Protein AF-A0A937N9H8-F1 (afdb_monomer)

Foldseek 3Di:
DDPPDDCCCVPLVQDPVCPPDDLCSLLPHDQLDDDLVSLVVSLVVLLVSLVVVCDPPCVVVSVVSNVVSVVSNVQCNDVVSVVVSSVVVVVVVVVVDDDDPPPPPDDDDDDDDDDDDDDDDDDDDDDDDDDDDDDDDDPPDDDDDVPVVVVVVVVVVVVVVCVVPPDDDDDDDDDDDDDDDDDDDDDDDDDDDDDDDDDDDDDDDDDDDDDDDDDDDDDDDDDDDDDDDDDDDDDDDDDDDDDDDDDDDDDDDDDDDDDDDDDDPPDDPPPPPAAEQDDPVLLVVLLCVLCVVVVVQLVVQLALVSLQVSLVVLLVVLPDPVDPRSSSLNSLLSSLLSCLLSLVVVSNVVSQVVNVSRYDDPHRDHDPNSLVSNLVNLLVQLVVDDALVSLQVSLVSLQSSLVNCVVNVNLVSSLSSLVSSCVSNVVSVPPVSVVSSVVSNVVSD

Radius of gyration: 41.15 Å; Cα contacts (8 Å, |Δi|>4): 322; chains: 1; bounding box: 124×107×96 Å

pLDDT: mean 73.56, std 25.79, range [28.73, 98.31]

Mean predicted aligned error: 23.15 Å

Secondary structure (DSSP, 8-state):
------HHHHHH---GGGPSPPHHHHHTS-TT---HHHHHHHHHHHHHHHHHT-SSTTHHHHHHHHHHHHHHHHHHTSHHHHHHHHHHHHHHHHHHSPPPP------PPP------------------PPPP-----------S-HHHHHHHHHHHHHHHHHHHS------------------------------------------------PPPP-------------------------------------------------------PPBPPPPHHHHHHHHHHHHTTTHHHHHH--SHHHHHHHHHHHHHHHT-TTS-HHHHHHHHHHHHHHHHTTT-HHHHHHHHHHHHHHB--S-PPPPHHHHHHHHHHHHHHHHH-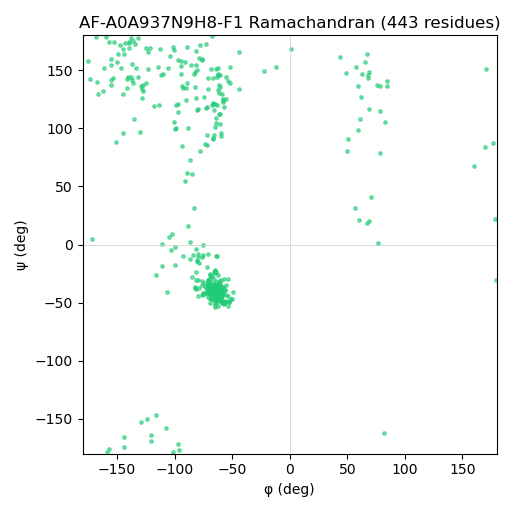-SHHHHHHHHHHHHHHHHHHHHTT-HHHHHHHHHHHHHHHHHHT-HHHHHHHHHHHHTT-

Sequence (445 aa):
MSDQFDPYHKWLGIAPKDQPPHHYRLLGIDAFEDDRDVIDSAANRVMTYLKELATGDDAAHSQRIMNEVMQARICLLNPKRKTAYDAELRERLSAKQPPPPRVSRSSTTPQAPKAASPPSPVAIVATSPMPERHRGMNWLMLAVGSGVAVLAVLILIVVMFAMRDGQPDQMAVADGQSDAGAPAVAGSASDEEPKQIVPTDPLLSVKPFEKAPSPKEPKPDPSADSPPEDKTGEAGTDTSPTAEPGDPSKAESATDESTETEQTPVALPVVHSPEPVPSAEAQERARRSALESYRGEILGSTTSVKRGVLARRIWKAAADNSVEAPAKFVLLTEAYNLAIAAADVTLANEIMEAAKQDFTIDRLPASESALDAAATALEQLSGAAKTPADSAAVAEIGLALAGLAAADGRMETAKKMVSTALSAARKAEDDELIAKATLRLVELQ

Solvent-accessible surface area (backbone atoms only — not comparable to full-atom values): 28386 Å² total; per-residue (Å²): 131,84,82,73,89,49,62,52,42,75,74,67,66,45,49,76,92,62,55,85,66,54,55,40,59,71,44,71,52,64,82,84,71,79,58,61,66,58,52,49,51,33,32,53,52,52,50,52,54,35,56,74,48,47,61,71,92,51,24,73,57,26,53,50,53,45,54,52,46,51,50,32,45,60,35,60,73,32,70,71,48,27,55,56,51,53,53,54,49,50,51,56,53,55,73,72,46,80,82,74,82,82,77,79,80,72,89,74,82,91,81,84,85,82,86,85,83,87,82,86,88,85,87,85,88,85,88,82,87,82,84,84,84,86,82,83,82,82,81,91,82,76,76,96,65,63,67,63,56,55,51,51,50,51,51,50,53,52,51,53,52,58,64,70,77,62,76,81,89,72,92,81,82,85,90,82,82,87,84,89,87,84,85,89,81,91,82,83,87,79,91,87,84,91,83,92,87,86,90,80,88,87,83,91,87,87,82,89,86,86,85,83,89,86,85,83,86,83,86,85,86,84,84,91,86,85,86,85,88,88,84,87,79,91,81,90,81,89,90,84,83,91,84,87,88,86,85,89,88,89,77,88,85,81,89,86,87,84,80,89,78,96,74,84,78,79,78,68,81,81,77,71,71,39,39,75,73,61,52,71,73,46,28,58,59,25,39,59,70,67,37,56,91,43,48,68,56,61,72,66,35,83,45,34,71,51,19,40,53,50,15,55,54,37,37,59,58,38,71,39,88,88,52,52,67,33,33,24,53,41,30,41,40,51,16,31,26,25,10,38,26,26,51,35,60,68,57,25,51,54,45,47,56,52,48,45,57,56,23,63,59,96,69,76,78,77,44,70,71,20,53,56,37,17,44,55,36,49,52,52,48,52,71,68,39,86,48,38,67,49,15,38,54,40,17,54,49,20,47,55,51,20,51,52,31,42,75,74,68,36,49,71,62,14,50,54,20,24,54,53,13,30,54,19,8,60,63,30,73,35,67,66,51,34,49,52,27,52,52,57,46,61,79,66,111

Structure (mmCIF, N/CA/C/O backbone):
data_AF-A0A937N9H8-F1
#
_entry.id   AF-A0A937N9H8-F1
#
loop_
_atom_site.group_PDB
_atom_site.id
_atom_site.type_symbol
_atom_site.label_atom_id
_atom_site.label_alt_id
_atom_site.label_comp_id
_atom_site.label_asym_id
_atom_site.label_entity_id
_atom_site.label_seq_id
_atom_site.pdbx_PDB_ins_code
_atom_site.Cartn_x
_atom_site.Cartn_y
_atom_site.Cartn_z
_atom_site.occupancy
_atom_site.B_iso_or_equiv
_atom_site.auth_seq_id
_atom_site.auth_comp_id
_atom_site.auth_asym_id
_atom_site.auth_atom_id
_atom_site.pdbx_PDB_model_num
ATOM 1 N N . MET A 1 1 ? -41.213 15.785 -24.244 1.00 37.88 1 MET A N 1
ATOM 2 C CA . MET A 1 1 ? -40.772 15.225 -22.948 1.00 37.88 1 MET A CA 1
ATOM 3 C C . MET A 1 1 ? -39.304 14.894 -23.108 1.00 37.88 1 MET A C 1
ATOM 5 O O . MET A 1 1 ? -38.954 14.414 -24.179 1.00 37.88 1 MET A O 1
ATOM 9 N N . SER A 1 2 ? -38.457 15.232 -22.140 1.00 42.88 2 SER A N 1
ATOM 10 C CA . SER A 1 2 ? -37.010 15.029 -22.265 1.00 42.88 2 SER A CA 1
ATOM 11 C C . SER A 1 2 ? -36.683 13.540 -22.152 1.00 42.88 2 SER A C 1
ATOM 13 O O . SER A 1 2 ? -36.966 12.942 -21.117 1.00 42.88 2 SER A O 1
ATOM 15 N N . ASP A 1 3 ? -36.118 12.950 -23.207 1.00 58.56 3 ASP A N 1
ATOM 16 C CA . ASP A 1 3 ? -35.582 11.583 -23.175 1.00 58.56 3 ASP A CA 1
ATOM 17 C C . ASP A 1 3 ? -34.297 11.624 -22.332 1.00 58.56 3 ASP A C 1
ATOM 19 O O . ASP A 1 3 ? -33.245 12.052 -22.809 1.00 58.56 3 ASP A O 1
ATOM 23 N N . GLN A 1 4 ? -34.417 11.322 -21.035 1.00 77.50 4 GLN A N 1
ATOM 24 C CA . GLN A 1 4 ? -33.306 11.368 -20.081 1.00 77.50 4 GLN A CA 1
ATOM 25 C C . GLN A 1 4 ? -32.193 10.438 -20.581 1.00 77.50 4 GLN A C 1
ATOM 27 O O . GLN A 1 4 ? -32.441 9.257 -20.821 1.00 77.50 4 GLN A O 1
ATOM 32 N N . PHE A 1 5 ? -30.975 10.960 -20.744 1.00 83.88 5 PHE A N 1
ATOM 33 C CA . PHE A 1 5 ? -29.861 10.156 -21.237 1.00 83.88 5 PHE A CA 1
ATOM 34 C C . PHE A 1 5 ? -29.529 9.027 -20.250 1.00 83.88 5 PHE A C 1
ATOM 36 O O . PHE A 1 5 ? -29.028 9.268 -19.154 1.00 83.88 5 PHE A O 1
ATOM 43 N N . ASP A 1 6 ? -29.848 7.797 -20.652 1.00 88.50 6 ASP A N 1
ATOM 44 C CA . ASP A 1 6 ? -29.532 6.562 -19.938 1.00 88.50 6 ASP A CA 1
ATOM 45 C C . ASP A 1 6 ? -28.271 5.928 -20.556 1.00 88.50 6 ASP A C 1
ATOM 47 O O . ASP A 1 6 ? -28.370 5.270 -21.600 1.00 88.50 6 ASP A O 1
ATOM 51 N N . PRO A 1 7 ? -27.085 6.102 -19.947 1.00 90.31 7 PRO A N 1
ATOM 52 C CA . PRO A 1 7 ? -25.845 5.553 -20.485 1.00 90.31 7 PRO A CA 1
ATOM 53 C C . PRO A 1 7 ? -25.794 4.017 -20.423 1.00 90.31 7 PRO A C 1
ATOM 55 O O . PRO A 1 7 ? -25.174 3.395 -21.284 1.00 90.31 7 PRO A O 1
ATOM 58 N N . TYR A 1 8 ? -26.481 3.369 -19.474 1.00 91.81 8 TYR A N 1
ATOM 59 C CA . TYR A 1 8 ? -26.514 1.904 -19.390 1.00 91.81 8 TYR A CA 1
ATOM 60 C C . TYR A 1 8 ? -27.301 1.304 -20.557 1.00 91.81 8 TYR A C 1
ATOM 62 O O . TYR A 1 8 ? -26.875 0.309 -21.147 1.00 91.81 8 TYR A O 1
ATOM 70 N N . HIS A 1 9 ? -28.416 1.927 -20.942 1.00 91.81 9 HIS A N 1
ATOM 71 C CA . HIS A 1 9 ? -29.181 1.506 -22.111 1.00 91.81 9 HIS A CA 1
ATOM 72 C C . HIS A 1 9 ? -28.513 1.923 -23.432 1.00 91.81 9 HIS A C 1
ATOM 74 O O . HIS A 1 9 ? -28.447 1.108 -24.351 1.00 91.81 9 HIS A O 1
ATOM 80 N N . LYS A 1 10 ? -27.987 3.155 -23.537 1.00 89.69 10 LYS A N 1
ATOM 81 C CA . LYS A 1 10 ? -27.406 3.691 -24.786 1.00 89.69 10 LYS A CA 1
ATOM 82 C C . LYS A 1 10 ? -26.032 3.101 -25.132 1.00 89.69 10 LYS A C 1
ATOM 84 O O . LYS A 1 10 ? -25.752 2.955 -26.318 1.00 89.69 10 LYS A O 1
ATOM 89 N N . TRP A 1 11 ? -25.195 2.765 -24.145 1.00 91.88 11 TRP A N 1
ATOM 90 C CA . TRP A 1 11 ? -23.839 2.240 -24.375 1.00 91.88 11 TRP A CA 1
ATOM 91 C C . TRP A 1 11 ? -23.704 0.742 -24.081 1.00 91.88 11 TRP A C 1
ATOM 93 O O . TRP A 1 11 ? -23.061 0.030 -24.846 1.00 91.88 11 TRP A O 1
ATOM 103 N N . LEU A 1 12 ? -24.313 0.236 -23.001 1.00 91.69 12 LEU A N 1
ATOM 104 C CA . LEU A 1 12 ? -24.185 -1.178 -22.602 1.00 91.69 12 LEU A CA 1
ATOM 105 C C . LEU A 1 12 ? -25.386 -2.055 -23.013 1.00 91.69 12 LEU A C 1
ATOM 107 O O . LEU A 1 12 ? -25.382 -3.259 -22.762 1.00 91.69 12 LEU A O 1
ATOM 111 N N . GLY A 1 13 ? -26.427 -1.482 -23.630 1.00 90.94 13 GLY A N 1
ATOM 112 C CA . GLY A 1 13 ? -27.632 -2.215 -24.045 1.00 90.94 13 GLY A CA 1
ATOM 113 C C . GLY A 1 13 ? -28.487 -2.744 -22.882 1.00 90.94 13 GLY A C 1
ATOM 114 O O . GLY A 1 13 ? -29.300 -3.653 -23.064 1.00 90.94 13 GLY A O 1
ATOM 115 N N . ILE A 1 14 ? -28.306 -2.210 -21.670 1.00 91.75 14 ILE A N 1
ATOM 116 C CA . ILE A 1 14 ? -28.980 -2.674 -20.453 1.00 91.75 14 ILE A CA 1
ATOM 117 C C . ILE A 1 14 ? -30.311 -1.929 -20.306 1.00 91.75 14 ILE A C 1
ATOM 119 O O . ILE A 1 14 ? -30.353 -0.782 -19.867 1.00 91.75 14 ILE A O 1
ATOM 123 N N . ALA A 1 15 ? -31.410 -2.584 -20.685 1.00 88.75 15 ALA A N 1
ATOM 124 C CA . ALA A 1 15 ? -32.751 -2.004 -20.627 1.00 88.75 15 ALA A CA 1
ATOM 125 C C . ALA A 1 15 ? -33.158 -1.607 -19.186 1.00 88.75 15 ALA A C 1
ATOM 127 O O . ALA A 1 15 ? -32.849 -2.355 -18.257 1.00 88.75 15 ALA A O 1
ATOM 128 N N . PRO A 1 16 ? -33.936 -0.523 -18.974 1.00 86.56 16 PRO A N 1
ATOM 129 C CA . PRO A 1 16 ? -34.292 -0.026 -17.634 1.00 86.56 16 PRO A CA 1
ATOM 130 C C . PRO A 1 16 ? -34.932 -1.045 -16.673 1.00 86.56 16 PRO A C 1
ATOM 132 O O . PRO A 1 16 ? -34.736 -0.970 -15.466 1.00 86.56 16 PRO A O 1
ATOM 135 N N . LYS A 1 17 ? -35.656 -2.047 -17.190 1.00 84.75 17 LYS A N 1
ATOM 136 C CA . LYS A 1 17 ? -36.224 -3.168 -16.403 1.00 84.75 17 LYS A CA 1
ATOM 137 C C . LYS A 1 17 ? -35.169 -4.087 -15.748 1.00 84.75 17 LYS A C 1
ATOM 139 O O . LYS A 1 17 ? -35.466 -4.780 -14.769 1.00 84.75 17 LYS A O 1
ATOM 144 N N . ASP A 1 18 ? -33.959 -4.090 -16.303 1.00 83.25 18 ASP A N 1
ATOM 145 C CA . ASP A 1 18 ? -32.815 -4.917 -15.914 1.00 83.25 18 ASP A CA 1
ATOM 146 C C . ASP A 1 18 ? -31.760 -4.090 -15.142 1.00 83.25 18 ASP A C 1
ATOM 148 O O . ASP A 1 18 ? -30.680 -4.593 -14.835 1.00 83.25 18 ASP A O 1
ATOM 152 N N . GLN A 1 19 ? -32.075 -2.828 -14.818 1.00 84.94 19 GLN A N 1
ATOM 153 C CA . GLN A 1 19 ? -31.270 -1.943 -13.975 1.00 84.94 19 GLN A CA 1
ATOM 154 C C . GLN A 1 19 ? -31.735 -2.008 -12.497 1.00 84.94 19 GLN A C 1
ATOM 156 O O . GLN A 1 19 ? -32.908 -2.298 -12.236 1.00 84.94 19 GLN A O 1
ATOM 161 N N . PRO A 1 20 ? -30.854 -1.731 -11.513 1.00 84.12 20 PRO A N 1
ATOM 162 C CA . PRO A 1 20 ? -29.407 -1.570 -11.662 1.00 84.12 20 PRO A CA 1
ATOM 163 C C . PRO A 1 20 ? -28.730 -2.901 -12.054 1.00 84.12 20 PRO A C 1
ATOM 165 O O . PRO A 1 20 ? -29.156 -3.963 -11.591 1.00 84.12 20 PRO A O 1
ATOM 168 N N . PRO A 1 21 ? -27.691 -2.875 -12.908 1.00 91.19 21 PRO A N 1
ATOM 169 C CA . PRO A 1 21 ? -27.051 -4.092 -13.395 1.00 91.19 21 PRO A CA 1
ATOM 170 C C . PRO A 1 21 ? -26.231 -4.808 -12.314 1.00 91.19 21 PRO A C 1
ATOM 172 O O . PRO A 1 21 ? -25.536 -4.188 -11.512 1.00 91.19 21 PRO A O 1
ATOM 175 N N . HIS A 1 22 ? -26.246 -6.142 -12.342 1.00 94.62 22 HIS A N 1
ATOM 176 C CA . HIS A 1 22 ? -25.269 -6.961 -11.618 1.00 94.62 22 HIS A CA 1
ATOM 177 C C . HIS A 1 22 ? -23.931 -7.017 -12.379 1.00 94.62 22 HIS A C 1
ATOM 179 O O . HIS A 1 22 ? -23.892 -6.781 -13.586 1.00 94.62 22 HIS A O 1
ATOM 185 N N . HIS A 1 23 ? -22.833 -7.363 -11.698 1.00 95.50 23 HIS A N 1
ATOM 186 C CA . HIS A 1 23 ? -21.467 -7.274 -12.236 1.00 95.50 23 HIS A CA 1
ATOM 187 C C . HIS A 1 23 ? -21.300 -7.989 -13.591 1.00 95.50 23 HIS A C 1
ATOM 189 O O . HIS A 1 23 ? -20.861 -7.367 -14.552 1.00 95.50 23 HIS A O 1
ATOM 195 N N . TYR A 1 24 ? -21.746 -9.245 -13.713 1.00 96.25 24 TYR A N 1
ATOM 196 C CA . TYR A 1 24 ? -21.722 -9.985 -14.987 1.00 96.25 24 TYR A CA 1
ATOM 197 C C . TYR A 1 24 ? -22.461 -9.252 -16.129 1.00 96.25 24 TYR A C 1
ATOM 199 O O . TYR A 1 24 ? -21.968 -9.187 -17.254 1.00 96.25 24 TYR A O 1
ATOM 207 N N . ARG A 1 25 ? -23.609 -8.615 -15.836 1.00 95.38 25 ARG A N 1
ATOM 208 C CA . ARG A 1 25 ? -24.386 -7.854 -16.828 1.00 95.38 25 ARG A CA 1
ATOM 209 C C . ARG A 1 25 ? -23.684 -6.565 -17.251 1.00 95.38 25 ARG A C 1
ATOM 211 O O . ARG A 1 25 ? -23.777 -6.200 -18.416 1.00 95.38 25 ARG A O 1
ATOM 218 N N . LEU A 1 26 ? -22.970 -5.920 -16.328 1.00 94.94 26 LEU A N 1
ATOM 219 C CA . LEU A 1 26 ? -22.170 -4.722 -16.587 1.00 94.94 26 LEU A CA 1
ATOM 220 C C . LEU A 1 26 ? -20.962 -5.012 -17.501 1.00 94.94 26 LEU A C 1
ATOM 222 O O . LEU A 1 26 ? -20.620 -4.185 -18.339 1.00 94.94 26 LEU A O 1
ATOM 226 N N . LEU A 1 27 ? -20.347 -6.196 -17.377 1.00 95.75 27 LEU A N 1
ATOM 227 C CA . LEU A 1 27 ? -19.262 -6.651 -18.264 1.00 95.75 27 LEU A CA 1
ATOM 228 C C . LEU A 1 27 ? -19.767 -7.212 -19.614 1.00 95.75 27 LEU A C 1
ATOM 230 O O . LEU A 1 27 ? -18.988 -7.381 -20.557 1.00 95.75 27 LEU A O 1
ATOM 234 N N . GLY A 1 28 ? -21.068 -7.502 -19.719 1.00 94.81 28 GLY A N 1
ATOM 235 C CA . GLY A 1 28 ? -21.674 -8.112 -20.903 1.00 94.81 28 GLY A CA 1
ATOM 236 C C . GLY A 1 28 ? -21.282 -9.582 -21.095 1.00 94.81 28 GLY A C 1
ATOM 237 O O . GLY A 1 28 ? -20.996 -9.981 -22.225 1.00 94.81 28 GLY A O 1
ATOM 238 N N . ILE A 1 29 ? -21.242 -10.349 -19.999 1.00 96.38 29 ILE A N 1
ATOM 239 C CA . ILE A 1 29 ? -20.969 -11.798 -19.954 1.00 96.38 29 ILE A CA 1
ATOM 240 C C . ILE A 1 29 ? -22.103 -12.547 -19.237 1.00 96.38 29 ILE A C 1
ATOM 242 O O . ILE A 1 29 ? -22.973 -11.928 -18.613 1.00 96.38 29 ILE A O 1
ATOM 246 N N . ASP A 1 30 ? -22.097 -13.877 -19.325 1.00 95.06 30 ASP A N 1
ATOM 247 C CA . ASP A 1 30 ? -23.091 -14.717 -18.659 1.00 95.06 30 ASP A CA 1
ATOM 248 C C . ASP A 1 30 ? -22.955 -14.687 -17.127 1.00 95.06 30 ASP A C 1
ATOM 250 O O . ASP A 1 30 ? -21.891 -14.441 -16.553 1.00 95.06 30 ASP A O 1
ATOM 254 N N . ALA A 1 31 ? -24.081 -14.888 -16.440 1.00 93.69 31 ALA A N 1
ATOM 255 C CA . ALA A 1 31 ? -24.121 -14.868 -14.984 1.00 93.69 31 ALA A CA 1
ATOM 256 C C . ALA A 1 31 ? -23.417 -16.101 -14.402 1.00 93.69 31 ALA A C 1
ATOM 258 O O . ALA A 1 31 ? -23.704 -17.224 -14.809 1.00 93.69 31 ALA A O 1
ATOM 259 N N . PHE A 1 32 ? -22.569 -15.875 -13.395 1.00 95.38 32 PHE A N 1
ATOM 260 C CA . PHE A 1 32 ? -21.751 -16.903 -12.739 1.00 95.38 32 PHE A CA 1
ATOM 261 C C . PHE A 1 32 ? -20.629 -17.498 -13.605 1.00 95.38 32 PHE A C 1
ATOM 263 O O . PHE A 1 32 ? -20.116 -18.551 -13.242 1.00 95.38 32 PHE A O 1
ATOM 270 N N . GLU A 1 33 ? -20.207 -16.812 -14.678 1.00 97.19 33 GLU A N 1
ATOM 271 C CA . GLU A 1 33 ? -18.974 -17.135 -15.417 1.00 97.19 33 GLU A CA 1
ATOM 272 C C . GLU A 1 33 ? -17.809 -17.418 -14.452 1.00 97.19 33 GLU A C 1
ATOM 274 O O . GLU A 1 33 ? -17.613 -16.671 -13.492 1.00 97.19 33 GLU A O 1
ATOM 279 N N . ASP A 1 34 ? -17.064 -18.496 -14.692 1.00 93.69 34 ASP A N 1
ATOM 280 C CA . ASP A 1 34 ? -15.953 -18.973 -13.859 1.00 93.69 34 ASP A CA 1
ATOM 281 C C . ASP A 1 34 ? -14.586 -18.801 -14.548 1.00 93.69 34 ASP A C 1
ATOM 283 O O . ASP A 1 34 ? -13.557 -18.789 -13.863 1.00 93.69 34 ASP A O 1
ATOM 287 N N . ASP A 1 35 ? -14.548 -18.620 -15.875 1.00 96.50 35 ASP A N 1
ATOM 288 C CA . ASP A 1 35 ? -13.307 -18.360 -16.605 1.00 96.50 35 ASP A CA 1
ATOM 289 C C . ASP A 1 35 ? -12.779 -16.939 -16.317 1.00 96.50 35 ASP A C 1
ATOM 291 O O . ASP A 1 35 ? -13.402 -15.910 -16.602 1.00 96.50 35 ASP A O 1
ATOM 295 N N . ARG A 1 36 ? -11.579 -16.891 -15.731 1.00 96.50 36 ARG A N 1
ATOM 296 C CA . ARG A 1 36 ? -10.900 -15.658 -15.314 1.00 96.50 36 ARG A CA 1
ATOM 297 C C . ARG A 1 36 ? -10.498 -14.786 -16.500 1.00 96.50 36 ARG A C 1
ATOM 299 O O . ARG A 1 36 ? -10.561 -13.562 -16.388 1.00 96.50 36 ARG A O 1
ATOM 306 N N . ASP A 1 37 ? -10.111 -15.396 -17.613 1.00 93.88 37 ASP A N 1
ATOM 307 C CA . ASP A 1 37 ? -9.613 -14.690 -18.790 1.00 93.88 37 ASP A CA 1
ATOM 308 C C . ASP A 1 37 ? -10.791 -14.130 -19.602 1.00 93.88 37 ASP A C 1
ATOM 310 O O . ASP A 1 37 ? -10.699 -13.031 -20.158 1.00 93.88 37 ASP A O 1
ATOM 314 N N . VAL A 1 38 ? -11.949 -14.803 -19.577 1.00 96.56 38 VAL A N 1
ATOM 315 C CA . VAL A 1 38 ? -13.228 -14.254 -20.071 1.00 96.56 38 VAL A CA 1
ATOM 316 C C . VAL A 1 38 ? -13.655 -13.034 -19.247 1.00 96.56 38 VAL A C 1
ATOM 318 O O . VAL A 1 38 ? -13.971 -11.992 -19.823 1.00 96.56 38 VAL A O 1
ATOM 321 N N . ILE A 1 39 ? -13.609 -13.113 -17.911 1.00 95.25 39 ILE A N 1
ATOM 322 C CA . ILE A 1 39 ? -13.945 -11.983 -17.024 1.00 95.25 39 ILE A CA 1
ATOM 323 C C . ILE A 1 39 ? -13.005 -10.787 -17.263 1.00 95.25 39 ILE A C 1
ATOM 325 O O . ILE A 1 39 ? -13.476 -9.651 -17.380 1.00 95.25 39 ILE A O 1
ATOM 329 N N . ASP A 1 40 ? -11.690 -11.017 -17.351 1.00 95.75 40 ASP A N 1
ATOM 330 C CA . ASP A 1 40 ? -10.711 -9.939 -17.527 1.00 95.75 40 ASP A CA 1
ATOM 331 C C . ASP A 1 40 ? -10.802 -9.293 -18.916 1.00 95.75 40 ASP A C 1
ATOM 333 O O . ASP A 1 40 ? -10.890 -8.069 -19.031 1.00 95.75 40 ASP A O 1
ATOM 337 N N . SER A 1 41 ? -10.865 -10.102 -19.979 1.00 95.44 41 SER A N 1
ATOM 338 C CA . SER A 1 41 ? -10.980 -9.604 -21.356 1.00 95.44 41 SER A CA 1
ATOM 339 C C . SER A 1 41 ? -12.296 -8.857 -21.604 1.00 95.44 41 SER A C 1
ATOM 341 O O . SER A 1 41 ? -12.286 -7.808 -22.256 1.00 95.44 41 SER A O 1
ATOM 343 N N . ALA A 1 42 ? -13.413 -9.314 -21.026 1.00 96.44 42 ALA A N 1
ATOM 344 C CA . ALA A 1 42 ? -14.686 -8.602 -21.084 1.00 96.44 42 ALA A CA 1
ATOM 345 C C . ALA A 1 42 ? -14.624 -7.245 -20.368 1.00 96.44 42 ALA A C 1
ATOM 347 O O . ALA A 1 42 ? -15.066 -6.239 -20.931 1.00 96.44 42 ALA A O 1
ATOM 348 N N . ALA A 1 43 ? -14.023 -7.188 -19.174 1.00 95.38 43 ALA A N 1
ATOM 349 C CA . ALA A 1 43 ? -13.811 -5.930 -18.465 1.00 95.38 43 ALA A CA 1
ATOM 350 C C . ALA A 1 43 ? -12.914 -4.975 -19.263 1.00 95.38 43 ALA A C 1
ATOM 352 O O . ALA A 1 43 ? -13.296 -3.827 -19.480 1.00 95.38 43 ALA A O 1
ATOM 353 N N . ASN A 1 44 ? -11.778 -5.445 -19.783 1.00 94.88 44 ASN A N 1
ATOM 354 C CA . ASN A 1 44 ? -10.871 -4.626 -20.590 1.00 94.88 44 ASN A CA 1
ATOM 355 C C . ASN A 1 44 ? -11.554 -4.086 -21.863 1.00 94.88 44 ASN A C 1
ATOM 357 O O . ASN A 1 44 ? -11.379 -2.913 -22.194 1.00 94.88 44 ASN A O 1
ATOM 361 N N . ARG A 1 45 ? -12.397 -4.886 -22.535 1.00 97.06 45 ARG A N 1
ATOM 362 C CA . ARG A 1 45 ? -13.211 -4.447 -23.686 1.00 97.06 45 ARG A CA 1
ATOM 363 C C . ARG A 1 45 ? -14.144 -3.288 -23.321 1.00 97.06 45 ARG A C 1
ATOM 365 O O . ARG A 1 45 ? -14.166 -2.282 -24.028 1.00 97.06 45 ARG A O 1
ATOM 372 N N . VAL A 1 46 ? -14.901 -3.414 -22.227 1.00 95.06 46 VAL A N 1
ATOM 373 C CA . VAL A 1 46 ? -15.835 -2.364 -21.779 1.00 95.06 46 VAL A CA 1
ATOM 374 C C . VAL A 1 46 ? -15.075 -1.112 -21.321 1.00 95.06 46 VAL A C 1
ATOM 376 O O . VAL A 1 46 ? -15.466 0.000 -21.668 1.00 95.06 46 VAL A O 1
ATOM 379 N N . MET A 1 47 ? -13.944 -1.274 -20.626 1.00 93.94 47 MET A N 1
ATOM 380 C CA . MET A 1 47 ? -13.069 -0.168 -20.214 1.00 93.94 47 MET A CA 1
ATOM 381 C C . MET A 1 47 ? -12.521 0.633 -21.404 1.00 93.94 47 MET A C 1
ATOM 383 O O . MET A 1 47 ? -12.459 1.857 -21.324 1.00 93.94 47 MET A O 1
ATOM 387 N N . THR A 1 48 ? -12.126 -0.020 -22.501 1.00 94.69 48 THR A N 1
ATOM 388 C CA . THR A 1 48 ? -11.654 0.672 -23.715 1.00 94.69 48 THR A CA 1
ATOM 389 C C . THR A 1 48 ? -12.778 1.469 -24.373 1.00 94.69 48 THR A C 1
ATOM 391 O O . THR A 1 48 ? -12.610 2.660 -24.621 1.00 94.69 48 THR A O 1
ATOM 394 N N . TYR A 1 49 ? -13.953 0.862 -24.557 1.00 93.75 49 TYR A N 1
ATOM 395 C CA . TYR A 1 49 ? -15.111 1.538 -25.150 1.00 93.75 49 TYR A CA 1
ATOM 396 C C . TYR A 1 49 ? -15.572 2.759 -24.328 1.00 93.75 49 TYR A C 1
ATOM 398 O O . TYR A 1 49 ? -15.840 3.825 -24.878 1.00 93.75 49 TYR A O 1
ATOM 406 N N . LEU A 1 50 ? -15.582 2.660 -22.993 1.00 92.50 50 LEU A N 1
ATOM 407 C CA . LEU A 1 50 ? -15.921 3.794 -22.122 1.00 92.50 50 LEU A CA 1
ATOM 408 C C . LEU A 1 50 ? -14.876 4.923 -22.158 1.00 92.50 50 LEU A C 1
ATOM 410 O O . LEU A 1 50 ? -15.242 6.079 -21.953 1.00 92.50 50 LEU A O 1
ATOM 414 N N . LYS A 1 51 ? -13.601 4.623 -22.452 1.00 90.25 51 LYS A N 1
ATOM 415 C CA . LYS A 1 51 ? -12.556 5.642 -22.663 1.00 90.25 51 LYS A CA 1
ATOM 416 C C . LYS A 1 51 ? -12.730 6.384 -23.987 1.00 90.25 51 LYS A C 1
ATOM 418 O O . LYS A 1 51 ? -12.546 7.596 -24.014 1.00 90.25 51 LYS A O 1
ATOM 423 N N . GLU A 1 52 ? -13.125 5.697 -25.058 1.00 89.25 52 GLU A N 1
ATOM 424 C CA . GLU A 1 52 ? -13.474 6.336 -26.341 1.00 89.25 52 GLU A CA 1
ATOM 425 C C . GLU A 1 52 ? -14.656 7.311 -26.177 1.00 89.25 52 GLU A C 1
ATOM 427 O O . GLU A 1 52 ? -14.676 8.386 -26.774 1.00 89.25 52 GLU A O 1
ATOM 432 N N . LEU A 1 53 ? -15.598 6.973 -25.291 1.00 85.56 53 LEU A N 1
ATOM 433 C CA . LEU A 1 53 ? -16.747 7.802 -24.912 1.00 85.56 53 LEU A CA 1
ATOM 434 C C . LEU A 1 53 ? -16.437 8.890 -23.862 1.00 85.56 53 LEU A C 1
ATOM 436 O O . LEU A 1 53 ? -17.317 9.679 -23.531 1.00 85.56 53 LEU A O 1
ATOM 440 N N . ALA A 1 54 ? -15.218 8.970 -23.318 1.00 77.06 54 ALA A N 1
ATOM 441 C CA . ALA A 1 54 ? -14.860 9.905 -22.243 1.00 77.06 54 ALA A CA 1
ATOM 442 C C . ALA A 1 54 ? -14.501 11.325 -22.728 1.00 77.06 54 ALA A C 1
ATOM 444 O O . ALA A 1 54 ? -13.681 12.008 -22.116 1.00 77.06 54 ALA A O 1
ATOM 445 N N . THR A 1 55 ? -15.109 11.780 -23.827 1.00 74.56 55 THR A N 1
ATOM 446 C CA . THR A 1 55 ? -14.868 13.105 -24.417 1.00 74.56 55 THR A CA 1
ATOM 447 C C . THR A 1 55 ? -16.178 13.867 -24.623 1.00 74.56 55 THR A C 1
ATOM 449 O O . THR A 1 55 ? -17.175 13.303 -25.067 1.00 74.56 55 THR A O 1
ATOM 452 N N . GLY A 1 56 ? -16.184 15.163 -24.295 1.00 74.94 56 GLY A N 1
ATOM 453 C CA . GLY A 1 56 ? -17.390 16.000 -24.328 1.00 74.94 56 GLY A CA 1
ATOM 454 C C . GLY A 1 56 ? -18.276 15.866 -23.083 1.00 74.94 56 GLY A C 1
ATOM 455 O O . GLY A 1 56 ? -17.829 15.409 -22.030 1.00 74.94 56 GLY A O 1
ATOM 456 N N . ASP A 1 57 ? -19.533 16.297 -23.207 1.00 77.56 57 ASP A N 1
ATOM 457 C CA . ASP A 1 57 ? -20.450 16.521 -22.077 1.00 77.56 57 ASP A CA 1
ATOM 458 C C . ASP A 1 57 ? -20.778 15.246 -21.269 1.00 77.56 57 ASP A C 1
ATOM 460 O O . ASP A 1 57 ? -21.048 15.315 -20.069 1.00 77.56 57 ASP A O 1
ATOM 464 N N . ASP A 1 58 ? -20.693 14.069 -21.896 1.00 79.62 58 ASP A N 1
ATOM 465 C CA . ASP A 1 58 ? -20.995 12.771 -21.278 1.00 79.62 58 ASP A CA 1
ATOM 466 C C . ASP A 1 58 ? -19.813 12.110 -20.540 1.00 79.62 58 ASP A C 1
ATOM 468 O O . ASP A 1 58 ? -19.971 11.030 -19.962 1.00 79.62 58 ASP A O 1
ATOM 472 N N . ALA A 1 59 ? -18.643 12.757 -20.463 1.00 84.88 59 ALA A N 1
ATOM 473 C CA . ALA A 1 59 ? -17.474 12.215 -19.757 1.00 84.88 59 ALA A CA 1
ATOM 474 C C . ALA A 1 59 ? -17.753 11.887 -18.269 1.00 84.88 59 ALA A C 1
ATOM 476 O O . ALA A 1 59 ? -17.199 10.939 -17.709 1.00 84.88 59 ALA A O 1
ATOM 477 N N . ALA A 1 60 ? -18.672 12.617 -17.624 1.00 85.81 60 ALA A N 1
ATOM 478 C CA . ALA A 1 60 ? -19.113 12.331 -16.255 1.00 85.81 60 ALA A CA 1
ATOM 479 C C . ALA A 1 60 ? -19.940 11.031 -16.134 1.00 85.81 60 ALA A C 1
ATOM 481 O O . ALA A 1 60 ? -19.959 10.404 -15.070 1.00 85.81 60 ALA A O 1
ATOM 482 N N . HIS A 1 61 ? -20.617 10.611 -17.208 1.00 89.44 61 HIS A N 1
ATOM 483 C CA . HIS A 1 61 ? -21.327 9.335 -17.276 1.00 89.44 61 HIS A CA 1
ATOM 484 C C . HIS A 1 61 ? -20.361 8.178 -17.546 1.00 89.44 61 HIS A C 1
ATOM 486 O O . HIS A 1 61 ? -20.439 7.157 -16.859 1.00 89.44 61 HIS A O 1
ATOM 492 N N . SER A 1 62 ? -19.417 8.337 -18.482 1.00 89.56 62 SER A N 1
ATOM 493 C CA . SER A 1 62 ? -18.464 7.268 -18.805 1.00 89.56 62 SER A CA 1
ATOM 494 C C . SER A 1 62 ? -17.529 6.963 -17.633 1.00 89.56 62 SER A C 1
ATOM 496 O O . SER A 1 62 ? -17.365 5.794 -17.288 1.00 89.56 62 SER A O 1
ATOM 498 N N . GLN A 1 63 ? -17.018 7.983 -16.931 1.00 91.06 63 GLN A N 1
ATOM 499 C CA . GLN A 1 63 ? -16.161 7.797 -15.754 1.00 91.06 63 GLN A CA 1
ATOM 500 C C . GLN A 1 63 ? -16.875 7.061 -14.606 1.00 91.06 63 GLN A C 1
ATOM 502 O O . GLN A 1 63 ? -16.250 6.266 -13.902 1.00 91.06 63 GLN A O 1
ATOM 507 N N . ARG A 1 64 ? -18.186 7.282 -14.420 1.00 93.44 64 ARG A N 1
ATOM 508 C CA . ARG A 1 64 ? -18.978 6.570 -13.402 1.00 93.44 64 ARG A CA 1
ATOM 509 C C . ARG A 1 64 ? -19.055 5.077 -13.713 1.00 93.44 64 ARG A C 1
ATOM 511 O O . ARG A 1 64 ? -18.684 4.258 -12.876 1.00 93.44 64 ARG A O 1
ATOM 518 N N . ILE A 1 65 ? -19.455 4.732 -14.937 1.00 94.38 65 ILE A N 1
ATOM 519 C CA . ILE A 1 65 ? -19.565 3.335 -15.373 1.00 94.38 65 ILE A CA 1
ATOM 520 C C . ILE A 1 65 ? -18.179 2.672 -15.408 1.00 94.38 65 ILE A C 1
ATOM 522 O O . ILE A 1 65 ? -18.042 1.520 -15.013 1.00 94.38 65 ILE A O 1
ATOM 526 N N . MET A 1 66 ? -17.124 3.401 -15.781 1.00 92.75 66 MET A N 1
ATOM 527 C CA . MET A 1 66 ? -15.740 2.917 -15.746 1.00 92.75 66 MET A CA 1
ATOM 528 C C . MET A 1 66 ? -15.299 2.535 -14.318 1.00 92.75 66 MET A C 1
ATOM 530 O O . MET A 1 66 ? -14.638 1.512 -14.130 1.00 92.75 66 MET A O 1
ATOM 534 N N . ASN A 1 67 ? -15.724 3.287 -13.296 1.00 92.19 67 ASN A N 1
ATOM 535 C CA . ASN A 1 67 ? -15.487 2.930 -11.893 1.00 92.19 67 ASN A CA 1
ATOM 536 C C . ASN A 1 67 ? -16.271 1.667 -11.480 1.00 92.19 67 ASN A C 1
ATOM 538 O O . ASN A 1 67 ? -15.715 0.786 -10.824 1.00 92.19 67 ASN A O 1
ATOM 542 N N . GLU A 1 68 ? -17.535 1.543 -11.893 1.00 95.12 68 GLU A N 1
ATOM 543 C CA . GLU A 1 68 ? -18.378 0.363 -11.625 1.00 95.12 68 GLU A CA 1
ATOM 544 C C . GLU A 1 68 ? -17.832 -0.906 -12.314 1.00 95.12 68 GLU A C 1
ATOM 546 O O . GLU A 1 68 ? -17.813 -1.984 -11.719 1.00 95.12 68 GLU A O 1
ATOM 551 N N . VAL A 1 69 ? -17.307 -0.783 -13.539 1.00 96.25 69 VAL A N 1
ATOM 552 C CA . VAL A 1 69 ? -16.649 -1.871 -14.288 1.00 96.25 69 VAL A CA 1
ATOM 553 C C . VAL A 1 69 ? -15.360 -2.315 -13.594 1.00 96.25 69 VAL A C 1
ATOM 555 O O . VAL A 1 69 ? -15.108 -3.517 -13.481 1.00 96.25 69 VAL A O 1
ATOM 558 N N . MET A 1 70 ? -14.575 -1.382 -13.046 1.00 92.38 70 MET A N 1
ATOM 559 C CA . MET A 1 70 ? -13.409 -1.719 -12.221 1.00 92.38 70 MET A CA 1
ATOM 560 C C . MET A 1 70 ? -13.801 -2.426 -10.916 1.00 92.38 70 MET A C 1
ATOM 562 O O . MET A 1 70 ? -13.166 -3.417 -10.552 1.00 92.38 70 MET A O 1
ATOM 566 N N . GLN A 1 71 ? -14.868 -1.988 -10.238 1.00 93.50 71 GLN A N 1
ATOM 567 C CA . GLN A 1 71 ? -15.400 -2.685 -9.059 1.00 93.50 71 GLN A CA 1
ATOM 568 C C . GLN A 1 71 ? -15.852 -4.113 -9.403 1.00 93.50 71 GLN A C 1
ATOM 570 O O . GLN A 1 71 ? -15.488 -5.051 -8.690 1.00 93.50 71 GLN A O 1
ATOM 575 N N . ALA A 1 72 ? -16.569 -4.294 -10.517 1.00 94.81 72 ALA A N 1
ATOM 576 C CA . ALA A 1 72 ? -16.982 -5.602 -11.021 1.00 94.81 72 ALA A CA 1
ATOM 577 C C . ALA A 1 72 ? -15.773 -6.512 -11.304 1.00 94.81 72 ALA A C 1
ATOM 579 O O . ALA A 1 72 ? -15.721 -7.630 -10.791 1.00 94.81 72 ALA A O 1
ATOM 580 N N . ARG A 1 73 ? -14.763 -6.019 -12.037 1.00 95.00 73 ARG A N 1
ATOM 581 C CA . ARG A 1 73 ? -13.516 -6.748 -12.337 1.00 95.00 73 ARG A CA 1
ATOM 582 C C . ARG A 1 73 ? -12.797 -7.205 -11.062 1.00 95.00 73 ARG A C 1
ATOM 584 O O . ARG A 1 73 ? -12.473 -8.383 -10.932 1.00 95.00 73 ARG A O 1
ATOM 591 N N . ILE A 1 74 ? -12.593 -6.305 -10.095 1.00 93.44 74 ILE A N 1
ATOM 592 C CA . ILE A 1 74 ? -11.912 -6.617 -8.823 1.00 93.44 74 ILE A CA 1
ATOM 593 C C . ILE A 1 74 ? -12.722 -7.622 -7.984 1.00 93.44 74 ILE A C 1
ATOM 595 O O . ILE A 1 74 ? -12.144 -8.472 -7.304 1.00 93.44 74 ILE A O 1
ATOM 599 N N . CYS A 1 75 ? -14.055 -7.544 -8.022 1.00 94.00 75 CYS A N 1
ATOM 600 C CA . CYS A 1 75 ? -14.927 -8.462 -7.297 1.00 94.00 75 CYS A CA 1
ATOM 601 C C . CYS A 1 75 ? -14.883 -9.880 -7.890 1.00 94.00 75 CYS A C 1
ATOM 603 O O . CYS A 1 75 ? -14.644 -10.841 -7.159 1.00 94.00 75 CYS A O 1
ATOM 605 N N . LEU A 1 76 ? -15.054 -10.005 -9.210 1.00 95.50 76 LEU A N 1
ATOM 606 C CA . LEU A 1 76 ? -15.171 -11.294 -9.896 1.00 95.50 76 LEU A CA 1
ATOM 607 C C . LEU A 1 76 ? -13.825 -12.024 -10.061 1.00 95.50 76 LEU A C 1
ATOM 609 O O . LEU A 1 76 ? -13.785 -13.249 -9.988 1.00 95.50 76 LEU A O 1
ATOM 613 N N . LEU A 1 77 ? -12.703 -11.307 -10.206 1.00 92.69 77 LEU A N 1
ATOM 614 C CA . LEU A 1 77 ? -11.373 -11.931 -10.309 1.00 92.69 77 LEU A CA 1
ATOM 615 C C . LEU A 1 77 ? -10.772 -12.357 -8.959 1.00 92.69 77 LEU A C 1
ATOM 617 O O . LEU A 1 77 ? -9.749 -13.052 -8.942 1.00 92.69 77 LEU A O 1
ATOM 621 N N . ASN A 1 78 ? -11.382 -11.989 -7.829 1.00 92.88 78 ASN A N 1
ATOM 622 C CA . ASN A 1 78 ? -10.977 -12.440 -6.498 1.00 92.88 78 ASN A CA 1
ATOM 623 C C . ASN A 1 78 ? -11.855 -13.635 -6.062 1.00 92.88 78 ASN A C 1
ATOM 625 O O . ASN A 1 78 ? -13.045 -13.436 -5.821 1.00 92.88 78 ASN A O 1
ATOM 629 N N . PRO A 1 79 ? -11.309 -14.859 -5.893 1.00 90.94 79 PRO A N 1
ATOM 630 C CA . PRO A 1 79 ? -12.126 -16.052 -5.643 1.00 90.94 79 PRO A CA 1
ATOM 631 C C . PRO A 1 79 ? -13.017 -15.978 -4.395 1.00 90.94 79 PRO A C 1
ATOM 633 O O . PRO A 1 79 ? -14.151 -16.455 -4.423 1.00 90.94 79 PRO A O 1
ATOM 636 N N . LYS A 1 80 ? -12.544 -15.350 -3.305 1.00 90.88 80 LYS A N 1
ATOM 637 C CA . LYS A 1 80 ? -13.342 -15.183 -2.077 1.00 90.88 80 LYS A CA 1
ATOM 638 C C . LYS A 1 80 ? -14.514 -14.227 -2.313 1.00 90.88 80 LYS A C 1
ATOM 640 O O . LYS A 1 80 ? -15.642 -14.540 -1.940 1.00 90.88 80 LYS A O 1
ATOM 645 N N . ARG A 1 81 ? -14.252 -13.087 -2.967 1.00 90.56 81 ARG A N 1
ATOM 646 C CA . ARG A 1 81 ? -15.274 -12.072 -3.273 1.00 90.56 81 ARG A CA 1
ATOM 647 C C . ARG A 1 81 ? -16.297 -12.588 -4.283 1.00 90.56 81 ARG A C 1
ATOM 649 O O . ARG A 1 81 ? -17.484 -12.475 -4.003 1.00 90.56 81 ARG A O 1
ATOM 656 N N . LYS A 1 82 ? -15.856 -13.234 -5.372 1.00 95.50 82 LYS A N 1
ATOM 657 C CA . LYS A 1 82 ? -16.731 -13.919 -6.337 1.00 95.50 82 LYS A CA 1
ATOM 658 C C . LYS A 1 82 ? -17.659 -14.910 -5.637 1.00 95.50 82 LYS A C 1
ATOM 660 O O . LYS A 1 82 ? -18.862 -14.841 -5.829 1.00 95.50 82 LYS A O 1
ATOM 665 N N . THR A 1 83 ? -17.128 -15.774 -4.768 1.00 94.69 83 THR A N 1
ATOM 666 C CA . THR A 1 83 ? -17.935 -16.794 -4.071 1.00 94.69 83 THR A CA 1
ATOM 667 C C . THR A 1 83 ? -19.047 -16.175 -3.215 1.00 94.69 83 THR A C 1
ATOM 669 O O . THR A 1 83 ? -20.191 -16.626 -3.284 1.00 94.69 83 THR A O 1
ATOM 672 N N . ALA A 1 84 ? -18.738 -15.127 -2.442 1.00 94.12 84 ALA A N 1
ATOM 673 C CA . ALA A 1 84 ? -19.727 -14.423 -1.621 1.00 94.12 84 ALA A CA 1
ATOM 674 C C . ALA A 1 84 ? -20.753 -13.654 -2.476 1.00 94.12 84 ALA A C 1
ATOM 676 O O . ALA A 1 84 ? -21.958 -13.767 -2.254 1.00 94.12 84 ALA A O 1
ATOM 677 N N . TYR A 1 85 ? -20.281 -12.931 -3.496 1.00 94.69 85 TYR A N 1
ATOM 678 C CA . TYR A 1 85 ? -21.121 -12.189 -4.436 1.00 94.69 85 TYR A CA 1
ATOM 679 C C . TYR A 1 85 ? -22.070 -13.105 -5.221 1.00 94.69 85 TYR A C 1
ATOM 681 O O . TYR A 1 85 ? -23.246 -12.796 -5.394 1.00 94.69 85 TYR A O 1
ATOM 689 N N . ASP A 1 86 ? -21.585 -14.267 -5.654 1.00 96.50 86 ASP A N 1
ATOM 690 C CA . ASP A 1 86 ? -22.374 -15.253 -6.383 1.00 96.50 86 ASP A CA 1
ATOM 691 C C . ASP A 1 86 ? -23.437 -15.910 -5.491 1.00 96.50 86 ASP A C 1
ATOM 693 O O . ASP A 1 86 ? -24.494 -16.299 -5.986 1.00 96.50 86 ASP A O 1
ATOM 697 N N . ALA A 1 87 ? -23.192 -16.062 -4.185 1.00 94.56 87 ALA A N 1
ATOM 698 C CA . ALA A 1 87 ? -24.218 -16.521 -3.246 1.00 94.56 87 ALA A CA 1
ATOM 699 C C . ALA A 1 87 ? -25.358 -15.493 -3.151 1.00 94.56 87 ALA A C 1
ATOM 701 O O . ALA A 1 87 ? -26.506 -15.819 -3.456 1.00 94.56 87 ALA A O 1
ATOM 702 N N . GLU A 1 88 ? -25.021 -14.233 -2.863 1.00 93.94 88 GLU A N 1
ATOM 703 C CA . GLU A 1 88 ? -25.988 -13.134 -2.780 1.00 93.94 88 GLU A CA 1
ATOM 704 C C . GLU A 1 88 ? -26.758 -12.933 -4.100 1.00 93.94 88 GLU A C 1
ATOM 706 O O . GLU A 1 88 ? -27.978 -12.750 -4.108 1.00 93.94 88 GLU A O 1
ATOM 711 N N . LEU A 1 89 ? -26.074 -13.001 -5.246 1.00 94.12 89 LEU A N 1
ATOM 712 C CA . LEU A 1 89 ? -26.702 -12.823 -6.554 1.00 94.12 89 LEU A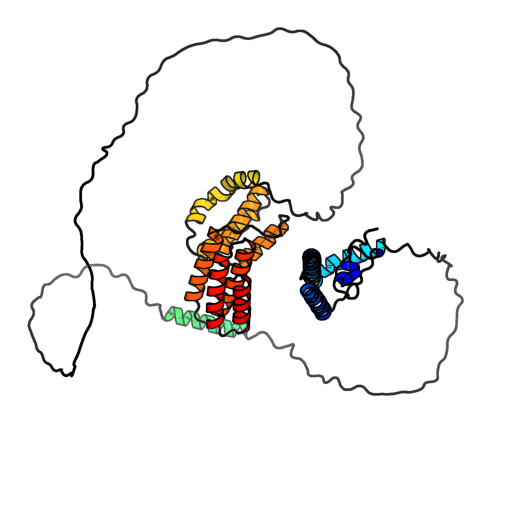 CA 1
ATOM 713 C C . LEU A 1 89 ? -27.686 -13.959 -6.882 1.00 94.12 89 LEU A C 1
ATOM 715 O O . LEU A 1 89 ? -28.738 -13.686 -7.463 1.00 94.12 89 LEU A O 1
ATOM 719 N N . ARG A 1 90 ? -27.410 -15.211 -6.480 1.00 93.38 90 ARG A N 1
ATOM 720 C CA . ARG A 1 90 ? -28.372 -16.324 -6.627 1.00 93.38 90 ARG A CA 1
ATOM 721 C C . ARG A 1 90 ? -29.634 -16.086 -5.803 1.00 93.38 90 ARG A C 1
ATOM 723 O O . ARG A 1 90 ? -30.728 -16.316 -6.318 1.00 93.38 90 ARG A O 1
ATOM 730 N N . GLU A 1 91 ? -29.509 -15.593 -4.573 1.00 92.25 91 GLU A N 1
ATOM 731 C CA . GLU A 1 91 ? -30.659 -15.254 -3.723 1.00 92.25 91 GLU A CA 1
ATOM 732 C C . GLU A 1 91 ? -31.479 -14.102 -4.319 1.00 92.25 91 GLU A C 1
ATOM 734 O O . GLU A 1 91 ? -32.685 -14.246 -4.527 1.00 92.25 91 GLU A O 1
ATOM 739 N N . ARG A 1 92 ? -30.820 -12.996 -4.696 1.00 88.69 92 ARG A N 1
ATOM 740 C CA . ARG A 1 92 ? -31.453 -11.823 -5.327 1.00 88.69 92 ARG A CA 1
ATOM 741 C C . ARG A 1 92 ? -32.194 -12.179 -6.624 1.00 88.69 92 ARG A C 1
ATOM 743 O O . ARG A 1 92 ? -33.303 -11.692 -6.843 1.00 88.69 92 ARG A O 1
ATOM 750 N N . LEU A 1 93 ? -31.614 -13.027 -7.478 1.00 86.62 93 LEU A N 1
ATOM 751 C CA . LEU A 1 93 ? -32.262 -13.485 -8.715 1.00 86.62 93 LEU A CA 1
ATOM 752 C C . LEU A 1 93 ? -33.427 -14.445 -8.433 1.00 86.62 93 LEU A C 1
ATOM 754 O O . LEU A 1 93 ? -34.493 -14.287 -9.027 1.00 86.62 93 LEU A O 1
ATOM 758 N N . SER A 1 94 ? -33.266 -15.376 -7.487 1.00 86.06 94 SER A N 1
ATOM 759 C CA . SER A 1 94 ? -34.329 -16.314 -7.089 1.00 86.06 94 SER A CA 1
ATOM 760 C C . SER A 1 94 ? -35.539 -15.589 -6.492 1.00 86.06 94 SER A C 1
ATOM 762 O O . SER A 1 94 ? -36.675 -15.923 -6.815 1.00 86.06 94 SER A O 1
ATOM 764 N N . ALA A 1 95 ? -35.313 -14.553 -5.678 1.00 80.56 95 ALA A N 1
ATOM 765 C CA . ALA A 1 95 ? -36.371 -13.729 -5.093 1.00 80.56 95 ALA A CA 1
ATOM 766 C C . ALA A 1 95 ? -37.116 -12.857 -6.126 1.00 80.56 95 ALA A C 1
ATOM 768 O O . ALA A 1 95 ? -38.277 -12.510 -5.913 1.00 80.56 95 ALA A O 1
ATOM 769 N N . LYS A 1 96 ? -36.475 -12.514 -7.256 1.00 71.94 96 LYS A N 1
ATOM 770 C CA . LYS A 1 96 ? -37.095 -11.760 -8.364 1.00 71.94 96 LYS A CA 1
ATOM 771 C C . LYS A 1 96 ? -37.872 -12.667 -9.339 1.00 71.94 96 LYS A C 1
ATOM 773 O O . LYS A 1 96 ? -38.594 -12.156 -10.195 1.00 71.94 96 LYS A O 1
ATOM 778 N N . GLN A 1 97 ? -37.762 -13.993 -9.217 1.00 64.38 97 GLN A N 1
ATOM 779 C CA . GLN A 1 97 ? -38.503 -14.954 -10.035 1.00 64.38 97 GLN A CA 1
ATOM 780 C C . GLN A 1 97 ? -39.852 -15.312 -9.373 1.00 64.38 97 GLN A C 1
ATOM 782 O O . GLN A 1 97 ? -39.869 -15.769 -8.230 1.00 64.38 97 GLN A O 1
ATOM 787 N N . PRO A 1 98 ? -41.004 -15.150 -10.060 1.00 58.41 98 PRO A N 1
ATOM 788 C CA . PRO A 1 98 ? -42.295 -15.540 -9.498 1.00 58.41 98 PRO A CA 1
ATOM 789 C C . PRO A 1 98 ? -42.348 -17.061 -9.260 1.00 58.41 98 PRO A C 1
ATOM 791 O O . PRO A 1 98 ? -41.805 -17.826 -10.065 1.00 58.41 98 PRO A O 1
ATOM 794 N N . PRO A 1 99 ? -43.005 -17.526 -8.180 1.00 60.62 99 PRO A N 1
ATOM 795 C CA . PRO A 1 99 ? -42.992 -18.934 -7.809 1.00 60.62 99 PRO A CA 1
ATOM 796 C C . PRO A 1 99 ? -43.636 -19.797 -8.906 1.00 60.62 99 PRO A C 1
ATOM 798 O O . PRO A 1 99 ? -44.733 -19.471 -9.372 1.00 60.62 99 PRO A O 1
ATOM 801 N N . PRO A 1 100 ? -43.008 -20.918 -9.313 1.00 65.56 100 PRO A N 1
ATOM 802 C CA . PRO A 1 100 ? -43.605 -21.816 -10.291 1.00 65.56 100 PRO A CA 1
ATOM 803 C C . PRO A 1 100 ? -44.915 -22.404 -9.740 1.00 65.56 100 PRO A C 1
ATOM 805 O O . PRO A 1 100 ? -45.012 -22.666 -8.533 1.00 65.56 100 PRO A O 1
ATOM 808 N N . PRO A 1 101 ? -45.926 -22.653 -10.594 1.00 58.66 101 PRO A N 1
ATOM 809 C CA . PRO A 1 101 ? -47.184 -23.240 -10.154 1.00 58.66 101 PRO A CA 1
ATOM 810 C C . PRO A 1 101 ? -46.918 -24.594 -9.489 1.00 58.66 101 PRO A C 1
ATOM 812 O O . PRO A 1 101 ? -46.335 -25.497 -10.094 1.00 58.66 101 PRO A O 1
ATOM 815 N N . ARG A 1 102 ? -47.342 -24.738 -8.226 1.00 51.56 102 ARG A N 1
ATOM 816 C CA . ARG A 1 102 ? -47.176 -25.979 -7.460 1.00 51.56 102 ARG A CA 1
ATOM 817 C C . ARG A 1 102 ? -48.025 -27.092 -8.074 1.00 51.56 102 ARG A C 1
ATOM 819 O O . ARG A 1 102 ? -49.177 -27.286 -7.698 1.00 51.56 102 ARG A O 1
ATOM 826 N N . VAL A 1 103 ? -47.430 -27.860 -8.984 1.00 54.09 103 VAL A N 1
ATOM 827 C CA . VAL A 1 103 ? -47.957 -29.163 -9.401 1.00 54.09 103 VAL A CA 1
ATOM 828 C C . VAL A 1 103 ? -47.899 -30.121 -8.213 1.00 54.09 103 VAL A C 1
ATOM 830 O O . VAL A 1 103 ? -46.872 -30.741 -7.928 1.00 54.09 103 VAL A O 1
ATOM 833 N N . SER A 1 104 ? -49.015 -30.206 -7.489 1.00 50.88 104 SER A N 1
ATOM 834 C CA . SER A 1 104 ? -49.218 -31.124 -6.371 1.00 50.88 104 SER A CA 1
ATOM 835 C C . SER A 1 104 ? -49.060 -32.571 -6.834 1.00 50.88 104 SER A C 1
ATOM 837 O O . SER A 1 104 ? -50.013 -33.197 -7.293 1.00 50.88 104 SER A O 1
ATOM 839 N N . ARG A 1 105 ? -47.848 -33.119 -6.697 1.00 46.47 105 ARG A N 1
ATOM 840 C CA . ARG A 1 105 ? -47.589 -34.555 -6.843 1.00 46.47 105 ARG A CA 1
ATOM 841 C C . ARG A 1 105 ? -48.175 -35.279 -5.634 1.00 46.47 105 ARG A C 1
ATOM 843 O O . ARG A 1 105 ? -47.493 -35.495 -4.636 1.00 46.47 105 ARG A O 1
ATOM 850 N N . SER A 1 106 ? -49.461 -35.603 -5.726 1.00 52.78 106 SER A N 1
ATOM 851 C CA . SER A 1 106 ? -50.177 -36.421 -4.753 1.00 52.78 106 SER A CA 1
ATOM 852 C C . SER A 1 106 ? -49.504 -37.788 -4.611 1.00 52.78 106 SER A C 1
ATOM 854 O O . SER A 1 106 ? -49.294 -38.518 -5.581 1.00 52.78 106 SER A O 1
ATOM 856 N N . SER A 1 107 ? -49.155 -38.133 -3.374 1.00 46.25 107 SER A N 1
ATOM 857 C CA . SER A 1 107 ? -48.542 -39.407 -3.016 1.00 46.25 107 SER A CA 1
ATOM 858 C C . SER A 1 107 ? -49.505 -40.566 -3.290 1.00 46.25 107 SER A C 1
ATOM 860 O O . SER A 1 107 ? -50.441 -40.789 -2.524 1.00 46.25 107 SER A O 1
ATOM 862 N N . THR A 1 108 ? -49.267 -41.314 -4.369 1.00 40.41 108 THR A N 1
ATOM 863 C CA . THR A 1 108 ? -49.963 -42.580 -4.639 1.00 40.41 108 THR A CA 1
ATOM 864 C C . THR A 1 108 ? -49.084 -43.733 -4.167 1.00 40.41 108 THR A C 1
ATOM 866 O O . THR A 1 108 ? -47.941 -43.867 -4.601 1.00 40.41 108 THR A O 1
ATOM 869 N N . THR A 1 109 ? -49.609 -44.540 -3.246 1.00 45.38 109 THR A N 1
ATOM 870 C CA . THR A 1 109 ? -48.897 -45.653 -2.603 1.00 45.38 109 THR A CA 1
ATOM 871 C C . THR A 1 109 ? -48.432 -46.704 -3.621 1.00 45.38 109 THR A C 1
ATOM 873 O O . THR A 1 109 ? -49.239 -47.121 -4.455 1.00 45.38 109 THR A O 1
ATOM 876 N N . PRO A 1 110 ? -47.185 -47.211 -3.542 1.00 54.19 110 PRO A N 1
ATOM 877 C CA . PRO A 1 110 ? -46.752 -48.336 -4.365 1.00 54.19 110 PRO A CA 1
ATOM 878 C C . PRO A 1 110 ? -47.503 -49.621 -3.987 1.00 54.19 110 PRO A C 1
ATOM 880 O O . PRO A 1 110 ? -47.409 -50.087 -2.852 1.00 54.19 110 PRO A O 1
ATOM 883 N N . GLN A 1 111 ? -48.199 -50.232 -4.947 1.00 38.41 111 GLN A N 1
ATOM 884 C CA . GLN A 1 111 ? -48.731 -51.590 -4.821 1.00 38.41 111 GLN A CA 1
ATOM 885 C C . GLN A 1 111 ? -48.086 -52.483 -5.884 1.00 38.41 111 GLN A C 1
ATOM 887 O O . GLN A 1 111 ? -48.213 -52.235 -7.080 1.00 38.41 111 GLN A O 1
ATOM 892 N N . ALA A 1 112 ? -47.377 -53.519 -5.438 1.00 54.69 112 ALA A N 1
ATOM 893 C CA . ALA A 1 112 ? -46.702 -54.472 -6.311 1.00 54.69 112 ALA A CA 1
ATOM 894 C C . ALA A 1 112 ? -47.569 -55.711 -6.585 1.00 54.69 112 ALA A C 1
ATOM 896 O O . ALA A 1 112 ? -48.235 -56.213 -5.676 1.00 54.69 112 ALA A O 1
ATOM 897 N N . PRO A 1 113 ? -47.450 -56.290 -7.787 1.00 52.41 113 PRO A N 1
ATOM 898 C CA . PRO A 1 113 ? -47.443 -57.740 -7.955 1.00 52.41 113 PRO A CA 1
ATOM 899 C C . PRO A 1 113 ? -46.071 -58.260 -8.441 1.00 52.41 113 PRO A C 1
ATOM 901 O O . PRO A 1 113 ? -45.175 -57.497 -8.795 1.00 52.41 113 PRO A O 1
ATOM 904 N N . LYS A 1 114 ? -45.885 -59.586 -8.392 1.00 46.06 114 LYS A N 1
ATOM 905 C CA . LYS A 1 114 ? -44.609 -60.284 -8.653 1.00 46.06 114 LYS A CA 1
ATOM 906 C C . LYS A 1 114 ? -44.418 -60.696 -10.122 1.00 46.06 114 LYS A C 1
ATOM 908 O O . LYS A 1 114 ? -45.390 -61.063 -10.769 1.00 46.06 114 LYS A O 1
ATOM 913 N N . ALA A 1 115 ? -43.139 -60.872 -10.488 1.00 44.66 115 ALA A N 1
ATOM 914 C CA . ALA A 1 115 ? -42.608 -61.684 -11.601 1.00 44.66 115 ALA A CA 1
ATOM 915 C C . ALA A 1 115 ? -42.916 -61.175 -13.037 1.00 44.66 115 ALA A C 1
ATOM 917 O O . ALA A 1 115 ? -43.942 -60.558 -13.273 1.00 44.66 115 ALA A O 1
ATOM 918 N N . ALA A 1 116 ? -42.057 -61.379 -14.046 1.00 39.53 116 ALA A N 1
ATOM 919 C CA . ALA A 1 116 ? -40.922 -62.306 -14.154 1.00 39.53 116 ALA A CA 1
ATOM 920 C C . ALA A 1 116 ? -39.757 -61.761 -15.021 1.00 39.53 116 ALA A C 1
ATOM 922 O O . ALA A 1 116 ? -39.900 -60.770 -15.729 1.00 39.53 116 ALA A O 1
ATOM 923 N N . SER A 1 117 ? -38.641 -62.494 -15.010 1.00 45.50 117 SER A N 1
ATOM 924 C CA . SER A 1 117 ? -37.562 -62.497 -16.021 1.00 45.50 117 SER A CA 1
ATOM 925 C C . SER A 1 117 ? -37.443 -63.937 -16.567 1.00 45.50 117 SER A C 1
ATOM 927 O O . SER A 1 117 ? -37.989 -64.827 -15.904 1.00 45.50 117 SER A O 1
ATOM 929 N N . PRO A 1 118 ? -36.703 -64.256 -17.657 1.00 66.00 118 PRO A N 1
ATOM 930 C CA . PRO A 1 118 ? -35.860 -63.439 -18.558 1.00 66.00 118 PRO A CA 1
ATOM 931 C C . PRO A 1 118 ? -36.356 -63.611 -20.042 1.00 66.00 118 PRO A C 1
ATOM 933 O O . PRO A 1 118 ? -37.547 -63.890 -20.187 1.00 66.00 118 PRO A O 1
ATOM 936 N N . PRO A 1 119 ? -35.565 -63.527 -21.150 1.00 55.25 119 PRO A N 1
ATOM 937 C CA . PRO A 1 119 ? -34.171 -63.090 -21.333 1.00 55.25 119 PRO A CA 1
ATOM 938 C C . PRO A 1 119 ? -33.888 -62.133 -22.527 1.00 55.25 119 PRO A C 1
ATOM 940 O O . PRO A 1 119 ? -34.706 -61.913 -23.416 1.00 55.25 119 PRO A O 1
ATOM 943 N N . SER A 1 120 ? -32.647 -61.636 -22.570 1.00 48.84 120 SER A N 1
ATOM 944 C CA . SER A 1 120 ? -31.916 -61.153 -23.765 1.00 48.84 120 SER A CA 1
ATOM 945 C C . SER A 1 120 ? -31.586 -62.330 -24.735 1.00 48.84 120 SER A C 1
ATOM 947 O O . SER A 1 120 ? -31.853 -63.469 -24.348 1.00 48.84 120 SER A O 1
ATOM 949 N N . PRO A 1 121 ? -30.931 -62.164 -25.918 1.00 57.72 121 PRO A N 1
ATOM 950 C CA . PRO A 1 121 ? -30.305 -60.954 -26.484 1.00 57.72 121 PRO A CA 1
ATOM 951 C C . PRO A 1 121 ? -30.493 -60.721 -28.008 1.00 57.72 121 PRO A C 1
ATOM 953 O O . PRO A 1 121 ? -30.864 -61.620 -28.751 1.00 57.72 121 PRO A O 1
ATOM 956 N N . VAL A 1 122 ? -30.041 -59.555 -28.493 1.00 48.25 122 VAL A N 1
ATOM 957 C CA . VAL A 1 122 ? -29.259 -59.426 -29.746 1.00 48.25 122 VAL A CA 1
ATOM 958 C C . VAL A 1 122 ? -28.178 -58.362 -29.512 1.00 48.25 122 VAL A C 1
ATOM 960 O O . VAL A 1 122 ? -28.436 -57.372 -28.831 1.00 48.25 122 VAL A O 1
ATOM 963 N N . ALA A 1 123 ? -26.973 -58.556 -30.053 1.00 44.69 123 ALA A N 1
ATOM 964 C CA . ALA A 1 123 ? -25.895 -57.565 -30.033 1.00 44.69 123 ALA A CA 1
ATOM 965 C C . ALA A 1 123 ? -25.644 -57.003 -31.441 1.00 44.69 123 ALA A C 1
ATOM 967 O O . ALA A 1 123 ? -25.724 -57.745 -32.418 1.00 44.69 123 ALA A O 1
ATOM 968 N N . ILE A 1 124 ? -25.267 -55.725 -31.538 1.00 49.16 124 ILE A N 1
ATOM 969 C CA . ILE A 1 124 ? -24.616 -55.157 -32.727 1.00 49.16 124 ILE A CA 1
ATOM 970 C C . ILE A 1 124 ? -23.348 -54.430 -32.273 1.00 49.16 124 ILE A C 1
ATOM 972 O O . ILE A 1 124 ? -23.354 -53.697 -31.286 1.00 49.16 124 ILE A O 1
ATOM 976 N N . VAL A 1 125 ? -22.253 -54.682 -32.988 1.00 45.41 125 VAL A N 1
ATOM 977 C CA . VAL A 1 125 ? -20.916 -54.142 -32.724 1.00 45.41 125 VAL A CA 1
ATOM 978 C C . VAL A 1 125 ? -20.694 -52.875 -33.548 1.00 45.41 125 VAL A C 1
ATOM 980 O O . VAL A 1 125 ? -20.965 -52.870 -34.746 1.00 45.41 125 VAL A O 1
ATOM 983 N N . ALA A 1 126 ? -20.120 -51.840 -32.932 1.00 44.72 126 ALA A N 1
ATOM 984 C CA . ALA A 1 126 ? -19.493 -50.721 -33.634 1.00 44.72 126 ALA A CA 1
ATOM 985 C C . ALA A 1 126 ? -18.272 -50.231 -32.835 1.00 44.72 126 ALA A C 1
ATOM 987 O O . ALA A 1 126 ? -18.396 -49.480 -31.871 1.00 44.72 126 ALA A O 1
ATOM 988 N N . THR A 1 127 ? -17.084 -50.709 -33.206 1.00 40.47 127 THR A N 1
ATOM 989 C CA . THR A 1 127 ? -15.801 -50.336 -32.591 1.00 40.47 127 THR A CA 1
ATOM 990 C C . THR A 1 127 ? -15.175 -49.125 -33.276 1.00 40.47 127 THR A C 1
ATOM 992 O O . THR A 1 127 ? -15.095 -49.116 -34.501 1.00 40.47 127 THR A O 1
ATOM 995 N N . SER A 1 128 ? -14.598 -48.204 -32.499 1.00 48.06 128 SER A N 1
ATOM 996 C CA . SER A 1 128 ? -13.498 -47.327 -32.937 1.00 48.06 128 SER A CA 1
ATOM 997 C C . SER A 1 128 ? -12.548 -47.034 -31.760 1.00 48.06 128 SER A C 1
ATOM 999 O O . SER A 1 128 ? -12.983 -47.140 -30.611 1.00 48.06 128 SER A O 1
ATOM 1001 N N . PRO A 1 129 ? -11.247 -46.772 -32.007 1.00 50.91 129 PRO A N 1
ATOM 1002 C CA . PRO A 1 129 ? -10.205 -47.084 -31.027 1.00 50.91 129 PRO A CA 1
ATOM 1003 C C . PRO A 1 129 ? -9.757 -45.923 -30.125 1.00 50.91 129 PRO A C 1
ATOM 1005 O O . PRO A 1 129 ? -9.861 -44.745 -30.454 1.00 50.91 129 PRO A O 1
ATOM 1008 N N . MET A 1 130 ? -9.169 -46.318 -28.997 1.00 38.34 130 MET A N 1
ATOM 1009 C CA . MET A 1 130 ? -8.482 -45.488 -28.008 1.00 38.34 130 MET A CA 1
ATOM 1010 C C . MET A 1 130 ? -6.979 -45.357 -28.349 1.00 38.34 130 MET A C 1
ATOM 1012 O O . MET A 1 130 ? -6.352 -46.385 -28.606 1.00 38.34 130 MET A O 1
ATOM 1016 N N . PRO A 1 131 ? -6.369 -44.156 -28.290 1.00 51.38 131 PRO A N 1
ATOM 1017 C CA . PRO A 1 131 ? -4.916 -43.991 -28.209 1.00 51.38 131 PRO A CA 1
ATOM 1018 C C . PRO A 1 131 ? -4.409 -44.172 -26.763 1.00 51.38 131 PRO A C 1
ATOM 1020 O O . PRO A 1 131 ? -5.151 -43.998 -25.794 1.00 51.38 131 PRO A O 1
ATOM 1023 N N . GLU A 1 132 ? -3.147 -44.571 -26.605 1.00 41.25 132 GLU A N 1
ATOM 1024 C CA . GLU A 1 132 ? -2.688 -45.248 -25.386 1.00 41.25 132 GLU A CA 1
ATOM 1025 C C . GLU A 1 132 ? -2.335 -44.359 -24.182 1.00 41.25 132 GLU A C 1
ATOM 1027 O O . GLU A 1 132 ? -1.784 -43.264 -24.281 1.00 41.25 132 GLU A O 1
ATOM 1032 N N . ARG A 1 133 ? -2.562 -44.928 -22.993 1.00 34.50 133 ARG A N 1
ATOM 1033 C CA . ARG A 1 133 ? -2.148 -44.395 -21.690 1.00 34.50 133 ARG A CA 1
ATOM 1034 C C . ARG A 1 133 ? -0.793 -44.990 -21.294 1.00 34.50 133 ARG A C 1
ATOM 1036 O O . ARG A 1 133 ? -0.751 -45.976 -20.554 1.00 34.50 133 ARG A O 1
ATOM 1043 N N . HIS A 1 134 ? 0.309 -44.400 -21.753 1.00 43.50 134 HIS A N 1
ATOM 1044 C CA . HIS A 1 134 ? 1.637 -44.921 -21.414 1.00 43.50 134 HIS A CA 1
ATOM 1045 C C . HIS A 1 134 ? 1.947 -44.745 -19.913 1.00 43.50 134 HIS A C 1
ATOM 1047 O O . HIS A 1 134 ? 1.940 -43.636 -19.378 1.00 43.50 134 HIS A O 1
ATOM 1053 N N . ARG A 1 135 ? 2.190 -45.857 -19.209 1.00 44.00 135 ARG A N 1
ATOM 1054 C CA . ARG A 1 135 ? 2.469 -45.901 -17.762 1.00 44.00 135 ARG A CA 1
ATOM 1055 C C . ARG A 1 135 ? 3.977 -46.007 -17.505 1.00 44.00 135 ARG A C 1
ATOM 1057 O O . ARG A 1 135 ? 4.578 -47.018 -17.845 1.00 44.00 135 ARG A O 1
ATOM 1064 N N . GLY A 1 136 ? 4.542 -45.025 -16.805 1.00 38.94 136 GLY A N 1
ATOM 1065 C CA . GLY A 1 136 ? 5.785 -45.141 -16.027 1.00 38.94 136 GLY A CA 1
ATOM 1066 C C . GLY A 1 136 ? 5.509 -44.566 -14.633 1.00 38.94 136 GLY A C 1
ATOM 1067 O O . GLY A 1 136 ? 5.278 -43.373 -14.510 1.00 38.94 136 GLY A O 1
ATOM 1068 N N . MET A 1 137 ? 5.185 -45.375 -13.623 1.00 49.69 137 MET A N 1
ATOM 1069 C CA . MET A 1 137 ? 6.087 -46.214 -12.816 1.00 49.69 137 MET A CA 1
ATOM 1070 C C . MET A 1 137 ? 6.854 -45.416 -11.739 1.00 49.69 137 MET A C 1
ATOM 1072 O O . MET A 1 137 ? 8.031 -45.117 -11.873 1.00 49.69 137 MET A O 1
ATOM 1076 N N . ASN A 1 138 ? 6.135 -45.140 -10.647 1.00 44.38 138 ASN A N 1
ATOM 1077 C CA . ASN A 1 138 ? 6.595 -45.151 -9.251 1.00 44.38 138 ASN A CA 1
ATOM 1078 C C . ASN A 1 138 ? 7.887 -44.382 -8.874 1.00 44.38 138 ASN A C 1
ATOM 1080 O O . ASN A 1 138 ? 8.955 -44.972 -8.758 1.00 44.38 138 ASN A O 1
ATOM 1084 N N . TRP A 1 139 ? 7.743 -43.105 -8.492 1.00 41.12 139 TRP A N 1
ATOM 1085 C CA . TRP A 1 139 ? 8.728 -42.370 -7.665 1.00 41.12 139 TRP A CA 1
ATOM 1086 C C . TRP A 1 139 ? 8.534 -42.601 -6.149 1.00 41.12 139 TRP A C 1
ATOM 1088 O O . TRP A 1 139 ? 9.477 -42.516 -5.365 1.00 41.12 139 TRP A O 1
ATOM 1098 N N . LEU A 1 140 ? 7.305 -42.886 -5.700 1.00 47.34 140 LEU A N 1
ATOM 1099 C CA . LEU A 1 140 ? 6.956 -42.946 -4.276 1.00 47.34 140 LEU A CA 1
ATOM 1100 C C . LEU A 1 140 ? 7.418 -44.257 -3.606 1.00 47.34 140 LEU A C 1
ATOM 1102 O O . LEU A 1 140 ? 6.604 -45.159 -3.435 1.00 47.34 140 LEU A O 1
ATOM 1106 N N . MET A 1 141 ? 8.705 -44.343 -3.239 1.00 38.47 141 MET A N 1
ATOM 1107 C CA . MET A 1 141 ? 9.240 -44.930 -1.985 1.00 38.47 141 MET A CA 1
ATOM 1108 C C . MET A 1 141 ? 10.777 -45.083 -2.033 1.00 38.47 141 MET A C 1
ATOM 1110 O O . MET A 1 141 ? 11.296 -46.161 -2.302 1.00 38.47 141 MET A O 1
ATOM 1114 N N . LEU A 1 142 ? 11.502 -44.010 -1.704 1.00 48.44 142 LEU A N 1
ATOM 1115 C CA . LEU A 1 142 ? 12.864 -44.028 -1.138 1.00 48.44 142 LEU A CA 1
ATOM 1116 C C . LEU A 1 142 ? 12.985 -42.760 -0.271 1.00 48.44 142 LEU A C 1
ATOM 1118 O O . LEU A 1 142 ? 13.132 -41.653 -0.776 1.00 48.44 142 LEU A O 1
ATOM 1122 N N . ALA A 1 143 ? 12.596 -42.853 1.002 1.00 43.12 143 ALA A N 1
ATOM 1123 C CA . ALA A 1 143 ? 13.532 -42.990 2.124 1.00 43.12 143 ALA A CA 1
ATOM 1124 C C . ALA A 1 143 ? 14.514 -41.798 2.207 1.00 43.12 143 ALA A C 1
ATOM 1126 O O . ALA A 1 143 ? 15.469 -41.695 1.448 1.00 43.12 143 ALA A O 1
ATOM 1127 N N . VAL A 1 144 ? 14.266 -40.811 3.073 1.00 50.97 144 VAL A N 1
ATOM 1128 C CA . VAL A 1 144 ? 14.625 -40.892 4.508 1.00 50.97 144 VAL A CA 1
ATOM 1129 C C . VAL A 1 144 ? 16.090 -41.330 4.663 1.00 50.97 144 VAL A C 1
ATOM 1131 O O . VAL A 1 144 ? 16.385 -42.497 4.889 1.00 50.97 144 VAL A O 1
ATOM 1134 N N . GLY A 1 145 ? 17.008 -40.371 4.498 1.00 46.03 145 GLY A N 1
ATOM 1135 C CA . GLY A 1 145 ? 18.457 -40.594 4.602 1.00 46.03 145 GLY A CA 1
ATOM 1136 C C . GLY A 1 145 ? 19.316 -39.345 4.356 1.00 46.03 145 GLY A C 1
ATOM 1137 O O . GLY A 1 145 ? 20.357 -39.179 4.985 1.00 46.03 145 GLY A O 1
ATOM 1138 N N . SER A 1 146 ? 18.859 -38.410 3.515 1.00 49.88 146 SER A N 1
ATOM 1139 C CA . SER A 1 146 ? 19.607 -37.189 3.161 1.00 49.88 146 SER A CA 1
ATOM 1140 C C . SER A 1 146 ? 19.769 -36.178 4.307 1.00 49.88 146 SER A C 1
ATOM 1142 O O . SER A 1 146 ? 20.826 -35.561 4.431 1.00 49.88 146 SER A O 1
ATOM 1144 N N . GLY A 1 147 ? 18.753 -36.012 5.161 1.00 50.94 147 GLY A N 1
ATOM 1145 C CA . GLY A 1 147 ? 18.727 -34.953 6.182 1.00 50.94 147 GLY A CA 1
ATOM 1146 C C . GLY A 1 147 ? 19.874 -35.018 7.197 1.00 50.94 147 GLY A C 1
ATOM 1147 O O . GLY A 1 147 ? 20.452 -33.987 7.531 1.00 50.94 147 GLY A O 1
ATOM 1148 N N . VAL A 1 148 ? 20.258 -36.221 7.638 1.00 59.12 148 VAL A N 1
ATOM 1149 C CA . VAL A 1 148 ? 21.353 -36.403 8.611 1.00 59.12 148 VAL A CA 1
ATOM 1150 C C . VAL A 1 148 ? 22.712 -36.078 7.985 1.00 59.12 148 VAL A C 1
ATOM 1152 O O . VAL A 1 148 ? 23.542 -35.452 8.635 1.00 59.12 148 VAL A O 1
ATOM 1155 N N . ALA A 1 149 ? 22.927 -36.432 6.713 1.00 62.47 149 ALA A N 1
ATOM 1156 C CA . ALA A 1 149 ? 24.168 -36.121 6.004 1.00 62.47 149 ALA A CA 1
ATOM 1157 C C . ALA A 1 149 ? 24.339 -34.606 5.786 1.00 62.47 149 ALA A C 1
ATOM 1159 O O . ALA A 1 149 ? 25.407 -34.064 6.062 1.00 62.47 149 ALA A O 1
ATOM 1160 N N . VAL A 1 150 ? 23.277 -33.909 5.363 1.00 74.31 150 VAL A N 1
ATOM 1161 C CA . VAL A 1 150 ? 23.298 -32.444 5.193 1.00 74.31 150 VAL A CA 1
ATOM 1162 C C . VAL A 1 150 ? 23.523 -31.738 6.534 1.00 74.31 150 VAL A C 1
ATOM 1164 O O . VAL A 1 150 ? 24.349 -30.830 6.613 1.00 74.31 150 VAL A O 1
ATOM 1167 N N . LEU A 1 151 ? 22.859 -32.184 7.606 1.00 78.69 151 LEU A N 1
ATOM 1168 C CA . LEU A 1 151 ? 23.044 -31.613 8.941 1.00 78.69 151 LEU A CA 1
ATOM 1169 C C . LEU A 1 151 ? 24.461 -31.860 9.488 1.00 78.69 151 LEU A C 1
ATOM 1171 O O . LEU A 1 151 ? 25.057 -30.946 10.049 1.00 78.69 151 LEU A O 1
ATOM 1175 N N . ALA A 1 152 ? 25.032 -33.050 9.280 1.00 82.62 152 ALA A N 1
ATOM 1176 C CA . ALA A 1 152 ? 26.405 -33.358 9.682 1.00 82.62 152 ALA A CA 1
ATOM 1177 C C . ALA A 1 152 ? 27.440 -32.493 8.939 1.00 82.62 152 ALA A C 1
ATOM 1179 O O . ALA A 1 152 ? 28.380 -32.002 9.561 1.00 82.62 152 ALA A O 1
ATOM 1180 N N . VAL A 1 153 ? 27.248 -32.250 7.636 1.00 85.94 153 VAL A N 1
ATOM 1181 C CA . VAL A 1 153 ? 28.106 -31.346 6.850 1.00 85.94 153 VAL A CA 1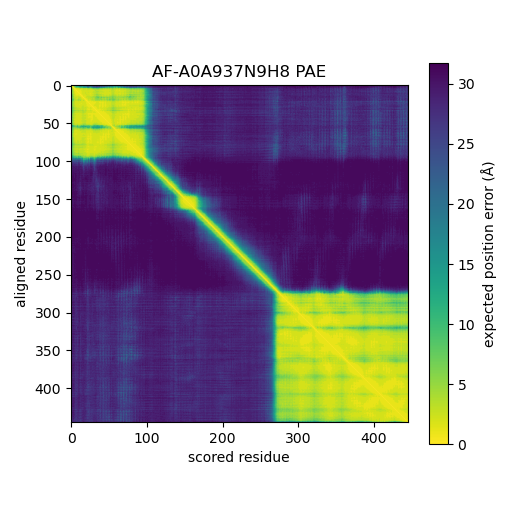
ATOM 1182 C C . VAL A 1 153 ? 27.978 -29.897 7.332 1.00 85.94 153 VAL A C 1
ATOM 1184 O O . VAL A 1 153 ? 28.996 -29.233 7.509 1.00 85.94 153 VAL A O 1
ATOM 1187 N N . LEU A 1 154 ? 26.764 -29.414 7.619 1.00 85.81 154 LEU A N 1
ATOM 1188 C CA . LEU A 1 154 ? 26.554 -28.070 8.177 1.00 85.81 154 LEU A CA 1
ATOM 1189 C C . LEU A 1 154 ? 27.208 -27.905 9.558 1.00 85.81 154 LEU A C 1
ATOM 1191 O O . LEU A 1 154 ? 27.882 -26.905 9.794 1.00 85.81 154 LEU A O 1
ATOM 1195 N N . ILE A 1 155 ? 27.079 -28.897 10.446 1.00 87.94 155 ILE A N 1
ATOM 1196 C CA . ILE A 1 155 ? 27.753 -28.898 11.754 1.00 87.94 155 ILE A CA 1
ATOM 1197 C C . ILE A 1 155 ? 29.277 -28.890 11.575 1.00 87.94 155 ILE A C 1
ATOM 1199 O O . ILE A 1 155 ? 29.958 -28.124 12.251 1.00 87.94 155 ILE A O 1
ATOM 1203 N N . LEU A 1 156 ? 29.823 -29.678 10.643 1.00 86.19 156 LEU A N 1
ATOM 1204 C CA . LEU A 1 156 ? 31.263 -29.717 10.373 1.00 86.19 156 LEU A CA 1
ATOM 1205 C C . LEU A 1 156 ? 31.786 -28.373 9.835 1.00 86.19 156 LEU A C 1
ATOM 1207 O O . LEU A 1 156 ? 32.851 -27.930 10.257 1.00 86.19 156 LEU A O 1
ATOM 1211 N N . ILE A 1 157 ? 31.022 -27.684 8.980 1.00 85.31 157 ILE A N 1
ATOM 1212 C CA . ILE A 1 157 ? 31.346 -26.327 8.502 1.00 85.31 157 ILE A CA 1
ATOM 1213 C C . ILE A 1 157 ? 31.350 -25.319 9.664 1.00 85.31 157 ILE A C 1
ATOM 1215 O O . ILE A 1 157 ? 32.287 -24.530 9.779 1.00 85.31 157 ILE A O 1
ATOM 1219 N N . VAL A 1 158 ? 30.350 -25.366 10.553 1.00 85.12 158 VAL A N 1
ATOM 1220 C CA . VAL A 1 158 ? 30.277 -24.486 11.736 1.00 85.12 158 VAL A CA 1
ATOM 1221 C C . VAL A 1 158 ? 31.430 -24.755 12.707 1.00 85.12 158 VAL A C 1
ATOM 1223 O O . VAL A 1 158 ? 32.059 -23.809 13.176 1.00 85.12 158 VAL A O 1
ATOM 1226 N N . VAL A 1 159 ? 31.766 -26.023 12.967 1.00 83.56 159 VAL A N 1
ATOM 1227 C CA . VAL A 1 159 ? 32.919 -26.400 13.805 1.00 83.56 159 VAL A CA 1
ATOM 1228 C C . VAL A 1 159 ? 34.234 -25.944 13.169 1.00 83.56 159 VAL A C 1
ATOM 1230 O O . VAL A 1 159 ? 35.084 -25.408 13.874 1.00 83.56 159 VAL A O 1
ATOM 1233 N N . MET A 1 160 ? 34.401 -26.081 11.849 1.00 81.88 160 MET A N 1
ATOM 1234 C CA . MET A 1 160 ? 35.612 -25.618 11.165 1.00 81.88 160 MET A CA 1
ATOM 1235 C C . MET A 1 160 ? 35.764 -24.089 11.213 1.00 81.88 160 MET A C 1
ATOM 1237 O O . MET A 1 160 ? 36.883 -23.605 11.364 1.00 81.88 160 MET A O 1
ATOM 1241 N N . PHE A 1 161 ? 34.669 -23.323 11.141 1.00 75.25 161 PHE A N 1
ATOM 1242 C CA . PHE A 1 161 ? 34.710 -21.872 11.364 1.00 75.25 161 PHE A CA 1
ATOM 1243 C C . PHE A 1 161 ? 35.032 -21.524 12.825 1.00 75.25 161 PHE A C 1
ATOM 1245 O O . PHE A 1 161 ? 35.936 -20.733 13.077 1.00 75.25 161 PHE A O 1
ATOM 1252 N N . ALA A 1 162 ? 34.383 -22.173 13.796 1.00 74.06 162 ALA A N 1
ATOM 1253 C CA . ALA A 1 162 ? 34.655 -21.949 15.219 1.00 74.06 162 ALA A CA 1
ATOM 1254 C C . ALA A 1 162 ? 36.103 -22.304 15.624 1.00 74.06 162 ALA A C 1
ATOM 1256 O O . ALA A 1 162 ? 36.671 -21.667 16.507 1.00 74.06 162 ALA A O 1
ATOM 1257 N N . MET A 1 163 ? 36.722 -23.287 14.961 1.00 76.12 163 MET A N 1
ATOM 1258 C CA . MET A 1 163 ? 38.140 -23.633 15.138 1.00 76.12 163 MET A CA 1
ATOM 1259 C C . MET A 1 163 ? 39.106 -22.721 14.367 1.00 76.12 163 MET A C 1
ATOM 1261 O O . MET A 1 163 ? 40.301 -22.746 14.650 1.00 76.12 163 MET A O 1
ATOM 1265 N N . ARG A 1 164 ? 38.626 -21.923 13.405 1.00 68.00 164 ARG A N 1
ATOM 1266 C CA . ARG A 1 164 ? 39.458 -20.998 12.618 1.00 68.00 164 ARG A CA 1
ATOM 1267 C C . ARG A 1 164 ? 39.736 -19.690 13.356 1.00 68.00 164 ARG A C 1
ATOM 1269 O O . ARG A 1 164 ? 40.856 -19.196 13.285 1.00 68.00 164 ARG A O 1
ATOM 1276 N N . ASP A 1 165 ? 38.743 -19.180 14.079 1.00 60.22 165 ASP A N 1
ATOM 1277 C CA . ASP A 1 165 ? 38.827 -17.905 14.809 1.00 60.22 165 ASP A CA 1
ATOM 1278 C C . ASP A 1 165 ? 39.059 -18.112 16.329 1.00 60.22 165 ASP A C 1
ATOM 1280 O O . ASP A 1 165 ? 38.986 -17.181 17.128 1.00 60.22 165 ASP A O 1
ATOM 1284 N N . GLY A 1 166 ? 39.344 -19.352 16.743 1.00 45.28 166 GLY A N 1
ATOM 1285 C CA . GLY A 1 166 ? 39.443 -19.790 18.138 1.00 45.28 166 GLY A CA 1
ATOM 1286 C C . GLY A 1 166 ? 40.840 -19.701 18.764 1.00 45.28 166 GLY A C 1
ATOM 1287 O O . GLY A 1 166 ? 41.319 -20.703 19.295 1.00 45.28 166 GLY A O 1
ATOM 1288 N N . GLN A 1 167 ? 41.489 -18.531 18.741 1.00 47.34 167 GLN A N 1
ATOM 1289 C CA . GLN A 1 167 ? 42.708 -18.281 19.530 1.00 47.34 167 GLN A CA 1
ATOM 1290 C C . GLN A 1 167 ? 42.364 -17.488 20.809 1.00 47.34 167 GLN A C 1
ATOM 1292 O O . GLN A 1 167 ? 42.088 -16.293 20.718 1.00 47.34 167 GLN A O 1
ATOM 1297 N N . PRO A 1 168 ? 42.359 -18.113 22.004 1.00 47.41 168 PRO A N 1
ATOM 1298 C CA . PRO A 1 168 ? 42.035 -17.416 23.245 1.00 47.41 168 PRO A CA 1
ATOM 1299 C C . PRO A 1 168 ? 43.241 -16.630 23.776 1.00 47.41 168 PRO A C 1
ATOM 1301 O O . PRO A 1 168 ? 44.234 -17.228 24.200 1.00 47.41 168 PRO A O 1
ATOM 1304 N N . ASP A 1 169 ? 43.132 -15.300 23.824 1.00 38.44 169 ASP A N 1
ATOM 1305 C CA . ASP A 1 169 ? 44.080 -14.458 24.561 1.00 38.44 169 ASP A CA 1
ATOM 1306 C C . ASP A 1 169 ? 44.039 -14.810 26.053 1.00 38.44 169 ASP A C 1
ATOM 1308 O O . ASP A 1 169 ? 43.037 -14.619 26.750 1.00 38.44 169 ASP A O 1
ATOM 1312 N N . GLN A 1 170 ? 45.141 -15.377 26.541 1.00 39.69 170 GLN A N 1
ATOM 1313 C CA . GLN A 1 170 ? 45.260 -15.862 27.908 1.00 39.69 170 GLN A CA 1
ATOM 1314 C C . GLN A 1 170 ? 45.837 -14.765 28.808 1.00 39.69 170 GLN A C 1
ATOM 1316 O O . GLN A 1 170 ? 46.819 -14.111 28.460 1.00 39.69 170 GLN A O 1
ATOM 1321 N N . MET A 1 171 ? 45.234 -14.569 29.981 1.00 40.78 171 MET A N 1
ATOM 1322 C CA . MET A 1 171 ? 45.703 -13.588 30.962 1.00 40.78 171 MET A CA 1
ATOM 1323 C C . MET A 1 171 ? 47.125 -13.920 31.438 1.00 40.78 171 MET A C 1
ATOM 1325 O O . MET A 1 171 ? 47.378 -15.034 31.893 1.00 40.78 171 MET A O 1
ATOM 1329 N N . ALA A 1 172 ? 48.018 -12.930 31.420 1.00 35.78 172 ALA A N 1
ATOM 1330 C CA . ALA A 1 172 ? 49.323 -12.978 32.078 1.00 35.78 172 ALA A CA 1
ATOM 1331 C C . ALA A 1 172 ? 49.462 -11.769 33.018 1.00 35.78 172 ALA A C 1
ATOM 1333 O O . ALA A 1 172 ? 49.021 -10.668 32.684 1.00 35.78 172 ALA A O 1
ATOM 1334 N N . VAL A 1 173 ? 50.035 -11.979 34.206 1.00 35.69 173 VAL A N 1
ATOM 1335 C CA . VAL A 1 173 ? 50.035 -11.001 35.306 1.00 35.69 173 VAL A CA 1
ATOM 1336 C C . VAL A 1 173 ? 51.454 -10.767 35.834 1.00 35.69 173 VAL A C 1
ATOM 1338 O O . VAL A 1 173 ? 52.091 -11.710 36.287 1.00 35.69 173 VAL A O 1
ATOM 1341 N N . ALA A 1 174 ? 51.838 -9.485 35.855 1.00 37.03 174 ALA A N 1
ATOM 1342 C CA . ALA A 1 174 ? 52.869 -8.832 36.679 1.00 37.03 174 ALA A CA 1
ATOM 1343 C C . ALA A 1 174 ? 54.381 -9.137 36.487 1.00 37.03 174 ALA A C 1
ATOM 1345 O O . ALA A 1 174 ? 54.807 -10.258 36.242 1.00 37.03 174 ALA A O 1
ATOM 1346 N N . ASP A 1 175 ? 55.142 -8.053 36.707 1.00 37.34 175 ASP A N 1
ATOM 1347 C CA . ASP A 1 175 ? 56.533 -7.895 37.180 1.00 37.34 175 ASP A CA 1
ATOM 1348 C C . ASP A 1 175 ? 57.732 -8.472 36.389 1.00 37.34 175 ASP A C 1
ATOM 1350 O O . ASP A 1 175 ? 57.820 -9.661 36.098 1.00 37.34 175 ASP A O 1
ATOM 1354 N N . GLY A 1 176 ? 58.725 -7.606 36.090 1.00 33.06 176 GLY A N 1
ATOM 1355 C CA . GLY A 1 176 ? 59.877 -7.985 35.247 1.00 33.06 176 GLY A CA 1
ATOM 1356 C C . GLY A 1 176 ? 61.095 -7.043 35.080 1.00 33.06 176 GLY A C 1
ATOM 1357 O O . GLY A 1 176 ? 61.999 -7.431 34.352 1.00 33.06 176 GLY A O 1
ATOM 1358 N N . GLN A 1 177 ? 61.189 -5.893 35.771 1.00 32.53 177 GLN A N 1
ATOM 1359 C CA . GLN A 1 177 ? 62.426 -5.082 35.949 1.00 32.53 177 GLN A CA 1
ATOM 1360 C C . GLN A 1 177 ? 63.069 -4.360 34.718 1.00 32.53 177 GLN A C 1
ATOM 1362 O O . GLN A 1 177 ? 62.755 -4.612 33.561 1.00 32.53 177 GLN A O 1
ATOM 1367 N N . SER A 1 178 ? 63.951 -3.397 35.039 1.00 33.66 178 SER A N 1
ATOM 1368 C CA . SER A 1 178 ? 64.846 -2.521 34.238 1.00 33.66 178 SER A CA 1
ATOM 1369 C C . SER A 1 178 ? 65.632 -3.199 33.080 1.00 33.66 178 SER A C 1
ATOM 1371 O O . SER A 1 178 ? 65.765 -4.416 33.061 1.00 33.66 178 SER A O 1
ATOM 1373 N N . ASP A 1 179 ? 66.250 -2.496 32.113 1.00 33.75 179 ASP A N 1
ATOM 1374 C CA . ASP A 1 179 ? 67.009 -1.228 32.234 1.00 33.75 179 ASP A CA 1
ATOM 1375 C C . ASP A 1 179 ? 67.145 -0.414 30.912 1.00 33.75 179 ASP A C 1
ATOM 1377 O O . ASP A 1 179 ? 66.583 -0.770 29.877 1.00 33.75 179 ASP A O 1
ATOM 1381 N N . ALA A 1 180 ? 67.846 0.724 30.964 1.00 33.91 180 ALA A N 1
ATOM 1382 C CA . ALA A 1 180 ? 67.927 1.757 29.925 1.00 33.91 180 ALA A CA 1
ATOM 1383 C C . ALA A 1 180 ? 68.827 1.431 28.707 1.00 33.91 180 ALA A C 1
ATOM 1385 O O . ALA A 1 180 ? 69.784 0.666 28.798 1.00 33.91 180 ALA A O 1
ATOM 1386 N N . GLY A 1 181 ? 68.589 2.115 27.573 1.00 29.62 181 GLY A N 1
ATOM 1387 C CA . GLY A 1 181 ? 69.482 2.038 26.406 1.00 29.62 181 GLY A CA 1
ATOM 1388 C C . GLY A 1 181 ? 69.039 2.807 25.151 1.00 29.62 181 GLY A C 1
ATOM 1389 O O . GLY A 1 181 ? 68.464 2.228 24.237 1.00 29.62 181 GLY A O 1
ATOM 1390 N N . ALA A 1 182 ? 69.393 4.091 25.062 1.00 34.56 182 ALA A N 1
ATOM 1391 C CA . ALA A 1 182 ? 69.577 4.815 23.793 1.00 34.56 182 ALA A CA 1
ATOM 1392 C C . ALA A 1 182 ? 71.086 5.134 23.666 1.00 34.56 182 ALA A C 1
ATOM 1394 O O . ALA A 1 182 ? 71.710 5.351 24.709 1.00 34.56 182 ALA A O 1
ATOM 1395 N N . PRO A 1 183 ? 71.706 5.144 22.463 1.00 48.12 183 PRO A N 1
ATOM 1396 C CA . PRO A 1 183 ? 71.393 6.142 21.431 1.00 48.12 183 PRO A CA 1
ATOM 1397 C C . PRO A 1 183 ? 71.436 5.623 19.969 1.00 48.12 183 PRO A C 1
ATOM 1399 O O . PRO A 1 183 ? 71.600 4.437 19.703 1.00 48.12 183 PRO A O 1
ATOM 1402 N N . ALA A 1 184 ? 71.274 6.540 19.010 1.00 30.77 184 ALA A N 1
ATOM 1403 C CA . ALA A 1 184 ? 71.320 6.292 17.562 1.00 30.77 184 ALA A CA 1
ATOM 1404 C C . ALA A 1 184 ? 72.750 6.223 16.979 1.00 30.77 184 ALA A C 1
ATOM 1406 O O . ALA A 1 184 ? 73.670 6.740 17.605 1.00 30.77 184 ALA A O 1
ATOM 1407 N N . VAL A 1 185 ? 72.894 5.734 15.730 1.00 34.97 185 VAL A N 1
ATOM 1408 C CA . VAL A 1 185 ? 73.470 6.501 14.588 1.00 34.97 185 VAL A CA 1
ATOM 1409 C C . VAL A 1 185 ? 73.249 5.828 13.209 1.00 34.97 185 VAL A C 1
ATOM 1411 O O . VAL A 1 185 ? 73.437 4.628 13.079 1.00 34.97 185 VAL A O 1
ATOM 1414 N N . ALA A 1 186 ? 72.933 6.668 12.205 1.00 31.20 186 ALA A N 1
ATOM 1415 C CA . ALA A 1 186 ? 73.361 6.696 10.782 1.00 31.20 186 ALA A CA 1
ATOM 1416 C C . ALA A 1 186 ? 73.342 5.454 9.840 1.00 31.20 186 ALA A C 1
ATOM 1418 O O . ALA A 1 186 ? 73.726 4.355 10.220 1.00 31.20 186 ALA A O 1
ATOM 1419 N N . GLY A 1 187 ? 73.088 5.694 8.533 1.00 28.73 187 GLY A N 1
ATOM 1420 C CA . GLY A 1 187 ? 73.576 4.800 7.458 1.00 28.73 187 GLY A CA 1
ATOM 1421 C C . GLY A 1 187 ? 72.915 4.829 6.058 1.00 28.73 187 GLY A C 1
ATOM 1422 O O . GLY A 1 187 ? 72.394 3.795 5.667 1.00 28.73 187 GLY A O 1
ATOM 1423 N N . SER A 1 188 ? 73.044 5.923 5.281 1.00 31.11 188 SER A N 1
ATOM 1424 C CA . SER A 1 188 ? 72.785 6.025 3.808 1.00 31.11 188 SER A CA 1
ATOM 1425 C C . SER A 1 188 ? 71.337 5.758 3.298 1.00 31.11 188 SER A C 1
ATOM 1427 O O . SER A 1 188 ? 70.573 5.050 3.937 1.00 31.11 188 SER A O 1
ATOM 1429 N N . ALA A 1 189 ? 70.788 6.381 2.239 1.00 32.66 189 ALA A N 1
ATOM 1430 C CA . ALA A 1 189 ? 71.288 6.882 0.935 1.00 32.66 189 ALA A CA 1
ATOM 1431 C C . ALA A 1 189 ? 71.529 5.749 -0.101 1.00 32.66 189 ALA A C 1
ATOM 1433 O O . ALA A 1 189 ? 72.048 4.702 0.271 1.00 32.66 189 ALA A O 1
ATOM 1434 N N . SER A 1 190 ? 71.162 5.859 -1.389 1.00 35.03 190 SER A N 1
ATOM 1435 C CA . SER A 1 190 ? 70.811 7.039 -2.216 1.00 35.03 190 SER A CA 1
ATOM 1436 C C . SER A 1 190 ? 69.899 6.668 -3.412 1.00 35.03 190 SER A C 1
ATOM 1438 O O . SER A 1 190 ? 69.924 5.506 -3.796 1.00 35.03 190 SER A O 1
ATOM 1440 N N . ASP A 1 191 ? 69.176 7.664 -3.967 1.00 31.89 191 ASP A N 1
ATOM 1441 C CA . ASP A 1 191 ? 68.836 7.970 -5.395 1.00 31.89 191 ASP A CA 1
ATOM 1442 C C . ASP A 1 191 ? 68.391 6.835 -6.389 1.00 31.89 191 ASP A C 1
ATOM 1444 O O . ASP A 1 191 ? 68.568 5.652 -6.139 1.00 31.89 191 ASP A O 1
ATOM 1448 N N . GLU A 1 192 ? 67.745 7.062 -7.549 1.00 30.66 192 GLU A N 1
ATOM 1449 C CA . GLU A 1 192 ? 67.603 8.266 -8.394 1.00 30.66 192 GLU A CA 1
ATOM 1450 C C . GLU A 1 192 ? 66.310 8.249 -9.274 1.00 30.66 192 GLU A C 1
ATOM 1452 O O . GLU A 1 192 ? 65.943 7.225 -9.850 1.00 30.66 192 GLU A O 1
ATOM 1457 N N . GLU A 1 193 ? 65.663 9.412 -9.428 1.00 39.53 193 GLU A N 1
ATOM 1458 C CA . GLU A 1 193 ? 64.753 9.853 -10.525 1.00 39.53 193 GLU A CA 1
ATOM 1459 C C . GLU A 1 193 ? 65.388 11.166 -11.084 1.00 39.53 193 GLU A C 1
ATOM 1461 O O . GLU A 1 193 ? 66.225 11.715 -10.358 1.00 39.53 193 GLU A O 1
ATOM 1466 N N . PRO A 1 194 ? 65.066 11.775 -12.262 1.00 50.84 194 PRO A N 1
ATOM 1467 C CA . PRO A 1 194 ? 63.769 11.868 -12.968 1.00 50.84 194 PRO A CA 1
ATOM 1468 C C . PRO A 1 194 ? 63.885 11.448 -14.473 1.00 50.84 194 PRO A C 1
ATOM 1470 O O . PRO A 1 194 ? 64.751 10.634 -14.775 1.00 50.84 194 PRO A O 1
ATOM 1473 N N . LYS A 1 195 ? 63.133 11.848 -15.526 1.00 32.88 195 LYS A N 1
ATOM 1474 C CA . LYS A 1 195 ? 62.282 13.010 -15.935 1.00 32.88 195 LYS A CA 1
ATOM 1475 C C . LYS A 1 195 ? 61.254 12.518 -16.983 1.00 32.88 195 LYS A C 1
ATOM 1477 O O . LYS A 1 195 ? 61.516 11.513 -17.633 1.00 32.88 195 LYS A O 1
ATOM 1482 N N . GLN A 1 196 ? 60.065 13.086 -17.229 1.00 30.47 196 GLN A N 1
ATOM 1483 C CA . GLN A 1 196 ? 59.516 14.463 -17.216 1.00 30.47 196 GLN A CA 1
ATOM 1484 C C . GLN A 1 196 ? 59.855 15.345 -18.443 1.00 30.47 196 GLN A C 1
ATOM 1486 O O . GLN A 1 196 ? 60.986 15.791 -18.608 1.00 30.47 196 GLN A O 1
ATOM 1491 N N . ILE A 1 197 ? 58.822 15.709 -19.223 1.00 30.66 197 ILE A N 1
ATOM 1492 C CA . ILE A 1 197 ? 58.752 16.925 -20.065 1.00 30.66 197 ILE A CA 1
ATOM 1493 C C . ILE A 1 197 ? 57.314 17.484 -19.990 1.00 30.66 197 ILE A C 1
ATOM 1495 O O . ILE A 1 197 ? 56.360 16.722 -20.127 1.00 30.66 197 ILE A O 1
ATOM 1499 N N . VAL A 1 198 ? 57.163 18.802 -19.801 1.00 40.00 198 VAL A N 1
ATOM 1500 C CA . VAL A 1 198 ? 55.900 19.574 -19.909 1.00 40.00 198 VAL A CA 1
ATOM 1501 C C . VAL A 1 198 ? 56.220 20.920 -20.584 1.00 40.00 198 VAL A C 1
ATOM 1503 O O . VAL A 1 198 ? 57.337 21.411 -20.392 1.00 40.00 198 VAL A O 1
ATOM 1506 N N . PRO A 1 199 ? 55.332 21.478 -21.436 1.00 47.38 199 PRO A N 1
ATOM 1507 C CA . PRO A 1 199 ? 54.588 22.715 -21.077 1.00 47.38 199 PRO A CA 1
ATOM 1508 C C . PRO A 1 199 ? 53.168 22.808 -21.721 1.00 47.38 199 PRO A C 1
ATOM 1510 O O . PRO A 1 199 ? 52.902 22.101 -22.688 1.00 47.38 199 PRO A O 1
ATOM 1513 N N . THR A 1 200 ? 52.198 23.652 -21.326 1.00 34.75 200 THR A N 1
ATOM 1514 C CA . THR A 1 200 ? 51.950 24.483 -20.116 1.00 34.75 200 THR A CA 1
ATOM 1515 C C . THR A 1 200 ? 50.458 24.879 -20.041 1.00 34.75 200 THR A C 1
ATOM 1517 O O . THR A 1 200 ? 49.805 25.015 -21.070 1.00 34.75 200 THR A O 1
ATOM 1520 N N . ASP A 1 201 ? 49.978 25.093 -18.812 1.00 37.06 201 ASP A N 1
ATOM 1521 C CA . ASP A 1 201 ? 49.128 26.184 -18.270 1.00 37.06 201 ASP A CA 1
ATOM 1522 C C . ASP A 1 201 ? 48.594 27.363 -19.136 1.00 37.06 201 ASP A C 1
ATOM 1524 O O . ASP A 1 201 ? 49.187 27.682 -20.169 1.00 37.06 201 ASP A O 1
ATOM 1528 N N . PRO A 1 202 ? 47.629 28.184 -18.619 1.00 52.66 202 PRO A N 1
ATOM 1529 C CA . PRO A 1 202 ? 46.721 27.973 -17.462 1.00 52.66 202 PRO A CA 1
ATOM 1530 C C . PRO A 1 202 ? 45.256 28.458 -17.674 1.00 52.66 202 PRO A C 1
ATOM 1532 O O . PRO A 1 202 ? 44.963 29.195 -18.613 1.00 52.66 202 PRO A O 1
ATOM 1535 N N . LEU A 1 203 ? 44.357 28.195 -16.705 1.00 30.98 203 LEU A N 1
ATOM 1536 C CA . LEU A 1 203 ? 43.728 29.269 -15.894 1.00 30.98 203 LEU A CA 1
ATOM 1537 C C . LEU A 1 203 ? 42.851 28.756 -14.726 1.00 30.98 203 LEU A C 1
ATOM 1539 O O . LEU A 1 203 ? 42.080 27.818 -14.871 1.00 30.98 203 LEU A O 1
ATOM 1543 N N . LEU A 1 204 ? 42.928 29.495 -13.609 1.00 31.73 204 LEU A N 1
ATOM 1544 C CA . LEU A 1 204 ? 42.044 29.513 -12.426 1.00 31.73 204 LEU A CA 1
ATOM 1545 C C . LEU A 1 204 ? 41.876 28.220 -11.597 1.00 31.73 204 LEU A C 1
ATOM 1547 O O . LEU A 1 204 ? 41.117 27.313 -11.916 1.00 31.73 204 LEU A O 1
ATOM 1551 N N . SER A 1 205 ? 42.479 28.248 -10.404 1.00 30.92 205 SER A N 1
ATOM 1552 C CA . SER A 1 205 ? 42.176 27.379 -9.261 1.00 30.92 205 SER A CA 1
ATOM 1553 C C . SER A 1 205 ? 42.178 28.229 -7.984 1.00 30.92 205 SER A C 1
ATOM 1555 O O . SER A 1 205 ? 42.962 29.173 -7.881 1.00 30.92 205 SER A O 1
ATOM 1557 N N . VAL A 1 206 ? 41.297 27.930 -7.023 1.00 32.25 206 VAL A N 1
ATOM 1558 C CA . VAL A 1 206 ? 41.164 28.667 -5.750 1.00 32.25 206 VAL A CA 1
ATOM 1559 C C . VAL A 1 206 ? 41.017 27.671 -4.597 1.00 32.25 206 VAL A C 1
ATOM 1561 O O . VAL A 1 206 ? 40.327 26.660 -4.725 1.00 32.25 206 VAL A O 1
ATOM 1564 N N . LYS A 1 207 ? 41.682 27.943 -3.469 1.00 33.34 207 LYS A N 1
ATOM 1565 C CA . LYS A 1 207 ? 41.687 27.108 -2.255 1.00 33.34 207 LYS A CA 1
ATOM 1566 C C . LYS A 1 207 ? 41.698 27.992 -0.980 1.00 33.34 207 LYS A C 1
ATOM 1568 O O . LYS A 1 207 ? 41.636 29.210 -1.127 1.00 33.34 207 LYS A O 1
ATOM 1573 N N . PRO A 1 208 ? 41.575 27.420 0.235 1.00 39.91 208 PRO A N 1
ATOM 1574 C CA . PRO A 1 208 ? 40.498 27.775 1.163 1.00 39.91 208 PRO A CA 1
ATOM 1575 C C . PRO A 1 208 ? 40.831 28.938 2.110 1.00 39.91 208 PRO A C 1
ATOM 1577 O O . PRO A 1 208 ? 41.978 29.361 2.214 1.00 39.91 208 PRO A O 1
ATOM 1580 N N . PHE A 1 209 ? 39.811 29.428 2.822 1.00 32.62 209 PHE A N 1
ATOM 1581 C CA . PHE A 1 209 ? 39.911 30.578 3.724 1.00 32.62 209 PHE A CA 1
ATOM 1582 C C . PHE A 1 209 ? 39.887 30.188 5.212 1.00 32.62 209 PHE A C 1
ATOM 1584 O O . PHE A 1 209 ? 39.294 29.174 5.584 1.00 32.62 209 PHE A O 1
ATOM 1591 N N . GLU A 1 210 ? 40.523 31.010 6.052 1.00 32.12 210 GLU A N 1
ATOM 1592 C CA . GLU A 1 210 ? 40.731 30.768 7.488 1.00 32.12 210 GLU A CA 1
ATOM 1593 C C . GLU A 1 210 ? 39.842 31.670 8.389 1.00 32.12 210 GLU A C 1
ATOM 1595 O O . GLU A 1 210 ? 38.761 32.097 7.982 1.00 32.12 210 GLU A O 1
ATOM 1600 N N . LYS A 1 211 ? 40.215 31.891 9.659 1.00 30.00 211 LYS A N 1
ATOM 1601 C CA . LYS A 1 211 ? 39.263 32.100 10.769 1.00 30.00 211 LYS A CA 1
ATOM 1602 C C . LYS A 1 211 ? 39.256 33.506 11.411 1.00 30.00 211 LYS A C 1
ATOM 1604 O O . LYS A 1 211 ? 40.189 33.846 12.128 1.00 30.00 211 LYS A O 1
ATOM 1609 N N . ALA A 1 212 ? 38.089 34.169 11.345 1.00 37.12 212 ALA A N 1
ATOM 1610 C CA . ALA A 1 212 ? 37.593 35.259 12.225 1.00 37.12 212 ALA A CA 1
ATOM 1611 C C . ALA A 1 212 ? 38.371 36.612 12.196 1.00 37.12 212 ALA A C 1
ATOM 1613 O O . ALA A 1 212 ? 39.510 36.644 11.739 1.00 37.12 212 ALA A O 1
ATOM 1614 N N . PRO A 1 213 ? 37.749 37.761 12.579 1.00 37.62 213 PRO A N 1
ATOM 1615 C CA . PRO A 1 213 ? 37.334 38.056 13.966 1.00 37.62 213 PRO A CA 1
ATOM 1616 C C . PRO A 1 213 ? 35.914 38.668 14.133 1.00 37.62 213 PRO A C 1
ATOM 1618 O O . PRO A 1 213 ? 35.225 38.970 13.162 1.00 37.62 213 PRO A O 1
ATOM 1621 N N . SER A 1 214 ? 35.478 38.855 15.387 1.00 34.16 214 SER A N 1
ATOM 1622 C CA . SER A 1 214 ? 34.111 39.264 15.785 1.00 34.16 214 SER A CA 1
ATOM 1623 C C . SER A 1 214 ? 33.905 40.779 16.001 1.00 34.16 214 SER A C 1
ATOM 1625 O O . SER A 1 214 ? 34.840 41.474 16.403 1.00 34.16 214 SER A O 1
ATOM 1627 N N . PRO A 1 215 ? 32.652 41.273 15.921 1.00 37.44 215 PRO A N 1
ATOM 1628 C CA . PRO A 1 215 ? 32.156 42.424 16.680 1.00 37.44 215 PRO A CA 1
ATOM 1629 C C . PRO A 1 215 ? 31.297 42.009 17.905 1.00 37.44 215 PRO A C 1
ATOM 1631 O O . PRO A 1 215 ? 30.989 40.836 18.094 1.00 37.44 215 PRO A O 1
ATOM 1634 N N . LYS A 1 216 ? 30.979 42.978 18.777 1.00 34.69 216 LYS A N 1
ATOM 1635 C CA . LYS A 1 216 ? 30.553 42.796 20.187 1.00 34.69 216 LYS A CA 1
ATOM 1636 C C . LYS A 1 216 ? 29.046 42.554 20.402 1.00 34.69 216 LYS A C 1
ATOM 1638 O O . LYS A 1 216 ? 28.223 43.064 19.649 1.00 34.69 216 LYS A O 1
ATOM 1643 N N . GLU A 1 217 ? 28.718 41.888 21.512 1.00 41.16 217 GLU A N 1
ATOM 1644 C CA . GLU A 1 217 ? 27.373 41.799 22.119 1.00 41.16 217 GLU A CA 1
ATOM 1645 C C . GLU A 1 217 ? 26.926 43.117 22.792 1.00 41.16 217 GLU A C 1
ATOM 1647 O O . GLU A 1 217 ? 27.741 44.024 23.009 1.00 41.16 217 GLU A O 1
ATOM 1652 N N . PRO A 1 218 ? 25.654 43.185 23.231 1.00 36.03 218 PRO A N 1
ATOM 1653 C CA . PRO A 1 218 ? 25.438 43.368 24.673 1.00 36.03 218 PRO A CA 1
ATOM 1654 C C . PRO A 1 218 ? 24.451 42.371 25.329 1.00 36.03 218 PRO A C 1
ATOM 1656 O O . PRO A 1 218 ? 23.362 42.119 24.824 1.00 36.03 218 PRO A O 1
ATOM 1659 N N . LYS A 1 219 ? 24.876 41.887 26.506 1.00 37.22 219 LYS A N 1
ATOM 1660 C CA . LYS A 1 219 ? 24.194 41.179 27.617 1.00 37.22 219 LYS A CA 1
ATOM 1661 C C . LYS A 1 219 ? 22.652 41.110 27.674 1.00 37.22 219 LYS A C 1
ATOM 1663 O O . LYS A 1 219 ? 21.963 42.099 27.431 1.00 37.22 219 LYS A O 1
ATOM 1668 N N . PRO A 1 220 ? 22.152 40.038 28.321 1.00 38.88 220 PRO A N 1
ATOM 1669 C CA . PRO A 1 220 ? 21.515 40.195 29.643 1.00 38.88 220 PRO A CA 1
ATOM 1670 C C . PRO A 1 220 ? 22.281 39.494 30.792 1.00 38.88 220 PRO A C 1
ATOM 1672 O O . PRO A 1 220 ? 22.971 38.504 30.571 1.00 38.88 220 PRO A O 1
ATOM 1675 N N . ASP A 1 221 ? 22.143 40.011 32.021 1.00 36.66 221 ASP A N 1
ATOM 1676 C CA . ASP A 1 221 ? 22.658 39.419 33.278 1.00 36.66 221 ASP A CA 1
ATOM 1677 C C . ASP A 1 221 ? 21.535 38.671 34.063 1.00 36.66 221 ASP A C 1
ATOM 1679 O O . ASP A 1 221 ? 20.366 38.806 33.690 1.00 36.66 221 ASP A O 1
ATOM 1683 N N . PRO A 1 222 ? 21.849 37.851 35.099 1.00 49.84 222 PRO A N 1
ATOM 1684 C CA . PRO A 1 222 ? 21.020 36.690 35.471 1.00 49.84 222 PRO A CA 1
ATOM 1685 C C . PRO A 1 222 ? 20.450 36.690 36.919 1.00 49.84 222 PRO A C 1
ATOM 1687 O O . PRO A 1 222 ? 20.501 37.693 37.626 1.00 49.84 222 PRO A O 1
ATOM 1690 N N . SER A 1 223 ? 19.997 35.499 37.352 1.00 36.00 223 SER A N 1
ATOM 1691 C CA . SER A 1 223 ? 19.503 35.090 38.691 1.00 36.00 223 SER A CA 1
ATOM 1692 C C . SER A 1 223 ? 18.060 35.521 39.023 1.00 36.00 223 SER A C 1
ATOM 1694 O O . SER A 1 223 ? 17.648 36.613 38.656 1.00 36.00 223 SER A O 1
ATOM 1696 N N . ALA A 1 224 ? 17.156 34.717 39.606 1.00 37.44 224 ALA A N 1
ATOM 1697 C CA . ALA A 1 224 ? 17.203 33.537 40.496 1.00 37.44 224 ALA A CA 1
ATOM 1698 C C . ALA A 1 224 ? 17.380 33.838 42.000 1.00 37.44 224 ALA A C 1
ATOM 1700 O O . ALA A 1 224 ? 18.493 34.102 42.440 1.00 37.44 224 ALA A O 1
ATOM 1701 N N . ASP A 1 225 ? 16.287 33.695 42.764 1.00 33.09 225 ASP A N 1
ATOM 1702 C CA . ASP A 1 225 ? 16.225 33.012 44.074 1.00 33.09 225 ASP A CA 1
ATOM 1703 C C . ASP A 1 225 ? 14.752 32.621 44.387 1.00 33.09 225 ASP A C 1
ATOM 1705 O O . ASP A 1 225 ? 13.872 32.879 43.560 1.00 33.09 225 ASP A O 1
ATOM 1709 N N . SER A 1 226 ? 14.474 31.957 45.519 1.00 33.94 226 SER A N 1
ATOM 1710 C CA . SER A 1 226 ? 13.130 31.508 45.953 1.00 33.94 226 SER A CA 1
ATOM 1711 C C . SER A 1 226 ? 12.641 32.197 47.269 1.00 33.94 226 SER A C 1
ATOM 1713 O O . SER A 1 226 ? 12.856 33.404 47.367 1.00 33.94 226 SER A O 1
ATOM 1715 N N . PRO A 1 227 ? 11.854 31.596 48.204 1.00 56.47 227 PRO A N 1
ATOM 1716 C CA . PRO A 1 227 ? 10.793 32.330 48.917 1.00 56.47 227 PRO A CA 1
ATOM 1717 C C . PRO A 1 227 ? 11.208 32.882 50.301 1.00 56.47 227 PRO A C 1
ATOM 1719 O O . PRO A 1 227 ? 12.337 32.679 50.748 1.00 56.47 227 PRO A O 1
ATOM 1722 N N . PRO A 1 228 ? 10.266 33.513 51.032 1.00 47.34 228 PRO A N 1
ATOM 1723 C CA . PRO A 1 228 ? 9.728 32.790 52.200 1.00 47.34 228 PRO A CA 1
ATOM 1724 C C . PRO A 1 228 ? 8.197 32.901 52.406 1.00 47.34 228 PRO A C 1
ATOM 1726 O O . PRO A 1 228 ? 7.486 33.565 51.655 1.00 47.34 228 PRO A O 1
ATOM 1729 N N . GLU A 1 229 ? 7.705 32.203 53.435 1.00 39.31 229 GLU A N 1
ATOM 1730 C CA . GLU A 1 229 ? 6.319 32.196 53.937 1.00 39.31 229 GLU A CA 1
ATOM 1731 C C . GLU A 1 229 ? 5.957 33.461 54.749 1.00 39.31 229 GLU A C 1
ATOM 1733 O O . GLU A 1 229 ? 6.836 34.051 55.373 1.00 39.31 229 GLU A O 1
ATOM 1738 N N . ASP A 1 230 ? 4.656 33.760 54.886 1.00 32.50 230 ASP A N 1
ATOM 1739 C CA . ASP A 1 230 ? 4.045 34.014 56.210 1.00 32.50 230 ASP A CA 1
ATOM 1740 C C . ASP A 1 230 ? 2.530 33.665 56.205 1.00 32.50 230 ASP A C 1
ATOM 1742 O O . ASP A 1 230 ? 1.979 33.269 55.174 1.00 32.50 230 ASP A O 1
ATOM 1746 N N . LYS A 1 231 ? 1.870 33.731 57.370 1.00 36.41 231 LYS A N 1
ATOM 1747 C CA . LYS A 1 231 ? 0.548 33.152 57.683 1.00 36.41 231 LYS A CA 1
ATOM 1748 C C . LYS A 1 231 ? -0.500 34.201 58.118 1.00 36.41 231 LYS A C 1
ATOM 1750 O O . LYS A 1 231 ? -0.265 35.402 58.092 1.00 36.41 231 LYS A O 1
ATOM 1755 N N . THR A 1 232 ? -1.627 33.683 58.630 1.00 33.75 232 THR A N 1
ATOM 1756 C CA . THR A 1 232 ? -2.776 34.339 59.303 1.00 33.75 232 THR A CA 1
ATOM 1757 C C . THR A 1 232 ? -3.872 34.908 58.381 1.00 33.75 232 THR A C 1
ATOM 1759 O O . THR A 1 232 ? -3.575 35.516 57.362 1.00 33.75 232 THR A O 1
ATOM 1762 N N . GLY A 1 233 ? -5.169 34.712 58.673 1.00 32.25 233 GLY A N 1
ATOM 1763 C CA . GLY A 1 233 ? -5.773 33.800 59.666 1.00 32.25 233 GLY A CA 1
ATOM 1764 C C . GLY A 1 233 ? -7.283 34.014 59.895 1.00 32.25 233 GLY A C 1
ATOM 1765 O O . GLY A 1 233 ? -7.729 35.145 59.778 1.00 32.25 233 GLY A O 1
ATOM 1766 N N . GLU A 1 234 ? -7.997 32.932 60.270 1.00 37.09 234 GLU A N 1
ATOM 1767 C CA . GLU A 1 234 ? -9.268 32.867 61.056 1.00 37.09 234 GLU A CA 1
ATOM 1768 C C . GLU A 1 234 ? -10.533 33.627 60.550 1.00 37.09 234 GLU A C 1
ATOM 1770 O O . GLU A 1 234 ? -10.441 34.619 59.843 1.00 37.09 234 GLU A O 1
ATOM 1775 N N . ALA A 1 235 ? -11.793 33.249 60.834 1.00 33.88 235 ALA A N 1
ATOM 1776 C CA . ALA A 1 235 ? -12.450 32.057 61.423 1.00 33.88 235 ALA A CA 1
ATOM 1777 C C . ALA A 1 235 ? -13.816 31.838 60.686 1.00 33.88 235 ALA A C 1
ATOM 1779 O O . ALA A 1 235 ? -14.206 32.690 59.895 1.00 33.88 235 ALA A O 1
ATOM 1780 N N . GLY A 1 236 ? -14.517 30.690 60.750 1.00 31.41 236 GLY A N 1
ATOM 1781 C CA . GLY A 1 236 ? -15.464 30.288 61.822 1.00 31.41 236 GLY A CA 1
ATOM 1782 C C . GLY A 1 236 ? -16.892 30.861 61.610 1.00 31.41 236 GLY A C 1
ATOM 1783 O O . GLY A 1 236 ? -17.004 32.001 61.183 1.00 31.41 236 GLY A O 1
ATOM 1784 N N . THR A 1 237 ? -18.031 30.191 61.857 1.00 31.64 237 THR A N 1
ATOM 1785 C CA . THR A 1 237 ? -18.363 28.847 62.403 1.00 31.64 237 THR A CA 1
ATOM 1786 C C . THR A 1 237 ? -19.774 28.386 61.944 1.00 31.64 237 THR A C 1
ATOM 1788 O O . THR A 1 237 ? -20.504 29.154 61.327 1.00 31.64 237 THR A O 1
ATOM 1791 N N . ASP A 1 238 ? -20.141 27.141 62.277 1.00 32.84 238 ASP A N 1
ATOM 1792 C CA . ASP A 1 238 ? -21.417 26.400 62.120 1.00 32.84 238 ASP A CA 1
ATOM 1793 C C . ASP A 1 238 ? -22.766 27.141 61.961 1.00 32.84 238 ASP A C 1
ATOM 1795 O O . ASP A 1 238 ? -23.037 28.126 62.647 1.00 32.84 238 ASP A O 1
ATOM 1799 N N . THR A 1 239 ? -23.718 26.523 61.230 1.00 31.00 239 THR A N 1
ATOM 1800 C CA . THR A 1 239 ? -24.936 25.908 61.841 1.00 31.00 239 THR A CA 1
ATOM 1801 C C . THR A 1 239 ? -25.855 25.138 60.866 1.00 31.00 239 THR A C 1
ATOM 1803 O O . THR A 1 239 ? -25.876 25.354 59.659 1.00 31.00 239 THR A O 1
ATOM 1806 N N . SER A 1 240 ? -26.652 24.234 61.446 1.00 36.16 240 SER A N 1
ATOM 1807 C CA . SER A 1 240 ? -27.849 23.531 60.931 1.00 36.16 240 SER A CA 1
ATOM 1808 C C . SER A 1 240 ? -28.813 23.370 62.146 1.00 36.16 240 SER A C 1
ATOM 1810 O O . SER A 1 240 ? -28.312 23.591 63.256 1.00 36.16 240 SER A O 1
ATOM 1812 N N . PRO A 1 241 ? -30.115 22.976 62.066 1.00 51.38 241 PRO A N 1
ATOM 1813 C CA . PRO A 1 241 ? -30.854 22.380 60.937 1.00 51.38 241 PRO A CA 1
ATOM 1814 C C . PRO A 1 241 ? -32.354 22.812 60.788 1.00 51.38 241 PRO A C 1
ATOM 1816 O O . PRO A 1 241 ? -32.825 23.724 61.455 1.00 51.38 241 PRO A O 1
ATOM 1819 N N . THR A 1 242 ? -33.108 22.056 59.968 1.00 29.48 242 THR A N 1
ATOM 1820 C CA . THR A 1 242 ? -34.561 21.738 60.084 1.00 29.48 242 THR A CA 1
ATOM 1821 C C . THR A 1 242 ? -35.641 22.822 59.885 1.00 29.48 242 THR A C 1
ATOM 1823 O O . THR A 1 242 ? -35.864 23.650 60.761 1.00 29.48 242 THR A O 1
ATOM 1826 N N . ALA A 1 243 ? -36.476 22.637 58.844 1.00 31.97 243 ALA A N 1
ATOM 1827 C CA . ALA A 1 243 ? -37.950 22.735 58.923 1.00 31.97 243 ALA A CA 1
ATOM 1828 C C . ALA A 1 243 ? -38.658 22.055 57.718 1.00 31.97 243 ALA A C 1
ATOM 1830 O O . ALA A 1 243 ? -38.309 22.303 56.568 1.00 31.97 243 ALA A O 1
ATOM 1831 N N . GLU A 1 244 ? -39.668 21.226 58.004 1.00 36.47 244 GLU A N 1
ATOM 1832 C CA . GLU A 1 244 ? -40.711 20.701 57.085 1.00 36.47 244 GLU A CA 1
ATOM 1833 C C . GLU A 1 244 ? -42.005 21.572 57.227 1.00 36.47 244 GLU A C 1
ATOM 1835 O O . GLU A 1 244 ? -41.906 22.577 57.944 1.00 36.47 244 GLU A O 1
ATOM 1840 N N . PRO A 1 245 ? -43.216 21.283 56.659 1.00 49.25 245 PRO A N 1
ATOM 1841 C CA . PRO A 1 245 ? -43.713 20.073 55.960 1.00 49.25 245 PRO A CA 1
ATOM 1842 C C . PRO A 1 245 ? -44.433 20.310 54.601 1.00 49.25 245 PRO A C 1
ATOM 1844 O O 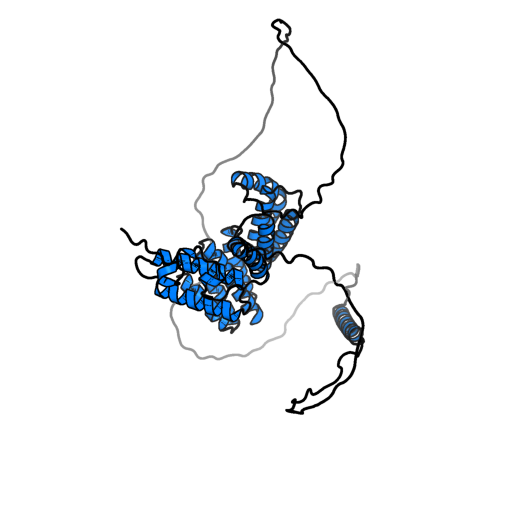. PRO A 1 245 ? -44.667 21.456 54.215 1.00 49.25 245 PRO A O 1
ATOM 1847 N N . GLY A 1 246 ? -44.860 19.242 53.892 1.00 29.31 246 GLY A N 1
ATOM 1848 C CA . GLY A 1 246 ? -45.669 19.418 52.660 1.00 29.31 246 GLY A CA 1
ATOM 1849 C C . GLY A 1 246 ? -46.149 18.218 51.807 1.00 29.31 246 GLY A C 1
ATOM 1850 O O . GLY A 1 246 ? -46.437 18.438 50.633 1.00 29.31 246 GLY A O 1
ATOM 1851 N N . ASP A 1 247 ? -46.245 16.987 52.322 1.00 38.69 247 ASP A N 1
ATOM 1852 C CA . ASP A 1 247 ? -46.869 15.825 51.623 1.00 38.69 247 ASP A CA 1
ATOM 1853 C C . ASP A 1 247 ? -48.438 15.908 51.687 1.00 38.69 247 ASP A C 1
ATOM 1855 O O . ASP A 1 247 ? -48.925 16.759 52.443 1.00 38.69 247 ASP A O 1
ATOM 1859 N N . PRO A 1 248 ? -49.287 15.081 51.007 1.00 51.00 248 PRO A N 1
ATOM 1860 C CA . PRO A 1 248 ? -48.979 13.900 50.185 1.00 51.00 248 PRO A CA 1
ATOM 1861 C C . PRO A 1 248 ? -49.769 13.692 48.866 1.00 51.00 248 PRO A C 1
ATOM 1863 O O . PRO A 1 248 ? -50.874 14.203 48.664 1.00 51.00 248 PRO A O 1
ATOM 1866 N N . SER A 1 249 ? -49.300 12.744 48.042 1.00 32.66 249 SER A N 1
ATOM 1867 C CA . SER A 1 249 ? -50.199 11.763 47.397 1.00 32.66 249 SER A CA 1
ATOM 1868 C C . SER A 1 249 ? -49.471 10.465 47.019 1.00 32.66 249 SER A C 1
ATOM 1870 O O . SER A 1 249 ? -48.349 10.509 46.519 1.00 32.66 249 SER A O 1
ATOM 1872 N N . LYS A 1 250 ? -50.095 9.302 47.268 1.00 31.47 250 LYS A N 1
ATOM 1873 C CA . LYS A 1 250 ? -49.431 7.984 47.284 1.00 31.47 250 LYS A CA 1
ATOM 1874 C C . LYS A 1 250 ? -50.328 6.856 46.752 1.00 31.47 250 LYS A C 1
ATOM 1876 O O . LYS A 1 250 ? -51.428 6.677 47.267 1.00 31.47 250 LYS A O 1
ATOM 1881 N N . ALA A 1 251 ? -49.801 6.062 45.815 1.00 33.78 251 ALA A N 1
ATOM 1882 C CA . ALA A 1 251 ? -50.135 4.656 45.519 1.00 33.78 251 ALA A CA 1
ATOM 1883 C C . ALA A 1 251 ? -49.008 4.120 44.583 1.00 33.78 251 ALA A C 1
ATOM 1885 O O . ALA A 1 251 ? -48.623 4.855 43.678 1.00 33.78 251 ALA A O 1
ATOM 1886 N N . GLU A 1 252 ? -48.304 2.987 44.749 1.00 38.81 252 GLU A N 1
ATOM 1887 C CA . GLU A 1 252 ? -48.663 1.613 45.185 1.00 38.81 252 GLU A CA 1
ATOM 1888 C C . GLU A 1 252 ? -49.716 0.967 44.264 1.00 38.81 252 GLU A C 1
ATOM 1890 O O . GLU A 1 252 ? -50.686 1.616 43.901 1.00 38.81 252 GLU A O 1
ATOM 1895 N N . SER A 1 253 ? -49.644 -0.297 43.836 1.00 34.06 253 SER A N 1
ATOM 1896 C CA . SER A 1 253 ? -48.700 -1.423 44.031 1.00 34.06 253 SER A CA 1
ATOM 1897 C C . SER A 1 253 ? -49.075 -2.513 42.983 1.00 34.06 253 SER A C 1
ATOM 1899 O O . SER A 1 253 ? -50.049 -2.311 42.263 1.00 34.06 253 SER A O 1
ATOM 1901 N N . ALA A 1 254 ? -48.451 -3.684 42.798 1.00 34.00 254 ALA A N 1
ATOM 1902 C CA . ALA A 1 254 ? -47.230 -4.334 43.300 1.00 34.00 254 ALA A CA 1
ATOM 1903 C C . ALA A 1 254 ? -46.798 -5.423 42.273 1.00 34.00 254 ALA A C 1
ATOM 1905 O O . ALA A 1 254 ? -47.414 -5.571 41.219 1.00 34.00 254 ALA A O 1
ATOM 1906 N N . THR A 1 255 ? -45.745 -6.175 42.600 1.00 31.48 255 THR A N 1
ATOM 1907 C CA . THR A 1 255 ? -45.236 -7.381 41.918 1.00 31.48 255 THR A CA 1
ATOM 1908 C C . THR A 1 255 ? -46.293 -8.467 41.671 1.00 31.48 255 THR A C 1
ATOM 1910 O O . THR A 1 255 ? -47.183 -8.653 42.498 1.00 31.48 255 THR A O 1
ATOM 1913 N N . ASP A 1 256 ? -46.084 -9.282 40.633 1.00 31.17 256 ASP A N 1
ATOM 1914 C CA . ASP A 1 256 ? -46.395 -10.719 40.678 1.00 31.17 256 ASP A CA 1
ATOM 1915 C C . ASP A 1 256 ? -45.244 -11.515 40.024 1.00 31.17 256 ASP A C 1
ATOM 1917 O O . ASP A 1 256 ? -44.473 -10.961 39.234 1.00 31.17 256 ASP A O 1
ATOM 1921 N N . GLU A 1 257 ? -45.084 -12.783 40.398 1.00 35.41 257 GLU A N 1
ATOM 1922 C CA . GLU A 1 257 ? -43.919 -13.627 40.105 1.00 35.41 257 GLU A CA 1
ATOM 1923 C C . GLU A 1 257 ? -44.357 -14.949 39.456 1.00 35.41 257 GLU A C 1
ATOM 1925 O O . GLU A 1 257 ? -45.256 -15.632 39.943 1.00 35.41 257 GLU A O 1
ATOM 1930 N N . SER A 1 258 ? -43.719 -15.351 38.354 1.00 35.19 258 SER A N 1
ATOM 1931 C CA . SER A 1 258 ? -43.894 -16.691 37.776 1.00 35.19 258 SER A CA 1
ATOM 1932 C C . SER A 1 258 ? -42.665 -17.129 36.983 1.00 35.19 258 SER A C 1
ATOM 1934 O O . SER A 1 258 ? -41.985 -16.319 36.354 1.00 35.19 258 SER A O 1
ATOM 1936 N N . THR A 1 259 ? -42.368 -18.423 37.074 1.00 31.05 259 THR A N 1
ATOM 1937 C CA . THR A 1 259 ? -41.122 -19.066 36.630 1.00 31.05 259 THR A CA 1
ATOM 1938 C C . THR A 1 259 ? -41.294 -19.786 35.277 1.00 31.05 259 THR A C 1
ATOM 1940 O O . THR A 1 259 ? -42.383 -19.790 34.713 1.00 31.05 259 THR A O 1
ATOM 1943 N N . GLU A 1 260 ? -40.222 -20.438 34.801 1.00 32.72 260 GLU A N 1
ATOM 1944 C CA . GLU A 1 260 ? -40.125 -21.223 33.551 1.00 32.72 260 GLU A CA 1
ATOM 1945 C C . GLU A 1 260 ? -40.215 -20.410 32.231 1.00 32.72 260 GLU A C 1
ATOM 1947 O O . GLU A 1 260 ? -40.927 -19.424 32.115 1.00 32.72 260 GLU A O 1
ATOM 1952 N N . THR A 1 261 ? -39.483 -20.748 31.161 1.00 31.61 261 THR A N 1
ATOM 1953 C CA . THR A 1 261 ? -38.642 -21.939 30.911 1.00 31.61 261 THR A CA 1
ATOM 1954 C C . THR A 1 26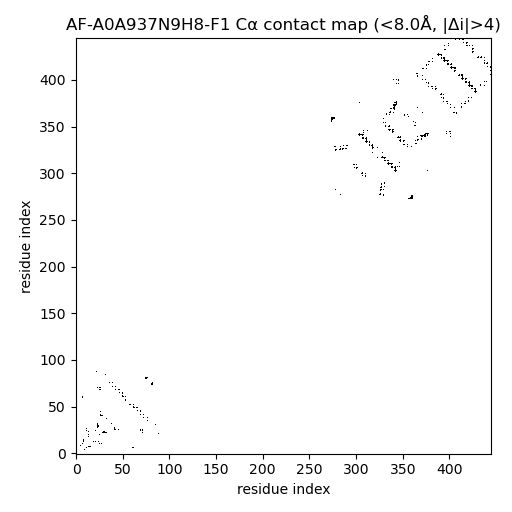1 ? -37.279 -21.555 30.320 1.00 31.61 261 THR A C 1
ATOM 1956 O O . THR A 1 261 ? -37.150 -20.566 29.601 1.00 31.61 261 THR A O 1
ATOM 1959 N N . GLU A 1 262 ? -36.270 -22.382 30.576 1.00 44.31 262 GLU A N 1
ATOM 1960 C CA . GLU A 1 262 ? -34.936 -22.303 29.981 1.00 44.31 262 GLU A CA 1
ATOM 1961 C C . GLU A 1 262 ? -34.968 -22.512 28.451 1.00 44.31 262 GLU A C 1
ATOM 1963 O O . GLU A 1 262 ? -35.357 -23.575 27.967 1.00 44.31 262 GLU A O 1
ATOM 1968 N N . GLN A 1 263 ? -34.516 -21.518 27.678 1.00 33.25 263 GLN A N 1
ATOM 1969 C CA . GLN A 1 263 ? -34.117 -21.699 26.277 1.00 33.25 263 GLN A CA 1
ATOM 1970 C C . GLN A 1 263 ? -32.805 -20.966 26.013 1.00 33.25 263 GLN A C 1
ATOM 1972 O O . GLN A 1 263 ? -32.759 -19.738 25.953 1.00 33.25 263 GLN A O 1
ATOM 1977 N N . THR A 1 264 ? -31.727 -21.728 25.840 1.00 36.97 264 THR A N 1
ATOM 1978 C CA . THR A 1 264 ? -30.424 -21.202 25.430 1.00 36.97 264 THR A CA 1
ATOM 1979 C C . THR A 1 264 ? -30.528 -20.663 23.999 1.00 36.97 264 THR A C 1
ATOM 1981 O O . THR A 1 264 ? -30.826 -21.443 23.089 1.00 36.97 264 THR A O 1
ATOM 1984 N N . PRO A 1 265 ? -30.252 -19.373 23.733 1.00 40.62 265 PRO A N 1
ATOM 1985 C CA . PRO A 1 265 ? -30.097 -18.909 22.364 1.00 40.62 265 PRO A CA 1
ATOM 1986 C C . PRO A 1 265 ? -28.852 -19.584 21.789 1.00 40.62 265 PRO A C 1
ATOM 1988 O O . PRO A 1 265 ? -27.740 -19.349 22.266 1.00 40.62 265 PRO A O 1
ATOM 1991 N N . VAL A 1 266 ? -29.020 -20.433 20.772 1.00 45.56 266 VAL A N 1
ATOM 1992 C CA . VAL A 1 266 ? -27.878 -20.920 19.991 1.00 45.56 266 VAL A CA 1
ATOM 1993 C C . VAL A 1 266 ? -27.229 -19.691 19.372 1.00 45.56 266 VAL A C 1
ATOM 1995 O O . VAL A 1 266 ? -27.838 -19.029 18.532 1.00 45.56 266 VAL A O 1
ATOM 1998 N N . ALA A 1 267 ? -26.018 -19.368 19.824 1.00 39.03 267 ALA A N 1
ATOM 1999 C CA . ALA A 1 267 ? -25.287 -18.215 19.335 1.00 39.03 267 ALA A CA 1
ATOM 2000 C C . ALA A 1 267 ? -25.038 -18.381 17.831 1.00 39.03 267 ALA A C 1
ATOM 2002 O O . ALA A 1 267 ? -24.174 -19.150 17.406 1.00 39.03 267 ALA A O 1
ATOM 2003 N N . LEU A 1 268 ? -25.810 -17.644 17.027 1.00 39.88 268 LEU A N 1
ATOM 2004 C CA . LEU A 1 268 ? -25.442 -17.359 15.649 1.00 39.88 268 LEU A CA 1
ATOM 2005 C C . LEU A 1 268 ? -24.016 -16.787 15.674 1.00 39.88 268 LEU A C 1
ATOM 2007 O O . LEU A 1 268 ? -23.718 -15.986 16.567 1.00 39.88 268 LEU A O 1
ATOM 2011 N N . PRO A 1 269 ? -23.130 -17.176 14.740 1.00 42.19 269 PRO A N 1
ATOM 2012 C CA . PRO A 1 269 ? -21.802 -16.588 14.683 1.00 42.19 269 PRO A CA 1
ATOM 2013 C C . PRO A 1 269 ? -21.967 -15.077 14.538 1.00 42.19 269 PRO A C 1
ATOM 2015 O O . PRO A 1 269 ? -22.576 -14.610 13.572 1.00 42.19 269 PRO A O 1
ATOM 2018 N N . VAL A 1 270 ? -21.464 -14.323 15.518 1.00 41.19 270 VAL A N 1
ATOM 2019 C CA . VAL A 1 270 ? -21.489 -12.863 15.468 1.00 41.19 270 VAL A CA 1
ATOM 2020 C C . VAL A 1 270 ? -20.608 -12.457 14.298 1.00 41.19 270 VAL A C 1
ATOM 2022 O O . VAL A 1 270 ? -19.381 -12.471 14.381 1.00 41.19 270 VAL A O 1
ATOM 2025 N N . VAL A 1 271 ? -21.253 -12.121 13.182 1.00 42.72 271 VAL A N 1
ATOM 2026 C CA . VAL A 1 271 ? -20.615 -11.398 12.090 1.00 42.72 271 VAL A CA 1
ATOM 2027 C C . VAL A 1 271 ? -20.315 -10.017 12.653 1.00 42.72 271 VAL A C 1
ATOM 2029 O O . VAL A 1 271 ? -21.173 -9.133 12.641 1.00 42.72 271 VAL A O 1
ATOM 2032 N N . HIS A 1 272 ? -19.117 -9.871 13.220 1.00 54.16 272 HIS A N 1
ATOM 2033 C CA . HIS A 1 272 ? -18.590 -8.593 13.671 1.00 54.16 272 HIS A CA 1
ATOM 2034 C C . HIS A 1 272 ? -18.517 -7.673 12.453 1.00 54.16 272 HIS A C 1
ATOM 2036 O O . HIS A 1 272 ? -17.595 -7.743 11.645 1.00 54.16 272 HIS A O 1
ATOM 2042 N N . SER A 1 273 ? -19.561 -6.861 12.295 1.00 67.38 273 SER A N 1
ATOM 2043 C CA . SER A 1 273 ? -19.570 -5.764 11.339 1.00 67.38 273 SER A CA 1
ATOM 2044 C C . SER A 1 273 ? -18.506 -4.775 11.815 1.00 67.38 273 SER A C 1
ATOM 2046 O O . SER A 1 273 ? -18.608 -4.338 12.964 1.00 67.38 273 SER A O 1
ATOM 2048 N N . PRO A 1 274 ? -17.483 -4.468 11.002 1.00 76.69 274 PRO A N 1
ATOM 2049 C CA . PRO A 1 274 ? -16.359 -3.656 11.449 1.00 76.69 274 PRO A CA 1
ATOM 2050 C C . PRO A 1 274 ? -16.838 -2.259 11.858 1.00 76.69 274 PRO A C 1
ATOM 2052 O O . PRO A 1 274 ? -17.685 -1.656 11.193 1.00 76.69 274 PRO A O 1
ATOM 2055 N N . GLU A 1 275 ? -16.316 -1.741 12.966 1.00 80.56 275 GLU A N 1
ATOM 2056 C CA . GLU A 1 275 ? -16.833 -0.533 13.604 1.00 80.56 275 GLU A CA 1
ATOM 2057 C C . GLU A 1 275 ? -16.674 0.711 12.707 1.00 80.56 275 GLU A C 1
ATOM 2059 O O . GLU A 1 275 ? -15.752 0.793 11.885 1.00 80.56 275 GLU A O 1
ATOM 2064 N N . PRO A 1 276 ? -17.559 1.719 12.824 1.00 88.06 276 PRO A N 1
ATOM 2065 C CA . PRO A 1 276 ? -17.336 3.000 12.167 1.00 88.06 276 PRO A CA 1
ATOM 2066 C C . PRO A 1 276 ? -16.057 3.656 12.706 1.00 88.06 276 PRO A C 1
ATOM 2068 O O . PRO A 1 276 ? -15.729 3.534 13.885 1.00 88.06 276 PRO A O 1
ATOM 2071 N N . VAL A 1 277 ? -15.348 4.397 11.850 1.00 90.88 277 VAL A N 1
ATOM 2072 C CA . VAL A 1 277 ? -14.126 5.115 12.245 1.00 90.88 277 VAL A CA 1
ATOM 2073 C C . VAL A 1 277 ? -14.413 6.039 13.444 1.00 90.88 277 VAL A C 1
ATOM 2075 O O . VAL A 1 277 ? -15.304 6.888 13.341 1.00 90.88 277 VAL A O 1
ATOM 2078 N N . PRO A 1 278 ? -13.666 5.929 14.563 1.00 92.25 278 PRO A N 1
ATOM 2079 C CA . PRO A 1 278 ? -13.849 6.791 15.730 1.00 92.25 278 PRO A CA 1
ATOM 2080 C C . PRO A 1 278 ? -13.746 8.280 15.375 1.00 92.25 278 PRO A C 1
ATOM 2082 O O . PRO A 1 278 ? -12.924 8.662 14.541 1.00 92.25 278 PRO A O 1
ATOM 2085 N N . SER A 1 279 ? -14.538 9.148 16.018 1.00 92.00 279 SER A N 1
ATOM 2086 C CA . SER A 1 279 ? -14.505 10.589 15.716 1.00 92.00 279 SER A CA 1
ATOM 2087 C C . SER A 1 279 ? -13.132 11.204 16.010 1.00 92.00 279 SER A C 1
ATOM 2089 O O . SER A 1 279 ? -12.419 10.753 16.907 1.00 92.00 279 SER A O 1
ATOM 2091 N N . ALA A 1 280 ? -12.759 12.270 15.294 1.00 88.88 280 ALA A N 1
ATOM 2092 C CA . ALA A 1 280 ? -11.452 12.918 15.458 1.00 88.88 280 ALA A CA 1
ATOM 2093 C C . ALA A 1 280 ? -11.172 13.361 16.913 1.00 88.88 280 ALA A C 1
ATOM 2095 O O . ALA A 1 280 ? -10.050 13.236 17.399 1.00 88.88 280 ALA A O 1
ATOM 2096 N N . GLU A 1 281 ? -12.200 13.797 17.647 1.00 90.50 281 GLU A N 1
ATOM 2097 C CA . GLU A 1 281 ? -12.108 14.135 19.075 1.00 90.50 281 GLU A CA 1
ATOM 2098 C C . GLU A 1 281 ? -11.910 12.916 19.989 1.00 90.50 281 GLU A C 1
ATOM 2100 O O . GLU A 1 281 ? -11.342 13.041 21.075 1.00 90.50 281 GLU A O 1
ATOM 2105 N N . ALA A 1 282 ? -12.409 11.740 19.600 1.00 91.50 282 ALA A N 1
ATOM 2106 C CA . ALA A 1 282 ? -12.146 10.490 20.308 1.00 91.50 282 ALA A CA 1
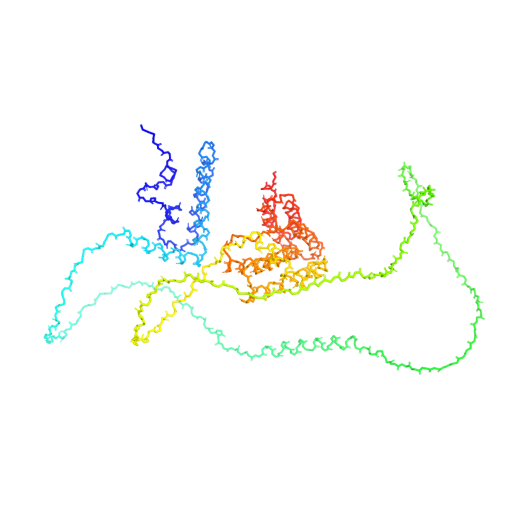ATOM 2107 C C . ALA A 1 282 ? -10.726 9.991 20.004 1.00 91.50 282 ALA A C 1
ATOM 2109 O O . ALA A 1 282 ? -9.998 9.643 20.932 1.00 91.50 282 ALA A O 1
ATOM 2110 N N . GLN A 1 283 ? -10.304 10.050 18.734 1.00 92.25 283 GLN A N 1
ATOM 2111 C CA . GLN A 1 283 ? -8.937 9.736 18.310 1.00 92.25 283 GLN A CA 1
ATOM 2112 C C . GLN A 1 283 ? -7.907 10.606 19.042 1.00 92.25 283 GLN A C 1
ATOM 2114 O O . GLN A 1 283 ? -6.978 10.071 19.629 1.00 92.25 283 GLN A O 1
ATOM 2119 N N . GLU A 1 284 ? -8.064 11.933 19.075 1.00 90.56 284 GLU A N 1
ATOM 2120 C CA . GLU A 1 284 ? -7.057 12.815 19.688 1.00 90.56 284 GLU A CA 1
ATOM 2121 C C . GLU A 1 284 ? -7.023 12.711 21.225 1.00 90.56 284 GLU A C 1
ATOM 2123 O O . GLU A 1 284 ? -5.952 12.798 21.829 1.00 90.56 284 GLU A O 1
ATOM 2128 N N . ARG A 1 285 ? -8.164 12.436 21.878 1.00 91.75 285 ARG A N 1
ATOM 2129 C CA . ARG A 1 285 ? -8.180 12.091 23.312 1.00 91.75 285 ARG A CA 1
ATOM 2130 C C . ARG A 1 285 ? -7.433 10.785 23.583 1.00 91.75 285 ARG A C 1
ATOM 2132 O O . ARG A 1 285 ? -6.591 10.752 24.478 1.00 91.75 285 ARG A O 1
ATOM 2139 N N . ALA A 1 286 ? -7.707 9.743 22.799 1.00 93.38 286 ALA A N 1
ATOM 2140 C CA . ALA A 1 286 ? -7.082 8.434 22.956 1.00 93.38 286 ALA A CA 1
ATOM 2141 C C . ALA A 1 286 ? -5.603 8.418 22.536 1.00 93.38 286 ALA A C 1
ATOM 2143 O O . ALA A 1 286 ? -4.808 7.706 23.140 1.00 93.38 286 ALA A O 1
ATOM 2144 N N . ARG A 1 287 ? -5.195 9.239 21.557 1.00 92.38 287 ARG A N 1
ATOM 2145 C CA . ARG A 1 287 ? -3.805 9.351 21.088 1.00 92.38 287 ARG A CA 1
ATOM 2146 C C . ARG A 1 287 ? -2.845 9.642 22.231 1.00 92.38 287 ARG A C 1
ATOM 2148 O O . ARG A 1 287 ? -1.786 9.022 22.304 1.00 92.38 287 ARG A O 1
ATOM 2155 N N . ARG A 1 288 ? -3.207 10.572 23.120 1.00 88.06 288 ARG A N 1
ATOM 2156 C CA . ARG A 1 288 ? -2.334 10.976 24.226 1.00 88.06 288 ARG A CA 1
ATOM 2157 C C . ARG A 1 288 ? -2.085 9.829 25.201 1.00 88.06 288 ARG A C 1
ATOM 2159 O O . ARG A 1 288 ? -0.941 9.617 25.563 1.00 88.06 288 ARG A O 1
ATOM 2166 N N . SER A 1 289 ? -3.114 9.085 25.605 1.00 90.50 289 SER A N 1
ATOM 2167 C CA . SER A 1 289 ? -2.951 7.952 26.526 1.00 90.50 289 SER A CA 1
ATOM 2168 C C . SER A 1 289 ? -2.340 6.723 25.847 1.00 90.50 289 SER A C 1
ATOM 2170 O O . SER A 1 289 ? -1.459 6.092 26.423 1.00 90.50 289 SER A O 1
ATOM 2172 N N . ALA A 1 290 ? -2.755 6.403 24.619 1.00 93.12 290 ALA A N 1
ATOM 2173 C CA . ALA A 1 290 ? -2.315 5.209 23.899 1.00 93.12 290 ALA A CA 1
ATOM 2174 C C . ALA A 1 290 ? -0.850 5.269 23.431 1.00 93.12 290 ALA A C 1
ATOM 2176 O O . ALA A 1 290 ? -0.200 4.229 23.348 1.00 93.12 290 ALA A O 1
ATOM 2177 N N . LEU A 1 291 ? -0.315 6.462 23.128 1.00 92.75 291 LEU A N 1
ATOM 2178 C CA . LEU A 1 291 ? 1.060 6.622 22.635 1.00 92.75 291 LEU A CA 1
ATOM 2179 C C . LEU A 1 291 ? 2.068 7.124 23.681 1.00 92.75 291 LEU A C 1
ATOM 2181 O O . LEU A 1 291 ? 3.257 7.166 23.367 1.00 92.75 291 LEU A O 1
ATOM 2185 N N . GLU A 1 292 ? 1.667 7.473 24.909 1.00 93.12 292 GLU A N 1
ATOM 2186 C CA . GL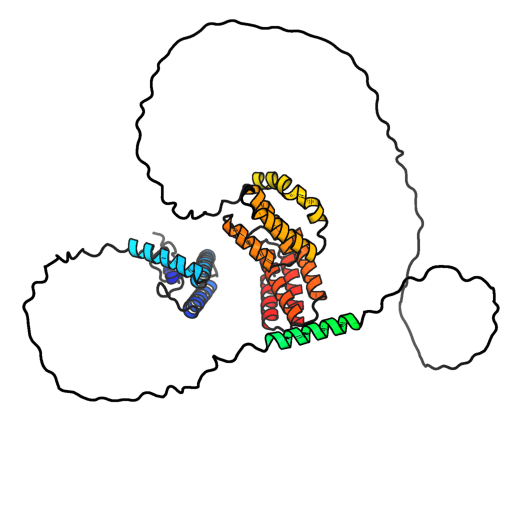U A 1 292 ? 2.603 8.036 25.903 1.00 93.12 292 GLU A CA 1
ATOM 2187 C C . GLU A 1 292 ? 3.748 7.064 26.240 1.00 93.12 292 GLU A C 1
ATOM 2189 O O . GLU A 1 292 ? 4.914 7.456 26.236 1.00 93.12 292 GLU A O 1
ATOM 2194 N N . SER A 1 293 ? 3.445 5.771 26.409 1.00 91.19 293 SER A N 1
ATOM 2195 C CA . SER A 1 293 ? 4.445 4.709 26.617 1.00 91.19 293 SER A CA 1
ATOM 2196 C C . SER A 1 293 ? 5.376 4.490 25.417 1.00 91.19 293 SER A C 1
ATOM 2198 O O . SER A 1 293 ? 6.477 3.965 25.579 1.00 91.19 293 SER A O 1
ATOM 2200 N N . TYR A 1 294 ? 4.965 4.902 24.215 1.00 94.81 294 TYR A N 1
ATOM 2201 C CA . TYR A 1 294 ? 5.723 4.736 22.973 1.00 94.81 294 TYR A CA 1
ATOM 2202 C C . TYR A 1 294 ? 6.477 5.995 22.543 1.00 94.81 294 TYR A C 1
ATOM 2204 O O . TYR A 1 294 ? 7.425 5.901 21.764 1.00 94.81 294 TYR A O 1
ATOM 2212 N N . ARG A 1 295 ? 6.113 7.166 23.074 1.00 91.88 295 ARG A N 1
ATOM 2213 C CA . ARG A 1 295 ? 6.593 8.489 22.654 1.00 91.88 295 ARG A CA 1
ATOM 2214 C C . ARG A 1 295 ? 8.116 8.602 22.551 1.00 91.88 295 ARG A C 1
ATOM 2216 O O . ARG A 1 295 ? 8.627 9.097 21.547 1.00 91.88 295 ARG A O 1
ATOM 2223 N N . GLY A 1 296 ? 8.845 8.125 23.561 1.00 91.50 296 GLY A N 1
ATOM 2224 C CA . GLY A 1 296 ? 10.313 8.145 23.564 1.00 91.50 296 GLY A CA 1
ATOM 2225 C C . GLY A 1 296 ? 10.937 7.240 22.494 1.00 91.50 296 GLY A C 1
ATOM 2226 O O . GLY A 1 296 ? 11.948 7.594 21.891 1.00 91.50 296 GLY A O 1
ATOM 2227 N N . GLU A 1 297 ? 10.311 6.100 22.201 1.00 93.44 297 GLU A N 1
ATOM 2228 C CA . GLU A 1 297 ? 10.791 5.149 21.192 1.00 93.44 297 GLU A CA 1
ATOM 2229 C C . GLU A 1 297 ? 10.400 5.550 19.765 1.00 93.44 297 GLU A C 1
ATOM 2231 O O . GLU A 1 297 ? 11.183 5.305 18.848 1.00 93.44 297 GLU A O 1
ATOM 2236 N N . ILE A 1 298 ? 9.261 6.226 19.570 1.00 91.00 298 ILE A N 1
ATOM 2237 C CA . ILE A 1 298 ? 8.890 6.860 18.292 1.00 91.00 298 ILE A CA 1
ATOM 2238 C C . ILE A 1 298 ? 9.968 7.888 17.914 1.00 91.00 298 ILE A C 1
ATOM 2240 O O . ILE A 1 298 ? 10.551 7.805 16.833 1.00 91.00 298 ILE A O 1
ATOM 2244 N N . LEU A 1 299 ? 10.328 8.782 18.843 1.00 90.00 299 LEU A N 1
ATOM 2245 C CA . LEU A 1 299 ? 11.404 9.764 18.652 1.00 90.00 299 LEU A CA 1
ATOM 2246 C C . LEU A 1 299 ? 12.790 9.106 18.476 1.00 90.00 299 LEU A C 1
ATOM 2248 O O . LEU A 1 299 ? 13.603 9.570 17.679 1.00 90.00 299 LEU A O 1
ATOM 2252 N N . GLY A 1 300 ? 13.059 7.997 19.175 1.00 89.00 300 GLY A N 1
ATOM 2253 C CA . GLY A 1 300 ? 14.298 7.216 19.049 1.00 89.00 300 GLY A CA 1
ATOM 2254 C C . GLY A 1 300 ? 14.409 6.340 17.787 1.00 89.00 300 GLY A C 1
ATOM 2255 O O . GLY A 1 300 ? 15.484 5.782 17.516 1.00 89.00 300 GLY A O 1
ATOM 2256 N N . SER A 1 301 ? 13.331 6.211 17.005 1.00 91.56 301 SER A N 1
ATOM 2257 C CA . SER A 1 301 ? 13.237 5.363 15.806 1.00 91.56 301 SER A CA 1
ATOM 2258 C C . SER A 1 301 ? 13.677 6.101 14.539 1.00 91.56 301 SER A C 1
ATOM 2260 O O . SER A 1 301 ? 12.934 6.286 13.574 1.00 91.56 301 SER A O 1
ATOM 2262 N N . THR A 1 302 ? 14.943 6.514 14.531 1.00 89.06 302 THR A N 1
ATOM 2263 C CA . THR A 1 302 ? 15.557 7.285 13.439 1.00 89.06 302 THR A CA 1
ATOM 2264 C C . THR A 1 302 ? 15.919 6.465 12.193 1.00 89.06 302 THR A C 1
ATOM 2266 O O . THR A 1 302 ? 16.219 7.057 11.161 1.00 89.06 302 THR A O 1
ATOM 2269 N N . THR A 1 303 ? 15.873 5.128 12.247 1.00 91.38 303 THR A N 1
ATOM 2270 C CA . THR A 1 303 ? 16.247 4.226 11.138 1.00 91.38 303 THR A CA 1
ATOM 2271 C C . THR A 1 303 ? 15.104 3.281 10.761 1.00 91.38 303 THR A C 1
ATOM 2273 O O . THR A 1 303 ? 14.319 2.896 11.630 1.00 91.38 303 THR A O 1
ATOM 2276 N N . SER A 1 304 ? 15.030 2.845 9.493 1.00 92.19 304 SER A N 1
ATOM 2277 C CA . SER A 1 304 ? 13.975 1.928 9.016 1.00 92.19 304 SER A CA 1
ATOM 2278 C C . SER A 1 304 ? 13.806 0.687 9.885 1.00 92.19 304 SER A C 1
ATOM 2280 O O . SER A 1 304 ? 12.692 0.358 10.283 1.00 92.19 304 SER A O 1
ATOM 2282 N N . VAL A 1 305 ? 14.912 0.027 10.242 1.00 92.31 305 VAL A N 1
ATOM 2283 C CA . VAL A 1 305 ? 14.878 -1.202 11.050 1.00 92.31 305 VAL A CA 1
ATOM 2284 C C . VAL A 1 305 ? 14.229 -0.952 12.416 1.00 92.31 305 VAL A C 1
ATOM 2286 O O . VAL A 1 305 ? 13.384 -1.737 12.839 1.00 92.31 305 VAL A O 1
ATOM 2289 N N . LYS A 1 306 ? 14.552 0.167 13.085 1.00 94.94 306 LYS A N 1
ATOM 2290 C CA . LYS A 1 306 ? 13.917 0.535 14.362 1.00 94.94 306 LYS A CA 1
ATOM 2291 C C . LYS A 1 306 ? 12.422 0.809 14.192 1.00 94.94 306 LYS A C 1
ATOM 2293 O O . LYS A 1 306 ? 11.628 0.282 14.965 1.00 94.94 306 LYS A O 1
ATOM 2298 N N . ARG A 1 307 ? 12.040 1.569 13.160 1.00 96.62 307 ARG A N 1
ATOM 2299 C CA . ARG A 1 307 ? 10.635 1.901 12.862 1.00 96.62 307 ARG A CA 1
ATOM 2300 C C . ARG A 1 307 ? 9.798 0.649 12.607 1.00 96.62 307 ARG A C 1
ATOM 2302 O O . ARG A 1 307 ? 8.759 0.496 13.235 1.00 96.62 307 ARG A O 1
ATOM 2309 N N . GLY A 1 308 ? 10.280 -0.290 11.789 1.00 95.06 308 GLY A N 1
ATOM 2310 C CA . GLY A 1 308 ? 9.582 -1.553 11.517 1.00 95.06 308 GLY A CA 1
ATOM 2311 C C . GLY A 1 308 ? 9.470 -2.475 12.743 1.00 95.06 308 GLY A C 1
ATOM 2312 O O . GLY A 1 308 ? 8.465 -3.162 12.919 1.00 95.06 308 GLY A O 1
ATOM 2313 N N . VAL A 1 309 ? 10.471 -2.480 13.633 1.00 96.19 309 VAL A N 1
ATOM 2314 C CA . VAL A 1 309 ? 10.388 -3.191 14.927 1.00 96.19 309 VAL A CA 1
ATOM 2315 C C . VAL A 1 309 ? 9.353 -2.540 15.852 1.00 96.19 309 VAL A C 1
ATOM 2317 O O . VAL A 1 309 ? 8.530 -3.247 16.436 1.00 96.19 309 VAL A O 1
ATOM 2320 N N . LEU A 1 310 ? 9.344 -1.207 15.950 1.00 97.44 310 LEU A N 1
ATOM 2321 C CA . LEU A 1 310 ? 8.373 -0.472 16.759 1.00 97.44 310 LEU A CA 1
ATOM 2322 C C . LEU A 1 310 ? 6.943 -0.629 16.218 1.00 97.44 310 LEU A C 1
ATOM 2324 O O . LEU A 1 310 ? 6.038 -0.907 17.001 1.00 97.44 310 LEU A O 1
ATOM 2328 N N . ALA A 1 311 ? 6.754 -0.550 14.898 1.00 97.88 311 ALA A N 1
ATOM 2329 C CA . ALA A 1 311 ? 5.483 -0.781 14.212 1.00 97.88 311 ALA A CA 1
ATOM 2330 C C . ALA A 1 311 ? 4.875 -2.143 14.577 1.00 97.88 311 ALA A C 1
ATOM 2332 O O . ALA A 1 311 ? 3.751 -2.200 15.071 1.00 97.88 311 ALA A O 1
ATOM 2333 N N . ARG A 1 312 ? 5.644 -3.237 14.443 1.00 97.81 312 ARG A N 1
ATOM 2334 C CA . ARG A 1 312 ? 5.209 -4.588 14.850 1.00 97.81 312 ARG A CA 1
ATOM 2335 C C . ARG A 1 312 ? 4.822 -4.669 16.330 1.00 97.81 312 ARG A C 1
ATOM 2337 O O . ARG A 1 312 ? 3.877 -5.375 16.675 1.00 97.81 312 ARG A O 1
ATOM 2344 N N . ARG A 1 313 ? 5.518 -3.946 17.215 1.00 96.94 313 ARG A N 1
ATOM 2345 C CA . ARG A 1 313 ? 5.213 -3.932 18.656 1.00 96.94 313 ARG A CA 1
ATOM 2346 C C . ARG A 1 313 ? 3.942 -3.138 18.983 1.00 96.94 313 ARG A C 1
ATOM 2348 O O . ARG A 1 313 ? 3.150 -3.608 19.793 1.00 96.94 313 ARG A O 1
ATOM 2355 N N . ILE A 1 314 ? 3.736 -1.979 18.353 1.00 97.44 314 ILE A N 1
ATOM 2356 C CA . ILE A 1 314 ? 2.525 -1.156 18.520 1.00 97.44 314 ILE A CA 1
ATOM 2357 C C . ILE A 1 314 ? 1.306 -1.877 17.925 1.00 97.44 314 ILE A C 1
ATOM 2359 O O . ILE A 1 314 ? 0.274 -1.964 18.583 1.00 97.44 314 ILE A O 1
ATOM 2363 N N . TRP A 1 315 ? 1.438 -2.494 16.745 1.00 97.56 315 TRP A N 1
ATOM 2364 C CA . TRP A 1 315 ? 0.383 -3.326 16.156 1.00 97.56 315 TRP A CA 1
ATOM 2365 C C . TRP A 1 315 ? 0.009 -4.509 17.060 1.00 97.56 315 TRP A C 1
ATOM 2367 O O . TRP A 1 315 ? -1.172 -4.739 17.311 1.00 97.56 315 TRP A O 1
ATOM 2377 N N . LYS A 1 316 ? 0.997 -5.209 17.638 1.00 95.94 316 LYS A N 1
ATOM 2378 C CA . LYS A 1 316 ? 0.733 -6.286 18.605 1.00 95.94 316 LYS A CA 1
ATOM 2379 C C . LYS A 1 316 ? -0.004 -5.798 19.860 1.00 95.94 316 LYS A C 1
ATOM 2381 O O . LYS A 1 316 ? -0.792 -6.559 20.409 1.00 95.94 316 LYS A O 1
ATOM 2386 N N . ALA A 1 317 ? 0.231 -4.564 20.310 1.00 94.06 317 ALA A N 1
ATOM 2387 C CA . ALA A 1 317 ? -0.522 -3.971 21.416 1.00 94.06 317 ALA A CA 1
ATOM 2388 C C . ALA A 1 317 ? -1.954 -3.578 21.005 1.00 94.06 317 ALA A C 1
ATOM 2390 O O . ALA A 1 317 ? -2.880 -3.760 21.786 1.00 94.06 317 ALA A O 1
ATOM 2391 N N . ALA A 1 318 ? -2.157 -3.113 19.768 1.00 93.88 318 ALA A N 1
ATOM 2392 C CA . ALA A 1 318 ? -3.488 -2.836 19.222 1.00 93.88 318 ALA A CA 1
ATOM 2393 C C . ALA A 1 318 ? -4.355 -4.100 19.056 1.00 93.88 318 ALA A C 1
ATOM 2395 O O . ALA A 1 318 ? -5.576 -4.007 19.047 1.00 93.88 318 ALA A O 1
ATOM 2396 N N . ALA A 1 319 ? -3.741 -5.280 18.932 1.00 90.38 319 ALA A N 1
ATOM 2397 C CA . ALA A 1 319 ? -4.445 -6.557 18.813 1.00 90.38 319 ALA A CA 1
ATOM 2398 C C . ALA A 1 319 ? -5.044 -7.083 20.141 1.00 90.38 319 ALA A C 1
ATOM 2400 O O . ALA A 1 319 ? -5.649 -8.155 20.148 1.00 90.38 319 ALA A O 1
ATOM 2401 N N . ASP A 1 320 ? -4.877 -6.372 21.263 1.00 90.75 320 ASP A N 1
ATOM 2402 C CA . ASP A 1 320 ? -5.502 -6.721 22.543 1.00 90.75 320 ASP A CA 1
ATOM 2403 C C . ASP A 1 320 ? -6.960 -6.222 22.595 1.00 90.75 320 ASP A C 1
ATOM 2405 O O . ASP A 1 320 ? -7.248 -5.042 22.391 1.00 90.75 320 ASP A O 1
ATOM 2409 N N . ASN A 1 321 ? -7.898 -7.129 22.882 1.00 85.12 321 ASN A N 1
ATOM 2410 C CA . ASN A 1 321 ? -9.337 -6.840 22.894 1.00 85.12 321 ASN A CA 1
ATOM 2411 C C . ASN A 1 321 ? -9.804 -5.963 24.072 1.00 85.12 321 ASN A C 1
ATOM 2413 O O . ASN A 1 321 ? -10.960 -5.550 24.087 1.00 85.12 321 ASN A O 1
ATOM 2417 N N . SER A 1 322 ? -8.944 -5.678 25.054 1.00 87.31 322 SER A N 1
ATOM 2418 C CA . SER A 1 322 ? -9.215 -4.688 26.104 1.00 87.31 322 SER A CA 1
ATOM 2419 C C . SER A 1 322 ? -8.987 -3.236 25.656 1.00 87.31 322 SER A C 1
ATOM 2421 O O . SER A 1 322 ? -9.370 -2.309 26.370 1.00 87.31 322 SER A O 1
ATOM 2423 N N . VAL A 1 323 ? -8.376 -3.017 24.485 1.00 90.50 323 VAL A N 1
ATOM 2424 C CA . VAL A 1 323 ? -8.088 -1.676 23.965 1.00 90.50 323 VAL A CA 1
ATOM 2425 C C . VAL A 1 323 ? -9.345 -1.078 23.335 1.00 90.50 323 VAL A C 1
ATOM 2427 O O . VAL A 1 323 ? -9.841 -1.570 22.322 1.00 90.50 323 VAL A O 1
ATOM 2430 N N . GLU A 1 324 ? -9.830 0.027 23.906 1.00 92.62 324 GLU A N 1
ATOM 2431 C CA . GLU A 1 324 ? -10.972 0.779 23.375 1.00 92.62 324 GLU A CA 1
ATOM 2432 C C . GLU A 1 324 ? -10.769 1.161 21.899 1.00 92.62 324 GLU A C 1
ATOM 2434 O O . GLU A 1 324 ? -9.687 1.606 21.503 1.00 92.62 324 GLU A O 1
ATOM 2439 N N . ALA A 1 325 ? -11.829 1.080 21.091 1.00 93.25 325 ALA A N 1
ATOM 2440 C CA . ALA A 1 325 ? -11.779 1.332 19.650 1.00 93.25 325 ALA A CA 1
ATOM 2441 C C . ALA A 1 325 ? -11.065 2.645 19.226 1.00 93.25 325 ALA A C 1
ATOM 2443 O O . ALA A 1 325 ? -10.261 2.597 18.290 1.00 93.25 325 ALA A O 1
ATOM 2444 N N . PRO A 1 326 ? -11.228 3.804 19.907 1.00 94.88 326 PRO A N 1
ATOM 2445 C CA . PRO A 1 326 ? -10.467 5.015 19.581 1.00 94.88 326 PRO A CA 1
ATOM 2446 C C . PRO A 1 326 ? -8.954 4.872 19.800 1.00 94.88 326 PRO A C 1
ATOM 2448 O O . PRO A 1 326 ? -8.171 5.380 18.999 1.00 94.88 326 PRO A O 1
ATOM 2451 N N . ALA A 1 327 ? -8.527 4.161 20.849 1.00 95.19 327 ALA A N 1
ATOM 2452 C CA . ALA A 1 327 ? -7.117 3.872 21.104 1.00 95.19 327 ALA A CA 1
ATOM 2453 C C . ALA A 1 327 ? -6.576 2.842 20.103 1.00 95.19 327 ALA A C 1
ATOM 2455 O O . ALA A 1 327 ? -5.496 3.037 19.545 1.00 95.19 327 ALA A O 1
ATOM 2456 N N . LYS A 1 328 ? -7.362 1.799 19.808 1.00 95.81 328 LYS A N 1
ATOM 2457 C CA . LYS A 1 328 ? -7.050 0.750 18.827 1.00 95.81 328 LYS A CA 1
ATOM 2458 C C . LYS A 1 328 ? -6.787 1.342 17.442 1.00 95.81 328 LYS A C 1
ATOM 2460 O O . LYS A 1 328 ? -5.739 1.087 16.849 1.00 95.81 328 LYS A O 1
ATOM 2465 N N . PHE A 1 329 ? -7.680 2.217 16.974 1.00 95.31 329 PHE A N 1
ATOM 2466 C CA . PHE A 1 329 ? -7.544 2.921 15.697 1.00 95.31 329 PHE A CA 1
ATOM 2467 C C . PHE A 1 329 ? -6.274 3.785 15.631 1.00 95.31 329 PHE A C 1
ATOM 2469 O O . PHE A 1 329 ? -5.568 3.772 14.619 1.00 95.31 329 PHE A O 1
ATOM 2476 N N . VAL A 1 330 ? -5.941 4.513 16.705 1.00 96.00 330 VAL A N 1
ATOM 2477 C CA . VAL A 1 330 ? -4.720 5.336 16.740 1.00 96.00 330 VAL A CA 1
ATOM 2478 C C . VAL A 1 330 ? -3.455 4.477 16.765 1.00 96.00 330 VAL A C 1
ATOM 2480 O O . VAL A 1 330 ? -2.517 4.788 16.037 1.00 96.00 330 VAL A O 1
ATOM 2483 N N . LEU A 1 331 ? -3.423 3.385 17.535 1.00 96.62 331 LEU A N 1
ATOM 2484 C CA . LEU A 1 331 ? -2.282 2.463 17.565 1.00 96.62 331 LEU A CA 1
ATOM 2485 C C . LEU A 1 331 ? -2.045 1.813 16.193 1.00 96.62 331 LEU A C 1
ATOM 2487 O O . LEU A 1 331 ? -0.908 1.772 15.728 1.00 96.62 331 LEU A O 1
ATOM 2491 N N . LEU A 1 332 ? -3.107 1.372 15.509 1.00 97.06 332 LEU A N 1
ATOM 2492 C CA . LEU A 1 332 ? -3.027 0.855 14.137 1.00 97.06 332 LEU A CA 1
ATOM 2493 C C . LEU A 1 332 ? -2.532 1.925 13.154 1.00 97.06 332 LEU A C 1
ATOM 2495 O O . LEU A 1 332 ? -1.652 1.650 12.341 1.00 97.06 332 LEU A O 1
ATOM 2499 N N . THR A 1 333 ? -3.034 3.158 13.265 1.00 96.62 333 THR A N 1
ATOM 2500 C CA . THR A 1 333 ? -2.599 4.290 12.429 1.00 96.62 333 THR A CA 1
ATOM 2501 C C . THR A 1 333 ? -1.122 4.634 12.656 1.00 96.62 333 THR A C 1
ATOM 2503 O O . THR A 1 333 ? -0.394 4.870 11.694 1.00 96.62 333 THR A O 1
ATOM 2506 N N . GLU A 1 334 ? -0.641 4.637 13.901 1.00 97.50 334 GLU A N 1
ATOM 2507 C CA . GLU A 1 334 ? 0.767 4.913 14.217 1.00 97.50 334 GLU A CA 1
ATOM 2508 C C . GLU A 1 334 ? 1.683 3.767 13.756 1.00 97.50 334 GLU A C 1
ATOM 2510 O O . GLU A 1 334 ? 2.721 4.008 13.140 1.00 97.50 334 GLU A O 1
ATOM 2515 N N . ALA A 1 335 ? 1.275 2.511 13.965 1.00 98.06 335 ALA A N 1
ATOM 2516 C CA . ALA A 1 335 ? 2.009 1.344 13.481 1.00 98.06 335 ALA A CA 1
ATOM 2517 C C . ALA A 1 335 ? 2.112 1.321 11.944 1.00 98.06 335 ALA A C 1
ATOM 2519 O O . ALA A 1 335 ? 3.187 1.059 11.406 1.00 98.06 335 ALA A O 1
ATOM 2520 N N . TYR A 1 336 ? 1.026 1.651 11.237 1.00 97.81 336 TYR A N 1
ATOM 2521 C CA . TYR A 1 336 ? 0.990 1.784 9.778 1.00 97.81 336 TYR A CA 1
ATOM 2522 C C . TYR A 1 336 ? 1.945 2.880 9.286 1.00 97.81 336 TYR A C 1
ATOM 2524 O O . TYR A 1 336 ? 2.760 2.645 8.393 1.00 97.81 336 TYR A O 1
ATOM 2532 N N . ASN A 1 337 ? 1.926 4.050 9.931 1.00 97.38 337 ASN A N 1
ATOM 2533 C CA . ASN A 1 337 ? 2.842 5.148 9.623 1.00 97.38 337 ASN A CA 1
ATOM 2534 C C . ASN A 1 337 ? 4.313 4.784 9.872 1.00 97.38 337 ASN A C 1
ATOM 2536 O O . ASN A 1 337 ? 5.172 5.104 9.052 1.00 97.38 337 ASN A O 1
ATOM 2540 N N . LEU A 1 338 ? 4.617 4.055 10.946 1.00 98.06 338 LEU A N 1
ATOM 2541 C CA . LEU A 1 338 ? 5.967 3.555 11.216 1.00 98.06 338 LEU A CA 1
ATOM 2542 C C . LEU A 1 338 ? 6.411 2.465 10.224 1.00 98.06 338 LEU A C 1
ATOM 2544 O O . LEU A 1 338 ? 7.591 2.421 9.876 1.00 98.06 338 LEU A O 1
ATOM 2548 N N . ALA A 1 339 ? 5.498 1.621 9.730 1.00 98.12 339 ALA A N 1
ATOM 2549 C CA . ALA A 1 339 ? 5.786 0.637 8.683 1.00 98.12 339 ALA A CA 1
ATOM 2550 C C . ALA A 1 339 ? 6.103 1.315 7.337 1.00 98.12 339 ALA A C 1
ATOM 2552 O O . ALA A 1 339 ? 7.126 1.017 6.718 1.00 98.12 339 ALA A O 1
ATOM 2553 N N . ILE A 1 340 ? 5.300 2.309 6.938 1.00 98.00 340 ILE A N 1
ATOM 2554 C CA . ILE A 1 340 ? 5.567 3.169 5.773 1.00 98.00 340 ILE A CA 1
ATOM 2555 C C . ILE A 1 340 ? 6.925 3.858 5.926 1.00 98.00 340 ILE A C 1
ATOM 2557 O O . ILE A 1 340 ? 7.785 3.715 5.062 1.00 98.00 340 ILE A O 1
ATOM 2561 N N . ALA A 1 341 ? 7.172 4.515 7.062 1.00 97.38 341 ALA A N 1
ATOM 2562 C CA . ALA A 1 341 ? 8.433 5.192 7.363 1.00 97.38 341 ALA A CA 1
ATOM 2563 C C . ALA A 1 341 ? 9.648 4.244 7.471 1.00 97.38 341 ALA A C 1
ATOM 2565 O O . ALA A 1 341 ? 10.787 4.713 7.560 1.00 97.38 341 ALA A O 1
ATOM 2566 N N . ALA A 1 342 ? 9.431 2.925 7.490 1.00 96.94 342 ALA A N 1
ATOM 2567 C CA . ALA A 1 342 ? 10.466 1.899 7.387 1.00 96.94 342 ALA A CA 1
ATOM 2568 C C . ALA A 1 342 ? 10.716 1.412 5.945 1.00 96.94 342 ALA A C 1
ATOM 2570 O O . ALA A 1 342 ? 11.699 0.706 5.724 1.00 96.94 342 ALA A O 1
ATOM 2571 N N . ALA A 1 343 ? 9.859 1.794 4.991 1.00 96.94 343 ALA A N 1
ATOM 2572 C CA . ALA A 1 343 ? 9.672 1.169 3.677 1.00 96.94 343 ALA A CA 1
ATOM 2573 C C . ALA A 1 343 ? 9.232 -0.316 3.740 1.00 96.94 343 ALA A C 1
ATOM 2575 O O . ALA A 1 343 ? 9.374 -1.058 2.770 1.00 96.94 343 ALA A O 1
ATOM 2576 N N . ASP A 1 344 ? 8.654 -0.749 4.868 1.00 96.69 344 ASP A N 1
ATOM 2577 C CA . ASP A 1 344 ? 8.142 -2.108 5.092 1.00 96.69 344 ASP A CA 1
ATOM 2578 C C . ASP A 1 344 ? 6.692 -2.205 4.575 1.00 96.69 344 ASP A C 1
ATOM 2580 O O . ASP A 1 344 ? 5.719 -2.201 5.332 1.00 96.69 344 ASP A O 1
ATOM 2584 N N . VAL A 1 345 ? 6.549 -2.208 3.243 1.00 95.69 345 VAL A N 1
ATOM 2585 C CA . VAL A 1 345 ? 5.248 -2.228 2.541 1.00 95.69 345 VAL A CA 1
ATOM 2586 C C . VAL A 1 345 ? 4.439 -3.485 2.880 1.00 95.69 345 VAL A C 1
ATOM 2588 O O . VAL A 1 345 ? 3.214 -3.418 2.984 1.00 95.69 345 VAL A O 1
ATOM 2591 N N . THR A 1 346 ? 5.104 -4.620 3.109 1.00 95.88 346 THR A N 1
ATOM 2592 C CA . THR A 1 346 ? 4.458 -5.864 3.551 1.00 95.88 346 THR A CA 1
ATOM 2593 C C . THR A 1 346 ? 3.793 -5.672 4.911 1.00 95.88 346 THR A C 1
ATOM 2595 O O . THR A 1 346 ? 2.587 -5.882 5.025 1.00 95.88 346 THR A O 1
ATOM 2598 N N . LEU A 1 347 ? 4.529 -5.170 5.910 1.00 96.94 347 LEU A N 1
ATOM 2599 C CA . LEU A 1 347 ? 3.968 -4.866 7.228 1.00 96.94 347 LEU A CA 1
ATOM 2600 C C . LEU A 1 347 ? 2.853 -3.808 7.159 1.00 96.94 347 LEU A C 1
ATOM 2602 O O . LEU A 1 347 ? 1.849 -3.928 7.857 1.00 96.94 347 LEU A O 1
ATOM 2606 N N . ALA A 1 348 ? 2.996 -2.780 6.317 1.00 97.06 348 ALA A N 1
ATOM 2607 C CA . ALA A 1 348 ? 1.956 -1.765 6.142 1.00 97.06 348 ALA A CA 1
ATOM 2608 C C . ALA A 1 348 ? 0.643 -2.374 5.604 1.00 97.06 348 ALA A C 1
ATOM 2610 O O . ALA A 1 348 ? -0.439 -2.024 6.077 1.00 97.06 348 ALA A O 1
ATOM 2611 N N . ASN A 1 349 ? 0.732 -3.331 4.674 1.00 95.69 349 ASN A N 1
ATOM 2612 C CA . ASN A 1 349 ? -0.425 -4.075 4.170 1.00 95.69 349 ASN A CA 1
ATOM 2613 C C . ASN A 1 349 ? -1.035 -5.009 5.230 1.00 95.69 349 ASN A C 1
ATOM 2615 O O . ASN A 1 349 ? -2.257 -5.060 5.350 1.00 95.69 349 ASN A O 1
ATOM 2619 N N . GLU A 1 350 ? -0.216 -5.701 6.029 1.00 96.50 350 GLU A N 1
ATOM 2620 C CA . GLU A 1 350 ? -0.689 -6.545 7.140 1.00 96.50 350 GLU A CA 1
ATOM 2621 C C . GLU A 1 350 ? -1.459 -5.732 8.198 1.00 96.50 350 GLU A C 1
ATOM 2623 O O . GLU A 1 350 ? -2.557 -6.119 8.606 1.00 96.50 350 GLU A O 1
ATOM 2628 N N . ILE A 1 351 ? -0.931 -4.566 8.591 1.00 97.25 351 ILE A N 1
ATOM 2629 C CA . ILE A 1 351 ? -1.584 -3.652 9.542 1.00 97.25 351 ILE A CA 1
ATOM 2630 C C . ILE A 1 351 ? -2.883 -3.083 8.954 1.00 97.25 351 ILE A C 1
ATOM 2632 O O . ILE A 1 351 ? -3.886 -2.994 9.661 1.00 97.25 351 ILE A O 1
ATOM 2636 N N . MET A 1 352 ? -2.897 -2.729 7.663 1.00 95.31 352 MET A N 1
ATOM 2637 C CA . MET A 1 352 ? -4.108 -2.265 6.978 1.00 95.31 352 MET A CA 1
ATOM 2638 C C . MET A 1 352 ? -5.197 -3.349 6.924 1.00 95.31 352 MET A C 1
ATOM 2640 O O . MET A 1 352 ? -6.367 -3.030 7.122 1.00 95.31 352 MET A O 1
ATOM 2644 N N . GLU A 1 353 ? -4.845 -4.610 6.665 1.00 94.25 353 GLU A N 1
ATOM 2645 C CA . GLU A 1 353 ? -5.817 -5.712 6.615 1.00 94.25 353 GLU A CA 1
ATOM 2646 C C . GLU A 1 353 ? -6.358 -6.063 8.011 1.00 94.25 353 GLU A C 1
ATOM 2648 O O . GLU A 1 353 ? -7.543 -6.361 8.152 1.00 94.25 353 GLU A O 1
ATOM 2653 N N . ALA A 1 354 ? -5.536 -5.957 9.062 1.00 92.31 354 ALA A N 1
ATOM 2654 C CA . ALA A 1 354 ? -6.012 -6.043 10.445 1.00 92.31 354 ALA A CA 1
ATOM 2655 C C . ALA A 1 354 ? -6.969 -4.884 10.784 1.00 92.31 354 ALA A C 1
ATOM 2657 O O . ALA A 1 354 ? -8.062 -5.105 11.301 1.00 92.31 354 ALA A O 1
ATOM 2658 N N . ALA A 1 355 ? -6.615 -3.652 10.409 1.00 94.38 355 ALA A N 1
ATOM 2659 C CA . ALA A 1 355 ? -7.465 -2.484 10.632 1.00 94.38 355 ALA A CA 1
ATOM 2660 C C . ALA A 1 355 ? -8.802 -2.544 9.868 1.00 94.38 355 ALA A C 1
ATOM 2662 O O . ALA A 1 355 ? -9.770 -1.941 10.317 1.00 94.38 355 ALA A O 1
ATOM 2663 N N . LYS A 1 356 ? -8.886 -3.304 8.767 1.00 94.31 356 LYS A N 1
ATOM 2664 C CA . LYS A 1 356 ? -10.129 -3.585 8.019 1.00 94.31 356 LYS A CA 1
ATOM 2665 C C . LYS A 1 356 ? -11.029 -4.649 8.652 1.00 94.31 356 LYS A C 1
ATOM 2667 O O . LYS A 1 356 ? -12.194 -4.750 8.278 1.00 94.31 356 LYS A O 1
ATOM 2672 N N . GLN A 1 357 ? -10.505 -5.442 9.586 1.00 92.12 357 GLN A N 1
ATOM 2673 C CA . GLN A 1 357 ? -11.301 -6.382 10.385 1.00 92.12 357 GLN A CA 1
ATOM 2674 C C . GLN A 1 357 ? -11.957 -5.665 11.569 1.00 92.12 357 GLN A C 1
ATOM 2676 O O . GLN A 1 357 ? -13.103 -5.957 11.896 1.00 92.12 357 GLN A O 1
ATOM 2681 N N . ASP A 1 358 ? -11.252 -4.700 12.166 1.00 90.62 358 ASP A N 1
ATOM 2682 C CA . ASP A 1 358 ? -11.771 -3.879 13.263 1.00 90.62 358 ASP A CA 1
ATOM 2683 C C . ASP A 1 358 ? -12.635 -2.696 12.786 1.00 90.62 358 ASP A C 1
ATOM 2685 O O . ASP A 1 358 ? -13.622 -2.375 13.444 1.00 90.62 358 ASP A O 1
ATOM 2689 N N . PHE A 1 359 ? -12.296 -2.044 11.662 1.00 94.19 359 PHE A N 1
ATOM 2690 C CA . PHE A 1 359 ? -12.896 -0.770 11.237 1.00 94.19 359 PHE A CA 1
ATOM 2691 C C . PHE A 1 359 ? -13.344 -0.738 9.771 1.00 94.19 359 PHE A C 1
ATOM 2693 O O . PHE A 1 359 ? -12.684 -1.258 8.871 1.00 94.19 359 PHE A O 1
ATOM 2700 N N . THR A 1 360 ? -14.458 -0.051 9.511 1.00 93.38 360 THR A N 1
ATOM 2701 C CA . THR A 1 360 ? -14.965 0.217 8.158 1.00 93.38 360 THR A CA 1
ATOM 2702 C C . THR A 1 360 ? -14.092 1.284 7.478 1.00 93.38 360 THR A C 1
ATOM 2704 O O . THR A 1 360 ? -14.386 2.478 7.551 1.00 93.38 360 THR A O 1
ATOM 2707 N N . ILE A 1 361 ? -12.994 0.857 6.839 1.00 91.62 361 ILE A N 1
ATOM 2708 C CA . ILE A 1 361 ? -12.031 1.726 6.137 1.00 91.62 361 ILE A CA 1
ATOM 2709 C C . ILE A 1 361 ? -11.568 1.171 4.781 1.00 91.62 361 ILE A C 1
ATOM 2711 O O . ILE A 1 361 ? -11.251 -0.007 4.642 1.00 91.62 361 ILE A O 1
ATOM 2715 N N . ASP A 1 362 ? -11.400 2.054 3.792 1.00 87.88 362 ASP A N 1
ATOM 2716 C CA . ASP A 1 362 ? -10.704 1.725 2.537 1.00 87.88 362 ASP A CA 1
ATOM 2717 C C . ASP A 1 362 ? -9.172 1.734 2.703 1.00 87.88 362 ASP A C 1
ATOM 2719 O O . ASP A 1 362 ? -8.467 0.895 2.133 1.00 87.88 362 ASP A O 1
ATOM 2723 N N . ARG A 1 363 ? -8.657 2.673 3.509 1.00 87.75 363 ARG A N 1
ATOM 2724 C CA . ARG A 1 363 ? -7.233 2.876 3.830 1.00 87.75 363 ARG A CA 1
ATOM 2725 C C . ARG A 1 363 ? -7.064 3.473 5.229 1.00 87.75 363 ARG A C 1
ATOM 2727 O O . ARG A 1 363 ? -7.954 4.174 5.709 1.00 87.75 363 ARG A O 1
ATOM 2734 N N . LEU A 1 364 ? -5.893 3.271 5.828 1.00 90.00 364 LEU A N 1
ATOM 2735 C CA . LEU A 1 364 ? -5.400 4.129 6.910 1.00 90.00 364 LEU A CA 1
ATOM 2736 C C . LEU A 1 364 ? -4.719 5.376 6.304 1.00 90.00 364 LEU A C 1
ATOM 2738 O O . LEU A 1 364 ? -4.129 5.266 5.225 1.00 90.00 364 LEU A O 1
ATOM 2742 N N . PRO A 1 365 ? -4.787 6.553 6.953 1.00 85.31 365 PRO A N 1
ATOM 2743 C CA . PRO A 1 365 ? -4.143 7.768 6.455 1.00 85.31 365 PRO A CA 1
ATOM 2744 C C . PRO A 1 365 ? -2.624 7.715 6.671 1.00 85.31 365 PRO A C 1
ATOM 2746 O O . PRO A 1 365 ? -2.164 7.513 7.801 1.00 85.31 365 PRO A O 1
ATOM 2749 N N . ALA A 1 366 ? -1.841 7.936 5.611 1.00 92.12 366 ALA A N 1
ATOM 2750 C CA . ALA A 1 366 ? -0.399 8.099 5.741 1.00 92.12 366 ALA A CA 1
ATOM 2751 C C . ALA A 1 366 ? -0.065 9.546 6.140 1.00 92.12 366 ALA A C 1
ATOM 2753 O O . ALA A 1 366 ? -0.614 10.513 5.608 1.00 92.12 366 ALA A O 1
ATOM 2754 N N . SER A 1 367 ? 0.847 9.718 7.092 1.00 92.56 367 SER A N 1
ATOM 2755 C CA . SER A 1 367 ? 1.345 11.029 7.484 1.00 92.56 367 SER A CA 1
ATOM 2756 C C . SER A 1 367 ? 2.416 11.512 6.506 1.00 92.56 367 SER A C 1
ATOM 2758 O O . SER A 1 367 ? 3.171 10.736 5.919 1.00 92.56 367 SER A O 1
ATOM 2760 N N . GLU A 1 368 ? 2.508 12.830 6.358 1.00 93.69 368 GLU A N 1
ATOM 2761 C CA . GLU A 1 368 ? 3.540 13.500 5.561 1.00 93.69 368 GLU A CA 1
ATOM 2762 C C . GLU A 1 368 ? 4.952 13.066 5.966 1.00 93.69 368 GLU A C 1
ATOM 2764 O O . GLU A 1 368 ? 5.746 12.638 5.130 1.00 93.69 368 GLU A O 1
ATOM 2769 N N . SER A 1 369 ? 5.224 13.076 7.273 1.00 93.81 369 SER A N 1
ATOM 2770 C CA . SER A 1 369 ? 6.501 12.643 7.830 1.00 93.81 369 SER A CA 1
ATOM 2771 C C . SER A 1 369 ? 6.771 11.153 7.622 1.00 93.81 369 SER A C 1
ATOM 2773 O O . SER A 1 369 ? 7.935 10.786 7.480 1.00 93.81 369 SER A O 1
ATOM 2775 N N . ALA A 1 370 ? 5.745 10.295 7.558 1.00 96.25 370 ALA A N 1
ATOM 2776 C CA . ALA A 1 370 ? 5.924 8.887 7.219 1.00 96.25 370 ALA A CA 1
ATOM 2777 C C . ALA A 1 370 ? 6.291 8.696 5.743 1.00 96.25 370 ALA A C 1
ATOM 2779 O O . ALA A 1 370 ? 7.227 7.954 5.452 1.00 96.25 370 ALA A O 1
ATOM 2780 N N . LEU A 1 371 ? 5.613 9.385 4.820 1.00 96.44 371 LEU A N 1
ATOM 2781 C CA . LEU A 1 371 ? 5.886 9.289 3.381 1.00 96.44 371 LEU A CA 1
ATOM 2782 C C . LEU A 1 371 ? 7.266 9.858 3.010 1.00 96.44 371 LEU A C 1
ATOM 2784 O O . LEU A 1 371 ? 8.011 9.213 2.274 1.00 96.44 371 LEU A O 1
ATOM 2788 N N . ASP A 1 372 ? 7.666 11.004 3.560 1.00 95.38 372 ASP A N 1
ATOM 2789 C CA . ASP A 1 372 ? 9.000 11.564 3.296 1.00 95.38 372 ASP A CA 1
ATOM 2790 C C . ASP A 1 372 ? 10.119 10.733 3.964 1.00 95.38 372 ASP A C 1
ATOM 2792 O O . ASP A 1 372 ? 11.198 10.534 3.390 1.00 95.38 372 ASP A O 1
ATOM 2796 N N . ALA A 1 373 ? 9.851 10.148 5.138 1.00 96.19 373 ALA A N 1
ATOM 2797 C CA . ALA A 1 373 ? 10.742 9.163 5.751 1.00 96.19 373 ALA A CA 1
ATOM 2798 C C . ALA A 1 373 ? 10.844 7.864 4.928 1.00 96.19 373 ALA A C 1
ATOM 2800 O O . ALA A 1 373 ? 11.922 7.268 4.882 1.00 96.19 373 ALA A O 1
ATOM 2801 N N . ALA A 1 374 ? 9.763 7.452 4.257 1.00 97.62 374 ALA A N 1
ATOM 2802 C CA . ALA A 1 374 ? 9.733 6.304 3.355 1.00 97.62 374 ALA A CA 1
ATOM 2803 C C . ALA A 1 374 ? 10.535 6.559 2.070 1.00 97.62 374 ALA A C 1
ATOM 2805 O O . ALA A 1 374 ? 11.291 5.689 1.649 1.00 97.62 374 ALA A O 1
ATOM 2806 N N . ALA A 1 375 ? 10.444 7.761 1.486 1.00 97.25 375 ALA A N 1
ATOM 2807 C CA . ALA A 1 375 ? 11.292 8.164 0.360 1.00 97.25 375 ALA A CA 1
ATOM 2808 C 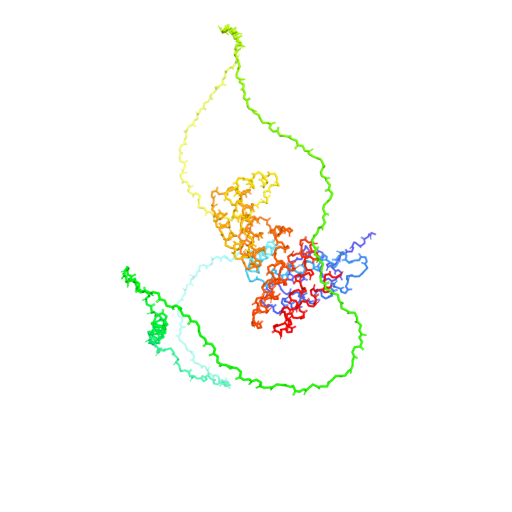C . ALA A 1 375 ? 12.785 8.133 0.745 1.00 97.25 375 ALA A C 1
ATOM 2810 O O . ALA A 1 375 ? 13.597 7.537 0.041 1.00 97.25 375 ALA A O 1
ATOM 2811 N N . THR A 1 376 ? 13.129 8.665 1.923 1.00 97.00 376 THR A N 1
ATOM 2812 C CA . THR A 1 376 ? 14.501 8.617 2.463 1.00 97.00 376 THR 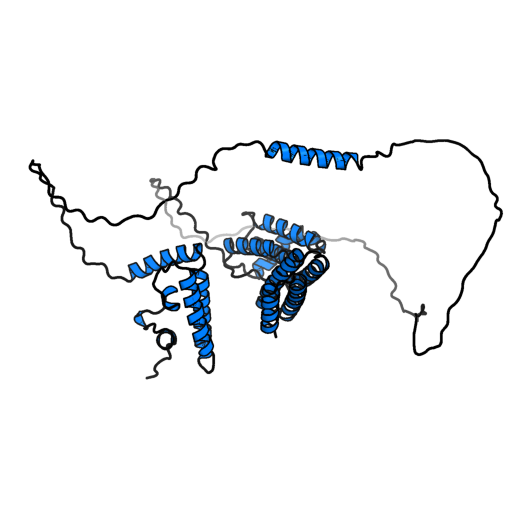A CA 1
ATOM 2813 C C . THR A 1 376 ? 14.987 7.175 2.683 1.00 97.00 376 THR A C 1
ATOM 2815 O O . THR A 1 376 ? 16.135 6.843 2.387 1.00 97.00 376 THR A O 1
ATOM 2818 N N . ALA A 1 377 ? 14.121 6.292 3.191 1.00 96.50 377 ALA A N 1
ATOM 2819 C CA . ALA A 1 377 ? 14.424 4.872 3.360 1.00 96.50 377 ALA A CA 1
ATOM 2820 C C . ALA A 1 377 ? 14.634 4.156 2.013 1.00 96.50 377 ALA A C 1
ATOM 2822 O O . ALA A 1 377 ? 15.565 3.365 1.873 1.00 96.50 377 ALA A O 1
ATOM 2823 N N . LEU A 1 378 ? 13.806 4.463 1.013 1.00 97.62 378 LEU A N 1
ATOM 2824 C CA . LEU A 1 378 ? 13.892 3.914 -0.340 1.00 97.62 378 LEU A CA 1
ATOM 2825 C C . LEU A 1 378 ? 15.217 4.285 -1.029 1.00 97.62 378 LEU A C 1
ATOM 2827 O O . LEU A 1 378 ? 15.853 3.426 -1.638 1.00 97.62 378 LEU A O 1
ATOM 2831 N N . GLU A 1 379 ? 15.670 5.533 -0.887 1.00 97.00 379 GLU A N 1
ATOM 2832 C CA . GLU A 1 379 ? 16.981 5.983 -1.378 1.00 97.00 379 GLU A CA 1
ATOM 2833 C C . GLU A 1 379 ? 18.134 5.217 -0.703 1.00 97.00 379 GLU A C 1
ATOM 2835 O O . GLU A 1 379 ? 19.052 4.747 -1.382 1.00 97.00 379 GLU A O 1
ATOM 2840 N N . GLN A 1 380 ? 18.062 5.010 0.618 1.00 95.56 380 GLN A N 1
ATOM 2841 C CA . GLN A 1 380 ? 19.053 4.223 1.364 1.00 95.56 380 GLN A CA 1
ATOM 2842 C C . GLN A 1 380 ? 19.085 2.753 0.919 1.00 95.56 380 GLN A C 1
ATOM 2844 O O . GLN A 1 380 ? 20.169 2.192 0.750 1.00 95.56 380 GLN A O 1
ATOM 2849 N N . LEU A 1 381 ? 17.924 2.135 0.675 1.00 95.69 381 LEU A N 1
ATOM 2850 C CA . LEU A 1 381 ? 17.833 0.772 0.142 1.00 95.69 381 LEU A CA 1
ATOM 2851 C C . LEU A 1 381 ? 18.393 0.686 -1.290 1.00 95.69 381 LEU A C 1
ATOM 2853 O O . LEU A 1 381 ? 19.168 -0.222 -1.585 1.00 95.69 381 LEU A O 1
ATOM 2857 N N . SER A 1 382 ? 18.091 1.662 -2.153 1.00 96.12 382 SER A N 1
ATOM 2858 C CA . SER A 1 382 ? 18.619 1.750 -3.526 1.00 96.12 382 SER A CA 1
ATOM 2859 C C . SER A 1 382 ? 20.152 1.844 -3.565 1.00 96.12 382 SER A C 1
ATOM 2861 O O . SER A 1 382 ? 20.811 1.162 -4.361 1.00 96.12 382 SER A O 1
ATOM 2863 N N . GLY A 1 383 ? 20.734 2.634 -2.654 1.00 95.69 383 GLY A N 1
ATOM 2864 C CA . GLY A 1 383 ? 22.183 2.733 -2.461 1.00 95.69 383 GLY A CA 1
ATOM 2865 C C . GLY A 1 383 ? 22.817 1.474 -1.855 1.00 95.69 383 GLY A C 1
ATOM 2866 O O . GLY A 1 383 ? 23.949 1.139 -2.198 1.00 95.69 383 GLY A O 1
ATOM 2867 N N . ALA A 1 384 ? 22.096 0.756 -0.988 1.00 94.88 384 ALA A N 1
ATOM 2868 C CA . ALA A 1 384 ? 22.572 -0.471 -0.344 1.00 94.88 384 ALA A CA 1
ATOM 2869 C C . ALA A 1 384 ? 22.452 -1.734 -1.220 1.00 94.88 384 ALA A C 1
ATOM 2871 O O . ALA A 1 384 ? 23.193 -2.692 -0.991 1.00 94.88 384 ALA A O 1
ATOM 2872 N N . ALA A 1 385 ? 21.547 -1.738 -2.205 1.00 95.88 385 ALA A N 1
ATOM 2873 C CA . ALA A 1 385 ? 21.326 -2.834 -3.147 1.00 95.88 385 ALA A CA 1
ATOM 2874 C C . ALA A 1 385 ? 22.600 -3.175 -3.945 1.00 95.88 385 ALA A C 1
ATOM 2876 O O . ALA A 1 385 ? 23.222 -2.294 -4.547 1.00 95.88 385 ALA A O 1
ATOM 2877 N N . LYS A 1 386 ? 22.976 -4.457 -3.976 1.00 95.88 386 LYS A N 1
ATOM 2878 C CA . LYS A 1 386 ? 24.192 -4.983 -4.627 1.00 95.88 386 LYS A CA 1
ATOM 2879 C C . LYS A 1 386 ? 23.891 -5.937 -5.777 1.00 95.88 386 LYS A C 1
ATOM 2881 O O . LYS A 1 386 ? 24.718 -6.059 -6.675 1.00 95.88 386 LYS A O 1
ATOM 2886 N N . THR A 1 387 ? 22.742 -6.607 -5.752 1.00 96.69 387 THR A N 1
ATOM 2887 C CA . THR A 1 387 ? 22.295 -7.512 -6.818 1.00 96.69 387 THR A CA 1
ATOM 2888 C C . THR A 1 387 ? 21.196 -6.871 -7.682 1.00 96.69 387 THR A C 1
ATOM 2890 O O . THR A 1 387 ? 20.542 -5.913 -7.246 1.00 96.69 387 THR A O 1
ATOM 2893 N N . PRO A 1 388 ? 20.939 -7.403 -8.893 1.00 96.19 388 PRO A N 1
ATOM 2894 C CA . PRO A 1 388 ? 19.761 -7.032 -9.671 1.00 96.19 388 PRO A CA 1
ATOM 2895 C C . PRO A 1 388 ? 18.454 -7.306 -8.913 1.00 96.19 388 PRO A C 1
ATOM 2897 O O . PRO A 1 388 ? 17.568 -6.460 -8.911 1.00 96.19 388 PRO A O 1
ATOM 2900 N N . ALA A 1 389 ? 18.367 -8.420 -8.174 1.00 95.50 389 ALA A N 1
ATOM 2901 C CA . ALA A 1 389 ? 17.189 -8.777 -7.378 1.00 95.50 389 ALA A CA 1
ATOM 2902 C C . ALA A 1 389 ? 16.933 -7.796 -6.216 1.00 95.50 389 ALA A C 1
ATOM 2904 O O . ALA A 1 389 ? 15.791 -7.399 -5.993 1.00 95.50 389 ALA A O 1
ATOM 2905 N N . ASP A 1 390 ? 17.987 -7.334 -5.530 1.00 94.00 390 ASP A N 1
ATOM 2906 C CA . ASP A 1 390 ? 17.880 -6.274 -4.515 1.00 94.00 390 ASP A CA 1
ATOM 2907 C C . ASP A 1 390 ? 17.289 -4.996 -5.141 1.00 94.00 390 ASP A C 1
ATOM 2909 O O . ASP A 1 390 ? 16.485 -4.291 -4.534 1.00 94.00 390 ASP A O 1
ATOM 2913 N N . SER A 1 391 ? 17.704 -4.697 -6.376 1.00 97.56 391 SER A N 1
ATOM 2914 C CA . SER A 1 391 ? 17.324 -3.488 -7.109 1.00 97.56 391 SER A CA 1
ATOM 2915 C C . SER A 1 391 ? 15.893 -3.581 -7.664 1.00 97.56 391 SER A C 1
ATOM 2917 O O . SER A 1 391 ? 15.160 -2.595 -7.624 1.00 97.56 391 SER A O 1
ATOM 2919 N N . ALA A 1 392 ? 15.453 -4.772 -8.083 1.00 97.62 392 ALA A N 1
ATOM 2920 C CA . ALA A 1 392 ? 14.065 -5.053 -8.447 1.00 97.62 392 ALA A CA 1
ATOM 2921 C C . ALA A 1 392 ? 13.130 -4.889 -7.237 1.00 97.62 392 ALA A C 1
ATOM 2923 O O . ALA A 1 392 ? 12.143 -4.161 -7.321 1.00 97.62 392 ALA A O 1
ATOM 2924 N N . ALA A 1 393 ? 13.491 -5.455 -6.079 1.00 95.56 393 ALA A N 1
ATOM 2925 C CA . ALA A 1 393 ? 12.720 -5.299 -4.844 1.00 95.56 393 ALA A CA 1
ATOM 2926 C C . ALA A 1 393 ? 12.591 -3.822 -4.417 1.00 95.56 393 ALA A C 1
ATOM 2928 O O . ALA A 1 393 ? 11.514 -3.377 -4.022 1.00 95.56 393 ALA A O 1
ATOM 2929 N N . VAL A 1 394 ? 13.658 -3.024 -4.556 1.00 97.88 394 VAL A N 1
ATOM 2930 C CA . VAL A 1 394 ? 13.597 -1.566 -4.337 1.00 97.88 394 VAL A CA 1
ATOM 2931 C C . VAL A 1 394 ? 12.653 -0.881 -5.331 1.00 97.88 394 VAL A C 1
ATOM 2933 O O . VAL A 1 394 ? 11.905 0.012 -4.933 1.00 97.88 394 VAL A O 1
ATOM 2936 N N . ALA A 1 395 ? 12.639 -1.288 -6.601 1.00 98.31 395 ALA A N 1
ATOM 2937 C CA . ALA A 1 395 ? 11.711 -0.736 -7.584 1.00 98.31 395 ALA A CA 1
ATOM 2938 C C . ALA A 1 395 ? 10.243 -1.059 -7.249 1.00 98.31 395 ALA A C 1
ATOM 2940 O O . ALA A 1 395 ? 9.407 -0.157 -7.274 1.00 98.31 395 ALA A O 1
ATOM 2941 N N . GLU A 1 396 ? 9.928 -2.297 -6.861 1.00 98.12 396 GLU A N 1
ATOM 2942 C CA . GLU A 1 396 ? 8.577 -2.693 -6.435 1.00 98.12 396 GLU A CA 1
ATOM 2943 C C . GLU A 1 396 ? 8.104 -1.916 -5.196 1.00 98.12 396 GLU A C 1
ATOM 2945 O O . GLU A 1 396 ? 7.013 -1.338 -5.204 1.00 98.12 396 GLU A O 1
ATOM 2950 N N . ILE A 1 397 ? 8.947 -1.829 -4.159 1.00 98.00 397 ILE A N 1
ATOM 2951 C CA . ILE A 1 397 ? 8.671 -1.054 -2.939 1.00 98.00 397 ILE A CA 1
ATOM 2952 C C . ILE A 1 397 ? 8.432 0.423 -3.288 1.00 98.00 397 ILE A C 1
ATOM 2954 O O . ILE A 1 397 ? 7.466 1.025 -2.815 1.00 98.00 397 ILE A O 1
ATOM 2958 N N . GLY A 1 398 ? 9.267 1.006 -4.152 1.00 97.94 398 GLY A N 1
ATOM 2959 C CA . GLY A 1 398 ? 9.135 2.398 -4.580 1.00 97.94 398 GLY A CA 1
ATOM 2960 C C . GLY A 1 398 ? 7.866 2.675 -5.387 1.00 97.94 398 GLY A C 1
ATOM 2961 O O . GLY A 1 398 ? 7.229 3.707 -5.178 1.00 97.94 398 GLY A O 1
ATOM 2962 N N . LEU A 1 399 ? 7.441 1.746 -6.249 1.00 98.31 399 LEU A N 1
ATOM 2963 C CA . LEU A 1 399 ? 6.177 1.847 -6.987 1.00 98.31 399 LEU A CA 1
ATOM 2964 C C . LEU A 1 399 ? 4.956 1.745 -6.064 1.00 98.31 399 LEU A C 1
ATOM 2966 O O . LEU A 1 399 ? 4.015 2.526 -6.214 1.00 98.31 399 LEU A O 1
ATOM 2970 N N . ALA A 1 400 ? 4.979 0.838 -5.085 1.00 97.06 400 ALA A N 1
ATOM 2971 C CA . ALA A 1 400 ? 3.903 0.701 -4.105 1.00 97.06 400 ALA A CA 1
ATOM 2972 C C . ALA A 1 400 ? 3.768 1.956 -3.221 1.00 97.06 400 ALA A C 1
ATOM 2974 O O . ALA A 1 400 ? 2.670 2.500 -3.073 1.00 97.06 400 ALA A O 1
ATOM 2975 N N . LEU A 1 401 ? 4.890 2.470 -2.700 1.00 97.12 401 LEU A N 1
ATOM 2976 C CA . LEU A 1 401 ? 4.923 3.707 -1.913 1.00 97.12 401 LEU A CA 1
ATOM 2977 C C . LEU A 1 401 ? 4.492 4.928 -2.743 1.00 97.12 401 LEU A C 1
ATOM 2979 O O . LEU A 1 401 ? 3.721 5.749 -2.250 1.00 97.12 401 LEU A O 1
ATOM 2983 N N . ALA A 1 402 ? 4.900 5.024 -4.013 1.00 97.19 402 ALA A N 1
ATOM 2984 C CA . ALA A 1 402 ? 4.437 6.076 -4.920 1.00 97.19 402 ALA A CA 1
ATOM 2985 C C . ALA A 1 402 ? 2.929 5.998 -5.208 1.00 97.19 402 ALA A C 1
ATOM 2987 O O . ALA A 1 402 ? 2.268 7.029 -5.352 1.00 97.19 402 ALA A O 1
ATOM 2988 N N . GLY A 1 403 ? 2.371 4.786 -5.291 1.00 94.69 403 GLY A N 1
ATOM 2989 C CA . GLY A 1 403 ? 0.930 4.554 -5.384 1.00 94.69 403 GLY A CA 1
ATOM 2990 C C . GLY A 1 403 ? 0.184 5.158 -4.193 1.00 94.69 403 GLY A C 1
ATOM 2991 O O . GLY A 1 403 ? -0.742 5.947 -4.387 1.00 94.69 403 GLY A O 1
ATOM 2992 N N . LEU A 1 404 ? 0.645 4.854 -2.975 1.00 92.94 404 LEU A N 1
ATOM 2993 C CA . LEU A 1 404 ? 0.091 5.392 -1.730 1.00 92.94 404 LEU A CA 1
ATOM 2994 C C . LEU A 1 404 ? 0.254 6.918 -1.630 1.00 92.94 404 LEU A C 1
ATOM 2996 O O . LEU A 1 404 ? -0.723 7.623 -1.388 1.00 92.94 404 LEU A O 1
ATOM 3000 N N . ALA A 1 405 ? 1.458 7.443 -1.876 1.00 94.62 405 ALA A N 1
ATOM 3001 C CA . ALA A 1 405 ? 1.733 8.878 -1.824 1.00 94.62 405 ALA A CA 1
ATOM 3002 C C . ALA A 1 405 ? 0.838 9.671 -2.792 1.00 94.62 405 ALA A C 1
ATOM 3004 O O . ALA A 1 405 ? 0.277 10.697 -2.410 1.00 94.62 405 ALA A O 1
ATOM 3005 N N . ALA A 1 406 ? 0.642 9.180 -4.019 1.00 94.25 406 ALA A N 1
ATOM 3006 C CA . ALA A 1 406 ? -0.254 9.804 -4.990 1.00 94.25 406 ALA A CA 1
ATOM 3007 C C . ALA A 1 406 ? -1.731 9.740 -4.557 1.00 94.25 406 ALA A C 1
ATOM 3009 O O . ALA A 1 406 ? -2.457 10.721 -4.718 1.00 94.25 406 ALA A O 1
ATOM 3010 N N . ALA A 1 407 ? -2.175 8.624 -3.966 1.00 90.56 407 ALA A N 1
ATOM 3011 C CA . ALA A 1 407 ? -3.533 8.490 -3.437 1.00 90.56 407 ALA A CA 1
ATOM 3012 C C . ALA A 1 407 ? -3.812 9.464 -2.272 1.00 90.56 407 ALA A C 1
ATOM 3014 O O . ALA A 1 407 ? -4.942 9.937 -2.122 1.00 90.56 407 ALA A O 1
ATOM 3015 N N . ASP A 1 408 ? -2.797 9.789 -1.469 1.00 87.62 408 ASP A N 1
ATOM 3016 C CA . ASP A 1 408 ? -2.849 10.785 -0.385 1.00 87.62 408 ASP A CA 1
ATOM 3017 C C . ASP A 1 408 ? -2.501 12.215 -0.884 1.00 87.62 408 ASP A C 1
ATOM 3019 O O . ASP A 1 408 ? -2.229 13.123 -0.098 1.00 87.62 408 ASP A O 1
ATOM 3023 N N . GLY A 1 409 ? -2.518 12.443 -2.206 1.00 90.44 409 GLY A N 1
ATOM 3024 C CA . GLY A 1 409 ? -2.331 13.756 -2.840 1.00 90.44 409 GLY A CA 1
ATOM 3025 C C . GLY A 1 409 ? -0.882 14.257 -2.898 1.00 90.44 409 GLY A C 1
ATOM 3026 O O . GLY A 1 409 ? -0.625 15.355 -3.393 1.00 90.44 409 GLY A O 1
ATOM 3027 N N . ARG A 1 410 ? 0.091 13.478 -2.415 1.00 92.69 410 ARG A N 1
ATOM 3028 C CA . ARG A 1 410 ? 1.506 13.864 -2.279 1.00 92.69 410 ARG A CA 1
ATOM 3029 C C . ARG A 1 410 ? 2.290 13.641 -3.571 1.00 92.69 410 ARG A C 1
ATOM 3031 O O . ARG A 1 410 ? 3.264 12.893 -3.598 1.00 92.69 410 ARG A O 1
ATOM 3038 N N . MET A 1 411 ? 1.875 14.320 -4.641 1.00 94.75 411 MET A N 1
ATOM 3039 C CA . MET A 1 411 ? 2.412 14.126 -5.997 1.00 94.75 411 MET A CA 1
ATOM 3040 C C . MET A 1 411 ? 3.933 14.307 -6.091 1.00 94.75 411 MET A C 1
ATOM 3042 O O . MET A 1 411 ? 4.592 13.511 -6.750 1.00 94.75 411 MET A O 1
ATOM 3046 N N . GLU A 1 412 ? 4.524 15.273 -5.383 1.00 94.94 412 GLU A N 1
ATOM 3047 C CA . GLU A 1 412 ? 5.984 15.468 -5.401 1.00 94.94 412 GLU A CA 1
ATOM 3048 C C . GLU A 1 412 ? 6.751 14.363 -4.655 1.00 94.94 412 GLU A C 1
ATOM 3050 O O . GLU A 1 412 ? 7.800 13.919 -5.122 1.00 94.94 412 GLU A O 1
ATOM 3055 N N . THR A 1 413 ? 6.223 13.852 -3.538 1.00 95.81 413 THR A N 1
ATOM 3056 C CA . THR A 1 413 ? 6.811 12.691 -2.845 1.00 95.81 413 THR A CA 1
ATOM 3057 C C . THR A 1 413 ? 6.622 11.415 -3.676 1.00 95.81 413 THR A C 1
ATOM 3059 O O . THR A 1 413 ? 7.560 10.629 -3.807 1.00 95.81 413 THR A O 1
ATOM 3062 N N . ALA A 1 414 ? 5.478 11.258 -4.353 1.00 96.94 414 ALA A N 1
ATOM 3063 C CA . ALA A 1 414 ? 5.243 10.175 -5.307 1.00 96.94 414 ALA A CA 1
ATOM 3064 C C . ALA A 1 414 ? 6.234 10.217 -6.486 1.00 96.94 414 ALA A C 1
ATOM 3066 O O . ALA A 1 414 ? 6.871 9.206 -6.772 1.00 96.94 414 ALA A O 1
ATOM 3067 N N . LYS A 1 415 ? 6.451 11.380 -7.120 1.00 97.00 415 LYS A N 1
ATOM 3068 C CA . LYS A 1 415 ? 7.441 11.563 -8.203 1.00 97.00 415 LYS A CA 1
ATOM 3069 C C . LYS A 1 415 ? 8.853 11.148 -7.777 1.00 97.00 415 LYS A C 1
ATOM 3071 O O . LYS A 1 415 ? 9.523 10.453 -8.537 1.00 97.00 415 LYS A O 1
ATOM 3076 N N . LYS A 1 416 ? 9.290 11.519 -6.564 1.00 96.56 416 LYS A N 1
ATOM 3077 C CA . LYS A 1 416 ? 10.586 11.094 -5.988 1.00 96.56 416 LYS A CA 1
ATOM 3078 C C . LYS A 1 416 ? 10.666 9.576 -5.786 1.00 96.56 416 LYS A C 1
ATOM 3080 O O . LYS A 1 416 ? 11.677 8.955 -6.106 1.00 96.56 416 LYS A O 1
ATOM 3085 N N . MET A 1 417 ? 9.597 8.963 -5.278 1.00 97.94 417 MET A N 1
ATOM 3086 C CA . MET A 1 417 ? 9.528 7.509 -5.106 1.00 97.94 417 MET A CA 1
ATOM 3087 C C . MET A 1 417 ? 9.589 6.779 -6.457 1.00 97.94 417 MET A C 1
ATOM 3089 O O . MET A 1 417 ? 10.346 5.819 -6.589 1.00 97.94 417 MET A O 1
ATOM 3093 N N . VAL A 1 418 ? 8.890 7.273 -7.491 1.00 98.19 418 VAL A N 1
ATOM 3094 C CA . VAL A 1 418 ? 8.962 6.706 -8.851 1.00 98.19 418 VAL A CA 1
ATOM 3095 C C . VAL A 1 418 ? 10.328 6.927 -9.501 1.00 98.19 418 VAL A C 1
ATOM 3097 O O . VAL A 1 418 ? 10.820 6.018 -10.163 1.00 98.19 418 VAL A O 1
ATOM 3100 N N . SER A 1 419 ? 10.982 8.081 -9.331 1.00 97.75 419 SER A N 1
ATOM 3101 C CA . SER A 1 419 ? 12.305 8.311 -9.936 1.00 97.75 419 SER A CA 1
ATOM 3102 C C . SER A 1 419 ? 13.389 7.424 -9.309 1.00 97.75 419 SER A C 1
ATOM 3104 O O . SER A 1 419 ? 14.232 6.880 -10.033 1.00 97.75 419 SER A O 1
ATOM 3106 N N . THR A 1 420 ? 13.318 7.180 -7.997 1.00 98.06 420 THR A N 1
ATOM 3107 C CA . THR A 1 420 ? 14.153 6.180 -7.313 1.00 98.06 420 THR A CA 1
ATOM 3108 C C . THR A 1 420 ? 13.813 4.760 -7.776 1.00 98.06 420 THR A C 1
ATOM 3110 O O . THR A 1 420 ? 14.727 3.999 -8.097 1.00 98.06 420 THR A O 1
ATOM 3113 N N . ALA A 1 421 ? 12.526 4.415 -7.914 1.00 98.12 421 ALA A N 1
ATOM 3114 C CA . ALA A 1 421 ? 12.093 3.108 -8.417 1.00 98.12 421 ALA A CA 1
ATOM 3115 C C . ALA A 1 421 ? 12.553 2.837 -9.860 1.00 98.12 421 ALA A C 1
ATOM 3117 O O . ALA A 1 421 ? 13.089 1.772 -10.141 1.00 98.12 421 ALA A O 1
ATOM 3118 N N . LEU A 1 422 ? 12.421 3.811 -10.766 1.00 98.19 422 LEU A N 1
ATOM 3119 C CA . LEU A 1 422 ? 12.887 3.726 -12.154 1.00 98.19 422 LEU A CA 1
ATOM 3120 C C . LEU A 1 422 ? 14.411 3.562 -12.233 1.00 98.19 422 LEU A C 1
ATOM 3122 O O . LEU A 1 422 ? 14.920 2.835 -13.084 1.00 98.19 422 LEU A O 1
ATOM 3126 N N . SER A 1 423 ? 15.145 4.223 -11.336 1.00 97.88 423 SER A N 1
ATOM 3127 C CA . SER A 1 423 ? 16.602 4.084 -11.237 1.00 97.88 423 SER A CA 1
ATOM 3128 C C . SER A 1 423 ? 17.003 2.690 -10.741 1.00 97.88 423 SER A C 1
ATOM 3130 O O . SER A 1 423 ? 17.941 2.096 -11.272 1.00 97.88 423 SER A O 1
ATOM 3132 N N . ALA A 1 424 ? 16.261 2.137 -9.778 1.00 97.88 424 ALA A N 1
ATOM 3133 C CA . ALA A 1 424 ? 16.466 0.785 -9.271 1.00 97.88 424 ALA A CA 1
ATOM 3134 C C . ALA A 1 424 ? 16.064 -0.297 -10.296 1.00 97.88 424 ALA A C 1
ATOM 3136 O O . ALA A 1 424 ? 16.812 -1.249 -10.487 1.00 97.88 424 ALA A O 1
ATOM 3137 N N . ALA A 1 425 ? 14.974 -0.105 -11.046 1.00 98.19 425 ALA A N 1
ATOM 3138 C CA . ALA A 1 425 ? 14.547 -1.001 -12.125 1.00 98.19 425 ALA A CA 1
ATOM 3139 C C . ALA A 1 425 ? 15.583 -1.073 -13.262 1.00 98.19 425 ALA A C 1
ATOM 3141 O O . ALA A 1 425 ? 15.925 -2.153 -13.732 1.00 98.19 425 ALA A O 1
ATOM 3142 N N . ARG A 1 426 ? 16.173 0.071 -13.644 1.00 98.00 426 ARG A N 1
ATOM 3143 C CA . ARG A 1 426 ? 17.296 0.120 -14.602 1.00 98.00 426 ARG A CA 1
ATOM 3144 C C . ARG A 1 426 ? 18.539 -0.612 -14.093 1.00 98.00 426 ARG A C 1
ATOM 3146 O O . ARG A 1 426 ? 19.204 -1.278 -14.873 1.00 98.00 426 ARG A O 1
ATOM 3153 N N . LYS A 1 427 ? 18.832 -0.516 -12.793 1.00 97.19 427 LYS A N 1
ATOM 3154 C CA . LYS A 1 427 ? 19.916 -1.253 -12.116 1.00 97.19 427 LYS A CA 1
ATOM 3155 C C . LYS A 1 427 ? 19.611 -2.755 -11.954 1.00 97.19 427 LYS A C 1
ATOM 3157 O O . LYS A 1 427 ? 20.532 -3.539 -11.747 1.00 97.19 427 LYS A O 1
ATOM 3162 N N . ALA A 1 428 ? 18.341 -3.149 -12.051 1.00 97.56 428 ALA A N 1
ATOM 3163 C CA . ALA A 1 428 ? 17.894 -4.539 -12.069 1.00 97.56 428 ALA A CA 1
ATOM 3164 C C . ALA A 1 428 ? 17.904 -5.178 -13.470 1.00 97.56 428 ALA A C 1
ATOM 3166 O O . ALA A 1 428 ? 17.759 -6.392 -13.561 1.00 97.56 428 ALA A O 1
ATOM 3167 N N . GLU A 1 429 ? 18.056 -4.375 -14.532 1.00 97.44 429 GLU A N 1
ATOM 3168 C CA . GLU A 1 429 ? 17.882 -4.791 -15.936 1.00 97.44 429 GLU A CA 1
ATOM 3169 C C . GLU A 1 429 ? 16.484 -5.399 -16.214 1.00 97.44 429 GLU A C 1
ATOM 3171 O O . GLU A 1 429 ? 16.315 -6.257 -17.076 1.00 97.44 429 GLU A O 1
ATOM 3176 N N . ASP A 1 430 ? 15.462 -4.931 -15.481 1.00 97.56 430 ASP A N 1
ATOM 3177 C CA . ASP A 1 430 ? 14.077 -5.416 -15.564 1.00 97.56 430 ASP A CA 1
ATOM 3178 C C . ASP A 1 430 ? 13.208 -4.485 -16.430 1.00 97.56 430 ASP A C 1
ATOM 3180 O O . ASP A 1 430 ? 12.725 -3.443 -15.974 1.00 97.56 430 ASP A O 1
ATOM 3184 N N . ASP A 1 431 ? 12.998 -4.868 -17.692 1.00 96.94 431 ASP A N 1
ATOM 3185 C CA . ASP A 1 431 ? 12.193 -4.107 -18.657 1.00 96.94 431 ASP A CA 1
ATOM 3186 C C . ASP A 1 431 ? 10.729 -3.902 -18.218 1.00 96.94 431 ASP A C 1
ATOM 3188 O O . ASP A 1 431 ? 10.129 -2.873 -18.544 1.00 96.94 431 ASP A O 1
ATOM 3192 N N . GLU A 1 432 ? 10.135 -4.827 -17.451 1.00 97.38 432 GLU A N 1
ATOM 3193 C CA . GLU A 1 432 ? 8.743 -4.707 -17.002 1.00 97.38 432 GLU A CA 1
ATOM 3194 C C . GLU A 1 432 ? 8.619 -3.658 -15.887 1.00 97.38 432 GLU A C 1
ATOM 3196 O O . GLU A 1 432 ? 7.723 -2.808 -15.918 1.00 97.38 432 GLU A O 1
ATOM 3201 N N . LEU A 1 433 ? 9.547 -3.654 -14.926 1.00 96.56 433 LEU A N 1
ATOM 3202 C CA . LEU A 1 433 ? 9.638 -2.631 -13.882 1.00 96.56 433 LEU A CA 1
ATOM 3203 C C . LEU A 1 433 ? 10.054 -1.268 -14.457 1.00 96.56 433 LEU A C 1
ATOM 3205 O O . LEU A 1 433 ? 9.514 -0.244 -14.029 1.00 96.56 433 LEU A O 1
ATOM 3209 N N . ILE A 1 434 ? 10.934 -1.226 -15.467 1.00 98.25 434 ILE A N 1
ATOM 3210 C CA . ILE A 1 434 ? 11.278 0.009 -16.195 1.00 98.25 434 ILE A CA 1
ATOM 3211 C C . ILE A 1 434 ? 10.042 0.574 -16.906 1.00 98.25 434 ILE A C 1
ATOM 3213 O O . ILE A 1 434 ? 9.781 1.778 -16.807 1.00 98.25 434 ILE A O 1
ATOM 3217 N N . ALA A 1 435 ? 9.253 -0.267 -17.583 1.00 97.25 435 ALA A N 1
ATOM 3218 C CA . ALA A 1 435 ? 8.022 0.148 -18.251 1.00 97.25 435 ALA A CA 1
ATOM 3219 C C . ALA A 1 435 ? 6.972 0.654 -17.247 1.00 97.25 435 ALA A C 1
ATOM 3221 O O . ALA A 1 435 ? 6.460 1.765 -17.411 1.00 97.25 435 ALA A O 1
ATOM 3222 N N . LYS A 1 436 ? 6.711 -0.099 -16.166 1.00 97.25 436 LYS A N 1
ATOM 3223 C CA . LYS A 1 436 ? 5.802 0.297 -15.071 1.00 97.25 436 LYS A CA 1
ATOM 3224 C C . LYS A 1 436 ? 6.202 1.637 -14.451 1.00 97.25 436 LYS A C 1
ATOM 3226 O O . LYS A 1 436 ? 5.355 2.514 -14.303 1.00 97.25 436 LYS A O 1
ATOM 3231 N N . ALA A 1 437 ? 7.480 1.822 -14.118 1.00 96.94 437 ALA A N 1
ATOM 3232 C CA . ALA A 1 437 ? 7.963 3.055 -13.500 1.00 96.94 437 ALA A CA 1
ATOM 3233 C C . ALA A 1 437 ? 7.984 4.243 -14.471 1.00 96.94 437 ALA A C 1
ATOM 3235 O O . ALA A 1 437 ? 7.683 5.363 -14.067 1.00 96.94 437 ALA A O 1
ATOM 3236 N N . THR A 1 438 ? 8.260 4.014 -15.758 1.00 97.00 438 THR A N 1
ATOM 3237 C CA . THR A 1 438 ? 8.169 5.069 -16.780 1.00 97.00 438 THR A CA 1
ATOM 3238 C C . THR A 1 438 ? 6.719 5.516 -16.977 1.00 97.00 438 THR A C 1
ATOM 3240 O O . THR A 1 438 ? 6.448 6.714 -16.937 1.00 97.00 438 THR A O 1
ATOM 3243 N N . LEU A 1 439 ? 5.774 4.575 -17.106 1.00 95.94 439 LEU A N 1
ATOM 3244 C CA . LEU A 1 439 ? 4.342 4.878 -17.186 1.00 95.94 439 LEU A CA 1
ATOM 3245 C C . LEU A 1 439 ? 3.869 5.633 -15.938 1.00 95.94 439 LEU A C 1
ATOM 3247 O O . LEU A 1 439 ? 3.267 6.698 -16.056 1.00 95.94 439 LEU A O 1
ATOM 3251 N N . ARG A 1 440 ? 4.205 5.134 -14.743 1.00 94.69 440 ARG A N 1
ATOM 3252 C CA . ARG A 1 440 ? 3.786 5.752 -13.480 1.00 94.69 440 ARG A CA 1
ATOM 3253 C C . ARG A 1 440 ? 4.385 7.143 -13.262 1.00 94.69 440 ARG A C 1
ATOM 3255 O O . ARG A 1 440 ? 3.787 7.943 -12.554 1.00 94.69 440 ARG A O 1
ATOM 3262 N N . LEU A 1 441 ? 5.531 7.458 -13.871 1.00 92.75 441 LEU A N 1
ATOM 3263 C CA . LEU A 1 441 ? 6.094 8.810 -13.843 1.00 92.75 441 LEU A CA 1
ATOM 3264 C C . LEU A 1 441 ? 5.302 9.773 -14.737 1.00 92.75 441 LEU A C 1
ATOM 3266 O O . LEU A 1 441 ? 5.107 10.920 -14.348 1.00 92.75 441 LEU A O 1
ATOM 3270 N N . VAL A 1 442 ? 4.823 9.308 -15.897 1.00 93.81 442 VAL A N 1
ATOM 3271 C CA . VAL A 1 442 ? 3.963 10.086 -16.810 1.00 93.81 442 VAL A CA 1
ATOM 3272 C C . VAL A 1 442 ? 2.569 10.305 -16.211 1.00 93.81 442 VAL A C 1
ATOM 3274 O O . VAL A 1 442 ? 2.036 11.401 -16.317 1.00 93.81 442 VAL A O 1
ATOM 3277 N N . GLU A 1 443 ? 2.009 9.321 -15.501 1.00 92.38 443 GLU A N 1
ATOM 3278 C CA . GLU A 1 443 ? 0.735 9.454 -14.763 1.00 92.38 443 GLU A CA 1
ATOM 3279 C C . GLU A 1 443 ? 0.759 10.493 -13.620 1.00 92.38 443 GLU A C 1
ATOM 3281 O O . GLU A 1 443 ? -0.287 10.782 -13.037 1.00 92.38 443 GLU A O 1
ATOM 3286 N N . LEU A 1 444 ? 1.934 11.024 -13.264 1.00 89.69 444 LEU A N 1
ATOM 3287 C CA . LEU A 1 444 ? 2.119 12.010 -12.195 1.00 89.69 444 LEU A CA 1
ATOM 3288 C C . LEU A 1 444 ? 2.514 13.407 -12.712 1.00 89.69 444 LEU A C 1
ATOM 3290 O O . LEU A 1 444 ? 2.743 14.290 -11.884 1.00 89.69 444 LEU A O 1
ATOM 3294 N N . GLN A 1 445 ? 2.650 13.607 -14.029 1.00 83.12 445 GLN A N 1
ATOM 3295 C CA . GLN A 1 445 ? 3.046 14.889 -14.639 1.00 83.12 445 GLN A CA 1
ATOM 3296 C C . GLN A 1 445 ? 1.871 15.859 -14.800 1.00 83.12 445 GLN A C 1
ATOM 3298 O O . GLN A 1 445 ? 2.075 17.020 -14.377 1.00 83.12 445 GLN A O 1
#

Nearest PDB structures (foldseek):
  6e9x-assembly1_C  TM=3.711E-01  e=4.404E-02  synthetic construct
  5cwk-assembly1_A  TM=4.912E-01  e=1.292E-01  synthetic construct
  6e9r-assembly1_B  TM=3.592E-01  e=2.463E-01  synthetic construct
  8fbn-assembly1_E  TM=3.650E-01  e=1.986E-01  synthetic construct
  6xt4-assembly1_A  TM=4.429E-01  e=1.784E+00  synthetic construct